Protein AF-A0A0B1T144-F1 (afdb_monomer_lite)

Foldseek 3Di:
DDDDDDDDDPPDDDDDDDDWDDWDKDKDKDWDWDQPPNDIDTDDIDIDIDTPDDDDDTDDDDDDQWDADPVRDIDGNVCVVCVVVQWDKAAPDLVQQKIKIFGNDAQDDDPRHDDDDDPVVVPVQFVDWAQPDPVSPDIDTDTPDDDDDDDDDDDDDPDPDDDDDDDDDFKDFDAKAWAKEFDLPQDPPVPVPPPDDPPPPPDPPSSRWIKIWMKTFQTAAKKKKFWAPAQDPPGDTPDIDIDHDHDPGRHIDIGIGTDDPSPDAAWTKMWMDTPPDDSVPTHIDTHHYYYDHHDDPPDDGDIDMDRDDDPPSPPPDVVVVVCLVDLVNLPPDDDDPVSVVVSVVSVVVVVVVVVVVVCCCVVPVVVVVVVVVVPPPPDDDDD

Organism: Oesophagostomum dentatum (NCBI:txid61180)

Radius of gyration: 41.47 Å; chains: 1; bounding box: 100×53×144 Å

Structure (mmCIF, N/CA/C/O backbone):
data_AF-A0A0B1T144-F1
#
_entry.id   AF-A0A0B1T144-F1
#
loop_
_atom_site.group_PDB
_atom_site.id
_atom_site.type_symbol
_atom_site.label_atom_id
_atom_site.label_alt_id
_atom_site.label_comp_id
_atom_site.label_asym_id
_atom_site.label_entity_id
_atom_site.label_seq_id
_atom_site.pdbx_PDB_ins_code
_atom_site.Cartn_x
_atom_site.Cartn_y
_atom_site.Cartn_z
_atom_site.occupancy
_atom_site.B_iso_or_equiv
_atom_site.auth_seq_id
_atom_site.auth_comp_id
_atom_site.auth_asym_id
_atom_site.auth_atom_id
_atom_site.pdbx_PDB_model_num
ATOM 1 N N . LEU A 1 1 ? 22.570 -7.545 -48.771 1.00 38.78 1 LEU A N 1
ATOM 2 C CA . LEU A 1 1 ? 21.418 -7.853 -47.894 1.00 38.78 1 LEU A CA 1
ATOM 3 C C . LEU A 1 1 ? 21.942 -8.598 -46.680 1.00 38.78 1 LEU A C 1
ATOM 5 O O . LEU A 1 1 ? 22.297 -9.764 -46.789 1.00 38.78 1 LEU A O 1
ATOM 9 N N . GLN A 1 2 ? 22.101 -7.892 -45.566 1.00 46.91 2 GLN A N 1
ATOM 10 C CA . GLN A 1 2 ? 22.544 -8.480 -44.306 1.00 46.91 2 GLN A CA 1
ATOM 11 C C . GLN A 1 2 ? 21.340 -9.163 -43.648 1.00 46.91 2 GLN A C 1
ATOM 13 O O . GLN A 1 2 ? 20.276 -8.557 -43.539 1.00 46.91 2 GLN A O 1
ATOM 18 N N . LYS A 1 3 ? 21.475 -10.440 -43.278 1.00 50.31 3 LYS A N 1
ATOM 19 C CA . LYS A 1 3 ? 20.382 -11.219 -42.688 1.00 50.31 3 LYS A CA 1
ATOM 20 C C . LYS A 1 3 ? 20.501 -11.175 -41.168 1.00 50.31 3 LYS A C 1
ATOM 22 O O . LYS A 1 3 ? 21.321 -11.885 -40.598 1.00 50.31 3 LYS A O 1
ATOM 27 N N . SER A 1 4 ? 19.683 -10.350 -40.525 1.00 51.38 4 SER A N 1
ATOM 28 C CA . SER A 1 4 ? 19.533 -10.365 -39.068 1.00 51.38 4 SER A CA 1
ATOM 29 C C . SER A 1 4 ? 18.570 -11.486 -38.680 1.00 51.38 4 SER A C 1
ATOM 31 O O . SER A 1 4 ? 17.420 -11.501 -39.116 1.00 51.38 4 SER A O 1
ATOM 33 N N . THR A 1 5 ? 19.046 -12.457 -37.901 1.00 58.09 5 THR A N 1
ATOM 34 C CA . THR A 1 5 ? 18.243 -13.580 -37.399 1.00 58.09 5 THR A CA 1
ATOM 35 C C . THR A 1 5 ? 17.921 -13.388 -35.926 1.00 58.09 5 THR A C 1
ATOM 37 O O . THR A 1 5 ? 18.828 -13.215 -35.116 1.00 58.09 5 THR A O 1
ATOM 40 N N . PHE A 1 6 ? 16.638 -13.470 -35.584 1.00 62.28 6 PHE A N 1
ATOM 41 C CA . PHE A 1 6 ? 16.147 -13.435 -34.209 1.00 62.28 6 PHE A CA 1
ATOM 42 C C . PHE A 1 6 ? 15.726 -14.846 -33.787 1.00 62.28 6 PHE A C 1
ATOM 44 O O . PHE A 1 6 ? 15.075 -15.555 -34.555 1.00 62.28 6 PHE A O 1
ATOM 51 N N . SER A 1 7 ? 16.091 -15.252 -32.573 1.00 62.84 7 SER A N 1
ATOM 52 C CA . SER A 1 7 ? 15.699 -16.530 -31.969 1.00 62.84 7 SER A CA 1
ATOM 53 C C . SER A 1 7 ? 15.129 -16.301 -30.573 1.00 62.84 7 SER A C 1
ATOM 55 O O . SER A 1 7 ? 15.503 -15.344 -29.895 1.00 62.84 7 SER A O 1
ATOM 57 N N . TYR A 1 8 ? 14.243 -17.189 -30.127 1.00 60.94 8 TYR A N 1
ATOM 58 C CA . TYR A 1 8 ? 13.689 -17.144 -28.777 1.00 60.94 8 TYR A CA 1
ATOM 59 C C . TYR A 1 8 ? 14.795 -17.322 -27.729 1.00 60.94 8 TYR A C 1
ATOM 61 O O . TYR A 1 8 ? 15.629 -18.225 -27.815 1.00 60.94 8 TYR A O 1
ATOM 69 N N . PHE A 1 9 ? 14.798 -16.463 -26.713 1.00 57.81 9 PHE A N 1
ATOM 70 C CA . PHE A 1 9 ? 15.701 -16.599 -25.578 1.00 57.81 9 PHE A CA 1
ATOM 71 C C . PHE A 1 9 ? 15.018 -17.442 -24.495 1.00 57.81 9 PHE A C 1
ATOM 73 O O . PHE A 1 9 ? 13.991 -17.050 -23.945 1.00 57.81 9 PHE A O 1
ATOM 80 N N . ARG A 1 10 ? 15.574 -18.625 -24.203 1.00 69.31 10 ARG A N 1
ATOM 81 C CA . ARG A 1 10 ? 15.132 -19.526 -23.114 1.00 69.31 10 ARG A CA 1
ATOM 82 C C . ARG A 1 10 ? 13.642 -19.929 -23.127 1.00 69.31 10 ARG A C 1
ATOM 84 O O . ARG A 1 10 ? 13.099 -20.217 -22.067 1.00 69.31 10 ARG A O 1
ATOM 91 N N . ASN A 1 11 ? 12.978 -19.959 -24.287 1.00 72.62 11 ASN A N 1
ATOM 92 C CA . ASN A 1 11 ? 11.536 -20.256 -24.410 1.00 72.62 11 ASN A CA 1
ATOM 93 C C . ASN A 1 11 ? 10.635 -19.386 -23.507 1.00 72.62 11 ASN A C 1
ATOM 95 O O . ASN A 1 11 ? 9.550 -19.814 -23.120 1.00 72.62 11 ASN A O 1
ATOM 99 N N . GLN A 1 12 ? 11.073 -18.179 -23.143 1.00 68.12 12 GLN A N 1
ATOM 100 C CA . GLN A 1 12 ? 10.261 -17.276 -22.332 1.00 68.12 12 GLN A CA 1
ATOM 101 C C . GLN A 1 12 ? 9.187 -16.622 -23.203 1.00 68.12 12 GLN A C 1
ATOM 103 O O . GLN A 1 12 ? 9.486 -16.052 -24.253 1.00 68.12 12 GLN A O 1
ATOM 108 N N . THR A 1 13 ? 7.937 -16.697 -22.755 1.00 70.00 13 THR A N 1
ATOM 109 C CA . THR A 1 13 ? 6.785 -16.077 -23.413 1.00 70.00 13 THR A CA 1
ATOM 110 C C . THR A 1 13 ? 6.156 -15.060 -22.478 1.00 70.00 13 THR A C 1
ATOM 112 O O . THR A 1 13 ? 5.880 -15.373 -21.320 1.00 70.00 13 THR A O 1
ATOM 115 N N . TYR A 1 14 ? 5.898 -13.862 -22.990 1.00 72.25 14 TYR A N 1
ATOM 116 C CA . TYR A 1 14 ? 5.250 -12.784 -22.252 1.00 72.25 14 TYR A CA 1
ATOM 117 C C . TYR A 1 14 ? 4.005 -12.336 -23.008 1.00 72.25 14 TYR A C 1
ATOM 119 O O . TYR A 1 14 ? 4.044 -12.175 -24.229 1.00 72.25 14 TYR A O 1
ATOM 127 N N . THR A 1 15 ? 2.914 -12.106 -22.283 1.00 67.88 15 THR A N 1
ATOM 128 C CA . THR A 1 15 ? 1.688 -11.534 -22.844 1.00 67.88 15 THR A CA 1
ATOM 129 C C . THR A 1 15 ? 1.703 -10.033 -22.608 1.00 67.88 15 THR A C 1
ATOM 131 O O . THR A 1 15 ? 1.697 -9.577 -21.466 1.00 67.88 15 THR A O 1
ATOM 134 N N . ALA A 1 16 ? 1.735 -9.258 -23.688 1.00 66.56 16 ALA A N 1
ATOM 135 C CA . ALA A 1 16 ? 1.588 -7.814 -23.607 1.00 66.56 16 ALA A CA 1
ATOM 136 C C . ALA A 1 16 ? 0.097 -7.461 -23.598 1.00 66.56 16 ALA A C 1
ATOM 138 O O . ALA A 1 16 ? -0.605 -7.721 -24.574 1.00 66.56 16 ALA A O 1
ATOM 139 N N . VAL A 1 17 ? -0.368 -6.854 -22.509 1.00 65.50 17 VAL A N 1
ATOM 140 C CA . VAL A 1 17 ? -1.725 -6.313 -22.389 1.00 65.50 17 VAL A CA 1
ATOM 141 C C . VAL A 1 17 ? -1.651 -4.792 -22.323 1.00 65.50 17 VAL A C 1
ATOM 143 O O . VAL A 1 17 ? -0.799 -4.238 -21.628 1.00 65.50 17 VAL A O 1
ATOM 146 N N . LYS A 1 18 ? -2.521 -4.108 -23.068 1.00 68.31 18 LYS A N 1
ATOM 147 C CA . LYS A 1 18 ? -2.717 -2.666 -22.915 1.00 68.31 18 LYS A CA 1
ATOM 148 C C . LYS A 1 18 ? -3.817 -2.463 -21.880 1.00 68.31 18 LYS A C 1
ATOM 150 O O . LYS A 1 18 ? -4.898 -3.015 -22.040 1.00 68.31 18 LYS A O 1
ATOM 155 N N . LEU A 1 19 ? -3.519 -1.713 -20.825 1.00 68.88 19 LEU A N 1
ATOM 156 C CA . LEU A 1 19 ? -4.499 -1.346 -19.807 1.00 68.88 19 LEU A CA 1
ATOM 157 C C . LEU A 1 19 ? -5.108 0.009 -20.176 1.00 68.88 19 LEU A C 1
ATOM 159 O O . LEU A 1 19 ? -4.373 0.958 -20.448 1.00 68.88 19 LEU A O 1
ATOM 163 N N . GLU A 1 20 ? -6.433 0.069 -20.224 1.00 72.50 20 GLU A N 1
ATOM 164 C CA . GLU A 1 20 ? -7.218 1.292 -20.432 1.00 72.50 20 GLU A CA 1
ATOM 165 C C . GLU A 1 20 ? -7.682 1.866 -19.085 1.00 72.50 20 GLU A C 1
ATOM 167 O O . GLU A 1 20 ? -7.239 1.409 -18.026 1.00 72.50 20 GLU A O 1
ATOM 172 N N . GLN A 1 21 ? -8.544 2.889 -19.107 1.00 66.94 21 GLN A N 1
ATOM 173 C CA . GLN A 1 21 ? -9.100 3.439 -17.875 1.00 66.94 21 GLN A CA 1
ATOM 174 C C . GLN A 1 21 ? -9.860 2.332 -17.114 1.00 66.94 21 GLN A C 1
ATOM 176 O O . GLN A 1 21 ? -10.717 1.663 -17.696 1.00 66.94 21 GLN A O 1
ATOM 181 N N . PRO A 1 22 ? -9.546 2.092 -15.828 1.00 72.06 22 PRO A N 1
ATOM 182 C CA . PRO A 1 22 ? -10.206 1.043 -15.070 1.00 72.06 22 PRO A CA 1
ATOM 183 C C . PRO A 1 22 ? -11.639 1.447 -14.718 1.00 72.06 22 PRO A C 1
ATOM 185 O O . PRO A 1 22 ? -11.940 2.622 -14.531 1.00 72.06 22 PRO A O 1
ATOM 188 N N . SER A 1 23 ? -12.509 0.449 -14.569 1.00 70.25 23 SER A N 1
ATOM 189 C CA . SER A 1 23 ? -13.764 0.597 -13.829 1.00 70.25 23 SER A CA 1
ATOM 190 C C . SER A 1 23 ? -13.563 0.107 -12.397 1.00 70.25 23 SER A C 1
ATOM 192 O O . SER A 1 23 ? -13.079 -1.006 -12.174 1.00 70.25 23 SER A O 1
ATOM 194 N N . THR A 1 24 ? -13.962 0.920 -11.432 1.00 72.25 24 THR A N 1
ATOM 195 C CA . THR A 1 24 ? -13.771 0.684 -10.004 1.00 72.25 24 THR A CA 1
ATOM 196 C C . THR A 1 24 ? -14.979 -0.035 -9.427 1.00 72.25 24 THR A C 1
ATOM 198 O O . THR A 1 24 ? -16.125 0.400 -9.573 1.00 72.25 24 THR A O 1
ATOM 201 N N . PHE A 1 25 ? -14.723 -1.143 -8.733 1.00 72.75 25 PHE A N 1
ATOM 202 C CA . PHE A 1 25 ? -15.748 -1.928 -8.055 1.00 72.75 25 PHE A CA 1
ATOM 203 C C . PHE A 1 25 ? -15.393 -2.103 -6.582 1.00 72.75 25 PHE A C 1
ATOM 205 O O . PHE A 1 25 ? -14.290 -2.532 -6.255 1.00 72.75 25 PHE A O 1
ATOM 212 N N . ALA A 1 26 ? -16.360 -1.855 -5.706 1.00 73.06 26 ALA A N 1
ATOM 213 C CA . ALA A 1 26 ? -16.312 -2.277 -4.316 1.00 73.06 26 ALA A CA 1
ATOM 214 C C . ALA A 1 26 ? -16.993 -3.639 -4.177 1.00 73.06 26 ALA A C 1
ATOM 216 O O . ALA A 1 26 ? -18.099 -3.846 -4.678 1.00 73.06 26 ALA A O 1
ATOM 217 N N . THR A 1 27 ? -16.340 -4.574 -3.493 1.00 79.12 27 THR A N 1
ATOM 218 C CA . THR A 1 27 ? -16.929 -5.874 -3.158 1.00 79.12 27 THR A CA 1
ATOM 219 C C . THR A 1 27 ? -17.092 -5.953 -1.649 1.00 79.12 27 THR A C 1
ATOM 221 O O . THR A 1 27 ? -16.107 -5.973 -0.919 1.00 79.12 27 THR A O 1
ATOM 224 N N . PHE A 1 28 ? -18.336 -5.986 -1.190 1.00 78.50 28 PHE A N 1
ATOM 225 C CA . PHE A 1 28 ? -18.700 -6.124 0.212 1.00 78.50 28 PHE A CA 1
ATOM 226 C C . PHE A 1 28 ? -19.067 -7.574 0.505 1.00 78.50 28 PHE A C 1
ATOM 228 O O . PHE A 1 28 ? -19.717 -8.234 -0.305 1.00 78.50 28 PHE A O 1
ATOM 235 N N . VAL A 1 29 ? -18.683 -8.063 1.679 1.00 85.69 29 VAL A N 1
ATOM 236 C CA . VAL A 1 29 ? -19.162 -9.342 2.204 1.00 85.69 29 VAL A CA 1
ATOM 237 C C . VAL A 1 29 ? -20.126 -9.024 3.335 1.00 85.69 29 VAL A C 1
ATOM 239 O O . VAL A 1 29 ? -19.730 -8.448 4.345 1.00 85.69 29 VAL A O 1
ATOM 242 N N . TYR A 1 30 ? -21.393 -9.361 3.137 1.00 83.94 30 TYR A N 1
ATOM 243 C CA . TYR A 1 30 ? -22.411 -9.306 4.173 1.00 83.94 30 TYR A CA 1
ATOM 244 C C . TYR A 1 30 ? -22.481 -10.667 4.854 1.00 83.94 30 TYR A C 1
ATOM 246 O O . TYR A 1 30 ? -22.618 -11.685 4.178 1.00 83.94 30 TYR A O 1
ATOM 254 N N . THR A 1 31 ? -22.412 -10.676 6.182 1.00 89.44 31 THR A N 1
ATOM 255 C CA . THR A 1 31 ? -22.590 -11.891 6.974 1.00 89.44 31 THR A CA 1
ATOM 256 C C . THR A 1 31 ? -23.497 -11.599 8.161 1.00 89.44 31 THR A C 1
ATOM 258 O O . THR A 1 31 ? -23.242 -10.667 8.925 1.00 89.44 31 THR A O 1
ATOM 261 N N . ALA A 1 32 ? -24.542 -12.406 8.327 1.00 90.12 32 ALA A N 1
ATOM 262 C CA . ALA A 1 32 ? -25.428 -12.369 9.479 1.00 90.12 32 ALA A CA 1
ATOM 263 C C . ALA A 1 32 ? -25.029 -13.459 10.476 1.00 90.12 32 ALA A C 1
ATOM 265 O O . ALA A 1 32 ? -24.870 -14.623 10.105 1.00 90.12 32 ALA A O 1
ATOM 266 N N . TYR A 1 33 ? -24.914 -13.091 11.749 1.00 93.31 33 TYR A N 1
ATOM 267 C CA . TYR A 1 33 ? -24.561 -14.009 12.827 1.00 93.31 33 TYR A CA 1
ATOM 268 C C . TYR A 1 33 ? -25.661 -14.073 13.882 1.00 93.31 33 TYR A C 1
ATOM 270 O O . TYR A 1 33 ? -26.322 -13.078 14.172 1.00 93.31 33 TYR A O 1
ATOM 278 N N . ASP A 1 34 ? -25.809 -15.247 14.484 1.00 95.25 34 ASP A N 1
ATOM 279 C CA . ASP A 1 34 ? -26.694 -15.508 15.615 1.00 95.25 34 ASP A CA 1
ATOM 280 C C . ASP A 1 34 ? -25.891 -16.149 16.749 1.00 95.25 34 ASP A C 1
ATOM 282 O O . ASP A 1 34 ? -25.053 -17.025 16.513 1.00 95.25 34 ASP A O 1
ATOM 286 N N . TYR A 1 35 ? -26.126 -15.712 17.983 1.00 93.12 35 TYR A N 1
ATOM 287 C CA . TYR A 1 35 ? -25.409 -16.213 19.149 1.00 93.12 35 TYR A CA 1
ATOM 288 C C . TYR A 1 35 ? -26.270 -17.237 19.888 1.00 93.12 35 TYR A C 1
ATOM 290 O O . TYR A 1 35 ? -27.163 -16.890 20.659 1.00 93.12 35 TYR A O 1
ATOM 298 N N . THR A 1 36 ? -25.993 -18.523 19.659 1.00 94.94 36 THR A N 1
ATOM 299 C CA . THR A 1 36 ? -26.752 -19.639 20.245 1.00 94.94 36 THR A CA 1
ATOM 300 C C . THR A 1 36 ? -25.812 -20.646 20.894 1.00 94.94 36 THR A C 1
ATOM 302 O O . THR A 1 36 ? -24.755 -20.969 20.355 1.00 94.94 36 THR A O 1
ATOM 305 N N . ASN A 1 37 ? -26.183 -21.158 22.071 1.00 92.94 37 ASN A N 1
ATOM 306 C CA . ASN A 1 37 ? -25.395 -22.145 22.826 1.00 92.94 37 ASN A CA 1
ATOM 307 C C . ASN A 1 37 ? -23.936 -21.714 23.088 1.00 92.94 37 ASN A C 1
ATOM 309 O O . ASN A 1 37 ? -23.016 -22.523 22.984 1.00 92.94 37 ASN A O 1
ATOM 313 N N . GLY A 1 38 ? -23.717 -20.431 23.394 1.00 93.00 38 GLY A N 1
ATOM 314 C CA . GLY A 1 38 ? -22.392 -19.902 23.732 1.00 93.00 38 GLY A CA 1
ATOM 315 C C . GLY A 1 38 ? -21.446 -19.702 22.541 1.00 93.00 38 GLY A C 1
ATOM 316 O O . GLY A 1 38 ? -20.270 -19.409 22.747 1.00 93.00 38 GLY A O 1
ATOM 317 N N . ARG A 1 39 ? -21.929 -19.848 21.300 1.00 93.88 39 ARG A N 1
ATOM 318 C CA . ARG A 1 39 ? -21.125 -19.684 20.082 1.00 93.88 39 ARG A CA 1
ATOM 319 C C . ARG A 1 39 ? -21.830 -18.822 19.040 1.00 93.88 39 ARG A C 1
ATOM 321 O O . ARG A 1 39 ? -23.054 -18.838 18.924 1.00 93.88 39 ARG A O 1
ATOM 328 N N . TRP A 1 40 ? -21.030 -18.119 18.246 1.00 92.44 40 TRP A N 1
ATOM 329 C CA . TRP A 1 40 ? -21.498 -17.439 17.043 1.00 92.44 40 TRP A CA 1
ATOM 330 C C . TRP A 1 40 ? -21.738 -18.459 15.932 1.00 92.44 40 TRP A C 1
ATOM 332 O O . TRP A 1 40 ? -20.876 -19.290 15.642 1.00 92.44 40 TRP A O 1
ATOM 342 N N . VAL A 1 41 ? -22.918 -18.404 15.324 1.00 93.88 41 VAL A N 1
ATOM 343 C CA . VAL A 1 41 ? -23.316 -19.235 14.189 1.00 93.88 41 VAL A CA 1
ATOM 344 C C . VAL A 1 41 ? -23.646 -18.311 13.025 1.00 93.88 41 VAL A C 1
ATOM 346 O O . VAL A 1 41 ? -24.518 -17.452 13.142 1.00 93.88 41 VAL A O 1
ATOM 349 N N . GLU A 1 42 ? -22.945 -18.484 11.907 1.00 93.25 42 GLU A N 1
ATOM 350 C CA . GLU A 1 42 ? -23.258 -17.807 10.646 1.00 93.25 42 GLU A CA 1
ATOM 351 C C . GLU A 1 42 ? -24.633 -18.275 10.144 1.00 93.25 42 GLU A C 1
ATOM 353 O O . GLU A 1 42 ? -24.882 -19.476 10.017 1.00 93.25 42 GLU A O 1
ATOM 358 N N . LYS A 1 43 ? -25.546 -17.329 9.914 1.00 92.62 43 LYS A N 1
ATOM 359 C CA . LYS A 1 43 ? -26.910 -17.578 9.423 1.00 92.62 43 LYS A CA 1
ATOM 360 C C . LYS A 1 43 ? -27.053 -17.302 7.942 1.00 92.62 43 LYS A C 1
ATOM 362 O O . LYS A 1 43 ? -27.775 -18.026 7.265 1.00 92.62 43 LYS A O 1
ATOM 367 N N . ASP A 1 44 ? -26.397 -16.251 7.475 1.00 82.25 44 ASP A N 1
ATOM 368 C CA . ASP A 1 44 ? -26.424 -15.844 6.080 1.00 82.25 44 ASP A CA 1
ATOM 369 C C . ASP A 1 44 ? -25.083 -15.227 5.698 1.00 82.25 44 ASP A C 1
ATOM 371 O O . ASP A 1 44 ? -24.429 -14.592 6.530 1.00 82.25 44 ASP A O 1
ATOM 375 N N . ARG A 1 45 ? -24.690 -15.410 4.440 1.00 88.38 45 ARG A N 1
ATOM 376 C CA . ARG A 1 45 ? -23.479 -14.832 3.872 1.00 88.38 45 ARG A CA 1
ATOM 377 C C . ARG A 1 45 ? -23.678 -14.560 2.393 1.00 88.38 45 ARG A C 1
ATOM 379 O O . ARG A 1 45 ? -23.932 -15.470 1.608 1.00 88.38 45 ARG A O 1
ATOM 386 N N . SER A 1 46 ? -23.483 -13.311 1.999 1.00 70.94 46 SER A N 1
ATOM 387 C CA . SER A 1 46 ? -23.593 -12.881 0.611 1.00 70.94 46 SER A CA 1
ATOM 388 C C . SER A 1 46 ? -22.475 -11.917 0.231 1.00 70.94 46 SER A C 1
ATOM 390 O O . SER A 1 46 ? -21.907 -11.209 1.063 1.00 70.94 46 SER A O 1
ATOM 392 N N . THR A 1 47 ? -22.133 -11.911 -1.054 1.00 73.06 47 THR A N 1
ATOM 393 C CA . THR A 1 47 ? -21.136 -11.001 -1.621 1.00 73.06 47 THR A CA 1
ATOM 394 C C . THR A 1 47 ? -21.854 -9.992 -2.504 1.00 73.06 47 THR A C 1
ATOM 396 O O . THR A 1 47 ? -22.504 -10.367 -3.478 1.00 73.06 47 THR A O 1
ATOM 399 N N . ILE A 1 48 ? -21.727 -8.710 -2.177 1.00 71.00 48 ILE A N 1
ATOM 400 C CA . ILE A 1 48 ? -22.365 -7.599 -2.880 1.00 71.00 48 ILE A CA 1
ATOM 401 C C . ILE A 1 48 ? -21.280 -6.851 -3.645 1.00 71.00 48 ILE A C 1
ATOM 403 O O . ILE A 1 48 ? -20.375 -6.274 -3.048 1.00 71.00 48 ILE A O 1
ATOM 407 N N . ARG A 1 49 ? -21.365 -6.840 -4.975 1.00 69.62 49 ARG A N 1
ATOM 408 C CA . ARG A 1 49 ? -20.465 -6.055 -5.823 1.00 69.62 49 ARG A CA 1
ATOM 409 C C . ARG A 1 49 ? -21.180 -4.789 -6.275 1.00 69.62 49 ARG A C 1
ATOM 411 O O . ARG A 1 49 ? -22.240 -4.872 -6.885 1.00 69.62 49 ARG A O 1
ATOM 418 N N . SER A 1 50 ? -20.582 -3.638 -5.998 1.00 66.06 50 SER A N 1
ATOM 419 C CA . SER A 1 50 ? -21.072 -2.329 -6.423 1.00 66.06 50 SER A CA 1
ATOM 420 C C . SER A 1 50 ? -20.033 -1.646 -7.302 1.00 66.06 50 SER A C 1
ATOM 422 O O . SER A 1 50 ? -18.841 -1.682 -6.998 1.00 66.06 50 SER A O 1
ATOM 424 N N . GLN A 1 51 ? -20.468 -1.043 -8.402 1.00 62.41 51 GLN A N 1
ATOM 425 C CA . GLN A 1 51 ? -19.611 -0.205 -9.234 1.00 62.41 51 GLN A CA 1
ATOM 426 C C . GLN A 1 51 ? -19.592 1.211 -8.654 1.00 62.41 51 GLN A C 1
ATOM 428 O O . GLN A 1 51 ? -20.647 1.768 -8.363 1.00 62.41 51 GLN A O 1
ATOM 433 N N . LEU A 1 52 ? -18.398 1.770 -8.468 1.00 61.06 52 LEU A N 1
ATOM 434 C CA . LEU A 1 52 ? -18.213 3.104 -7.888 1.00 61.06 52 LEU A CA 1
ATOM 435 C C . LEU A 1 52 ? -18.119 4.203 -8.952 1.00 61.06 52 LEU A C 1
ATOM 437 O O . LEU A 1 52 ? -18.414 5.360 -8.661 1.00 61.06 52 LEU A O 1
ATOM 441 N N . ASP A 1 53 ? -17.764 3.840 -10.184 1.00 58.00 53 ASP A N 1
ATOM 442 C CA . ASP A 1 53 ? -17.555 4.807 -11.257 1.00 58.00 53 ASP A CA 1
ATOM 443 C C . ASP A 1 53 ? -18.836 5.034 -12.062 1.00 58.00 53 ASP A C 1
ATOM 445 O O . ASP A 1 53 ? -19.337 4.134 -12.744 1.00 58.00 53 ASP A O 1
ATOM 449 N N . GLY A 1 54 ? -19.337 6.269 -12.022 1.00 41.47 54 GLY A N 1
ATOM 450 C CA . GLY A 1 54 ? -20.265 6.792 -13.015 1.00 41.47 54 GLY A CA 1
ATOM 451 C C . GLY A 1 54 ? -19.503 7.306 -14.240 1.00 41.47 54 GLY A C 1
ATOM 452 O O . GLY A 1 54 ? -18.896 8.364 -14.168 1.00 41.47 54 GLY A O 1
ATOM 453 N N . GLY A 1 55 ? -19.579 6.577 -15.358 1.00 31.98 55 GLY A N 1
ATOM 454 C CA . GLY A 1 55 ? -19.363 7.086 -16.725 1.00 31.98 55 GLY A CA 1
ATOM 455 C C . GLY A 1 55 ? -17.938 7.483 -17.164 1.00 31.98 55 GLY A C 1
ATOM 456 O O . GLY A 1 55 ? -17.509 8.603 -16.937 1.00 31.98 55 GLY A O 1
ATOM 457 N N . THR A 1 56 ? -17.304 6.579 -17.926 1.00 31.06 56 THR A N 1
ATOM 458 C CA . THR A 1 56 ? -16.421 6.770 -19.112 1.00 31.06 56 THR A CA 1
ATOM 459 C C . THR A 1 56 ? -15.454 7.960 -19.211 1.00 31.06 56 THR A C 1
ATOM 461 O O . THR A 1 56 ? -15.895 9.101 -19.338 1.00 31.06 56 THR A O 1
ATOM 464 N N . GLN A 1 57 ? -14.172 7.662 -19.472 1.00 26.66 57 GLN A N 1
ATOM 465 C CA . GLN A 1 57 ? -13.346 8.341 -20.484 1.00 26.66 57 GLN A CA 1
ATOM 466 C C . GLN A 1 57 ? -12.112 7.510 -20.916 1.00 26.66 57 GLN A C 1
ATOM 468 O O . GLN A 1 57 ? -11.072 7.485 -20.258 1.00 26.66 57 GLN A O 1
ATOM 473 N N . ASP A 1 58 ? -12.208 6.892 -22.097 1.00 28.81 58 ASP A N 1
ATOM 474 C CA . ASP A 1 58 ? -11.103 6.190 -22.755 1.00 28.81 58 ASP A CA 1
ATOM 475 C C . ASP A 1 58 ? -10.093 7.163 -23.381 1.00 28.81 58 ASP A C 1
ATOM 477 O O . ASP A 1 58 ? -10.439 8.054 -24.159 1.00 28.81 58 ASP A O 1
ATOM 481 N N . SER A 1 59 ? -8.811 6.944 -23.089 1.00 30.84 59 SER A N 1
ATOM 482 C CA . SER A 1 59 ? -7.677 7.594 -23.749 1.00 30.84 59 SER A CA 1
ATOM 483 C C . SER A 1 59 ? -6.606 6.552 -24.065 1.00 30.84 59 SER A C 1
ATOM 485 O O . SER A 1 59 ? -6.123 5.835 -23.188 1.00 30.84 59 SER A O 1
ATOM 487 N N . PHE A 1 60 ? -6.233 6.457 -25.343 1.00 28.09 60 PHE A N 1
ATOM 488 C CA . PHE A 1 60 ? -5.362 5.421 -25.888 1.00 28.09 60 PHE A CA 1
ATOM 489 C C . PHE A 1 60 ? -4.006 5.980 -26.322 1.00 28.09 60 PHE A C 1
ATOM 491 O O . PHE A 1 60 ? -3.781 6.175 -27.511 1.00 28.09 60 PHE A O 1
ATOM 498 N N . ASP A 1 61 ? -3.035 6.059 -25.412 1.00 28.61 61 ASP A N 1
ATOM 499 C CA . ASP A 1 61 ? -1.644 6.323 -25.798 1.00 28.61 61 ASP A CA 1
ATOM 500 C C . ASP A 1 61 ? -0.666 5.234 -25.315 1.00 28.61 61 ASP A C 1
ATOM 502 O O . ASP A 1 61 ? -0.151 5.252 -24.204 1.00 28.61 61 ASP A O 1
ATOM 506 N N . ARG A 1 62 ? -0.343 4.353 -26.282 1.00 39.09 62 ARG A N 1
ATOM 507 C CA . ARG A 1 62 ? 0.942 3.634 -26.486 1.00 39.09 62 ARG A CA 1
ATOM 508 C C . ARG A 1 62 ? 1.206 2.234 -25.880 1.00 39.09 62 ARG A C 1
ATOM 510 O O . ARG A 1 62 ? 0.564 1.773 -24.950 1.00 39.09 62 ARG A O 1
ATOM 517 N N . LEU A 1 63 ? 2.229 1.631 -26.521 1.00 34.22 63 LEU A N 1
ATOM 518 C CA . LEU A 1 63 ? 2.922 0.324 -26.435 1.00 34.22 63 LEU A CA 1
ATOM 519 C C . LEU A 1 63 ? 2.242 -0.906 -27.093 1.00 34.22 63 LEU A C 1
ATOM 521 O O . LEU A 1 63 ? 1.041 -1.110 -26.974 1.00 34.22 63 LEU A O 1
ATOM 525 N N . GLY A 1 64 ? 3.036 -1.694 -27.853 1.00 43.22 64 GLY A N 1
ATOM 526 C CA . GLY A 1 64 ? 2.594 -2.901 -28.591 1.00 43.22 64 GLY A CA 1
ATOM 527 C C . GLY A 1 64 ? 3.242 -3.174 -29.971 1.00 43.22 64 GLY A C 1
ATOM 528 O O . GLY A 1 64 ? 2.535 -3.592 -30.891 1.00 43.22 64 GLY A O 1
ATOM 529 N N . TRP A 1 65 ? 4.547 -2.914 -30.159 1.00 41.81 65 TRP A N 1
ATOM 530 C CA . TRP A 1 65 ? 5.224 -2.979 -31.475 1.00 41.81 65 TRP A CA 1
ATOM 531 C C . TRP A 1 65 ? 5.806 -4.355 -31.874 1.00 41.81 65 TRP A C 1
ATOM 533 O O . TRP A 1 65 ? 6.156 -4.533 -33.040 1.00 41.81 65 TRP A O 1
ATOM 543 N N . TYR A 1 66 ? 5.862 -5.336 -30.965 1.00 43.00 66 TYR A N 1
ATOM 544 C CA . TYR A 1 66 ? 6.282 -6.721 -31.241 1.00 43.00 66 TYR A CA 1
ATOM 545 C C . TYR A 1 66 ? 5.165 -7.681 -30.811 1.00 43.00 66 TYR A C 1
ATOM 547 O O . TYR A 1 66 ? 4.806 -7.697 -29.634 1.00 43.00 66 TYR A O 1
ATOM 555 N N . ARG A 1 67 ? 4.551 -8.404 -31.759 1.00 51.84 67 ARG A N 1
ATOM 556 C CA . ARG A 1 67 ? 3.319 -9.191 -31.540 1.00 51.84 67 ARG A CA 1
ATOM 557 C C . ARG A 1 67 ? 3.484 -10.634 -32.007 1.00 51.84 67 ARG A C 1
ATOM 559 O O . ARG A 1 67 ? 4.189 -10.883 -32.980 1.00 51.84 67 ARG A O 1
ATOM 566 N N . MET A 1 68 ? 2.824 -11.562 -31.322 1.00 50.97 68 MET A N 1
ATOM 567 C CA . MET A 1 68 ? 2.665 -12.955 -31.751 1.00 50.97 68 MET A CA 1
ATOM 568 C C . MET A 1 68 ? 1.454 -13.041 -32.681 1.00 50.97 68 MET A C 1
ATOM 570 O O . MET A 1 68 ? 0.425 -12.437 -32.387 1.00 50.97 68 MET A O 1
ATOM 574 N N . ASP A 1 69 ? 1.590 -13.733 -33.807 1.00 53.94 69 ASP A N 1
ATOM 575 C CA . ASP A 1 69 ? 0.456 -14.084 -34.662 1.00 53.94 69 ASP A CA 1
ATOM 576 C C . ASP A 1 69 ? -0.267 -15.346 -34.153 1.00 53.94 69 ASP A C 1
ATOM 578 O O . ASP A 1 69 ? 0.243 -16.071 -33.295 1.00 53.94 69 ASP A O 1
ATOM 582 N N . ASP A 1 70 ? -1.445 -15.635 -34.711 1.00 52.97 70 ASP A N 1
ATOM 583 C CA . ASP A 1 70 ? -2.263 -16.808 -34.358 1.00 52.97 70 ASP A CA 1
ATOM 584 C C . ASP A 1 70 ? -1.561 -18.153 -34.655 1.00 52.97 70 ASP A C 1
ATOM 586 O O . ASP A 1 70 ? -2.001 -19.209 -34.204 1.00 52.97 70 ASP A O 1
ATOM 590 N N . SER A 1 71 ? -0.447 -18.129 -35.400 1.00 59.62 71 SER A N 1
ATOM 591 C CA . SER A 1 71 ? 0.400 -19.291 -35.708 1.00 59.62 71 SER A CA 1
ATOM 592 C C . SER A 1 71 ? 1.568 -19.471 -34.728 1.00 59.62 71 SER A C 1
ATOM 594 O O . SER A 1 71 ? 2.365 -20.403 -34.860 1.00 59.62 71 SER A O 1
ATOM 596 N N . GLY A 1 72 ? 1.674 -18.581 -33.740 1.00 49.88 72 GLY A N 1
ATOM 597 C CA . GLY A 1 72 ? 2.692 -18.592 -32.703 1.00 49.88 72 GLY A CA 1
ATOM 598 C C . GLY A 1 72 ? 4.049 -18.017 -33.114 1.00 49.88 72 GLY A C 1
ATOM 599 O O . GLY A 1 72 ? 5.052 -18.260 -32.439 1.00 49.88 72 GLY A O 1
ATOM 600 N N . ARG A 1 73 ? 4.113 -17.248 -34.206 1.00 49.66 73 ARG A N 1
ATOM 601 C CA . ARG A 1 73 ? 5.329 -16.566 -34.663 1.00 49.66 73 ARG A CA 1
ATOM 602 C C . ARG A 1 73 ? 5.286 -15.096 -34.266 1.00 49.66 73 ARG A C 1
ATOM 604 O O . ARG A 1 73 ? 4.307 -14.389 -34.492 1.00 49.66 73 ARG A O 1
ATOM 611 N N . PHE A 1 74 ? 6.375 -14.621 -33.673 1.00 51.44 74 PHE A N 1
ATOM 612 C CA . PHE A 1 74 ? 6.512 -13.221 -33.291 1.00 51.44 74 PHE A CA 1
ATOM 613 C C . PHE A 1 74 ? 7.028 -12.389 -34.470 1.00 51.44 74 PHE A C 1
ATOM 615 O O . PHE A 1 74 ? 7.996 -12.772 -35.127 1.00 51.44 74 PHE A O 1
ATOM 622 N N . HIS A 1 75 ? 6.401 -11.244 -34.729 1.00 55.97 75 HIS A N 1
ATOM 623 C CA . HIS A 1 75 ? 6.795 -10.307 -35.777 1.00 55.97 75 HIS A CA 1
ATOM 624 C C . HIS A 1 75 ? 6.863 -8.868 -35.244 1.00 55.97 75 HIS A C 1
ATOM 626 O O . HIS A 1 75 ? 6.132 -8.469 -34.334 1.00 55.97 75 HIS A O 1
ATOM 632 N N . VAL A 1 76 ? 7.759 -8.066 -35.827 1.00 46.06 76 VAL A N 1
ATOM 633 C CA . VAL A 1 76 ? 7.846 -6.619 -35.580 1.00 46.06 76 VAL A CA 1
ATOM 634 C C . VAL A 1 76 ? 6.824 -5.921 -36.473 1.00 46.06 76 VAL A C 1
ATOM 636 O O . VAL A 1 76 ? 6.897 -6.025 -37.699 1.00 46.06 76 VAL A O 1
ATOM 639 N N . ASN A 1 77 ? 5.877 -5.198 -35.877 1.00 43.84 77 ASN A N 1
ATOM 640 C CA . ASN A 1 77 ? 4.870 -4.455 -36.629 1.00 43.84 77 ASN A CA 1
ATOM 641 C C . ASN A 1 77 ? 5.558 -3.341 -37.448 1.00 43.84 77 ASN A C 1
ATOM 643 O O . ASN A 1 77 ? 6.277 -2.514 -36.884 1.00 43.84 77 ASN A O 1
ATOM 647 N N . ASN A 1 78 ? 5.378 -3.335 -38.774 1.00 43.12 78 ASN A N 1
ATOM 648 C CA . ASN A 1 78 ? 6.127 -2.495 -39.729 1.00 43.12 78 ASN A CA 1
ATOM 649 C C . ASN A 1 78 ? 7.662 -2.710 -39.759 1.00 43.12 78 ASN A C 1
ATOM 651 O O . ASN A 1 78 ? 8.419 -1.791 -40.080 1.00 43.12 78 ASN A O 1
ATOM 655 N N . GLY A 1 79 ? 8.145 -3.927 -39.480 1.00 37.84 79 GLY A N 1
ATOM 656 C CA . GLY A 1 79 ? 9.581 -4.240 -39.413 1.00 37.84 79 GLY A CA 1
ATOM 657 C C . GLY A 1 79 ? 10.406 -3.869 -40.655 1.00 37.84 79 GLY A C 1
ATOM 658 O O . GLY A 1 79 ? 11.550 -3.463 -40.504 1.00 37.84 79 GLY A O 1
ATOM 659 N N . ILE A 1 80 ? 9.836 -3.922 -41.865 1.00 48.75 80 ILE A N 1
ATOM 660 C CA . ILE A 1 80 ? 10.555 -3.584 -43.112 1.00 48.75 80 ILE A CA 1
ATOM 661 C C . ILE A 1 80 ? 10.891 -2.083 -43.194 1.00 48.75 80 ILE A C 1
ATOM 663 O O . ILE A 1 80 ? 11.944 -1.732 -43.710 1.00 48.75 80 ILE A O 1
ATOM 667 N N . VAL A 1 81 ? 10.042 -1.207 -42.645 1.00 46.66 81 VAL A N 1
ATOM 668 C CA . VAL A 1 81 ? 10.225 0.259 -42.699 1.00 46.66 81 VAL A CA 1
ATOM 669 C C . VAL A 1 81 ? 11.088 0.765 -41.538 1.00 46.66 81 VAL A C 1
ATOM 671 O O . VAL A 1 81 ? 11.789 1.756 -41.677 1.00 46.66 81 VAL A O 1
ATOM 674 N N . LYS A 1 82 ? 11.074 0.072 -40.392 1.00 44.28 82 LYS A N 1
ATOM 675 C CA . LYS A 1 82 ? 11.789 0.508 -39.180 1.00 44.28 82 LYS A CA 1
ATOM 676 C C . LYS A 1 82 ? 13.167 -0.119 -38.990 1.00 44.28 82 LYS A C 1
ATOM 678 O O . LYS A 1 82 ? 13.928 0.383 -38.170 1.00 44.28 82 LYS A O 1
ATOM 683 N N . MET A 1 83 ? 13.509 -1.186 -39.723 1.00 50.97 83 MET A N 1
ATOM 684 C CA . MET A 1 83 ? 14.806 -1.864 -39.574 1.00 50.97 83 MET A CA 1
ATOM 685 C C . MET A 1 83 ? 15.992 -0.950 -39.919 1.00 50.97 83 MET A C 1
ATOM 687 O O . MET A 1 83 ? 17.019 -1.031 -39.252 1.00 50.97 83 MET A O 1
ATOM 691 N N . GLU A 1 84 ? 15.839 -0.051 -40.898 1.00 53.12 84 GLU A N 1
ATOM 692 C CA . GLU A 1 84 ? 16.868 0.936 -41.271 1.00 53.12 84 GLU A CA 1
ATOM 693 C C . GLU A 1 84 ? 17.101 2.004 -40.183 1.00 53.12 84 GLU A C 1
ATOM 695 O O . GLU A 1 84 ? 18.198 2.547 -40.083 1.00 53.12 84 GLU A O 1
ATOM 700 N N . GLU A 1 85 ? 16.107 2.270 -39.325 1.00 52.41 85 GLU A N 1
ATOM 701 C CA . GLU A 1 85 ? 16.214 3.233 -38.217 1.00 52.41 85 GLU A CA 1
ATOM 702 C C . GLU A 1 85 ? 16.856 2.613 -36.962 1.00 52.41 85 GLU A C 1
ATOM 704 O O . GLU A 1 85 ? 17.616 3.283 -36.256 1.00 52.41 85 GLU A O 1
ATOM 709 N N . ILE A 1 86 ? 16.576 1.329 -36.690 1.00 52.28 86 ILE A N 1
ATOM 710 C CA . ILE A 1 86 ? 17.038 0.622 -35.480 1.00 52.28 86 ILE A CA 1
ATOM 711 C C . ILE A 1 86 ? 18.361 -0.127 -35.674 1.00 52.28 86 ILE A C 1
ATOM 713 O O . ILE A 1 86 ? 19.092 -0.320 -34.707 1.00 52.28 86 ILE A O 1
ATOM 717 N N . HIS A 1 87 ? 18.704 -0.574 -36.885 1.00 55.25 87 HIS A N 1
ATOM 718 C CA . HIS A 1 87 ? 19.944 -1.312 -37.143 1.00 55.25 87 HIS A CA 1
ATOM 719 C C . HIS A 1 87 ? 20.971 -0.395 -37.801 1.00 55.25 87 HIS A C 1
ATOM 721 O O . HIS A 1 87 ? 20.930 -0.140 -39.001 1.00 55.25 87 HIS A O 1
ATOM 727 N N . LYS A 1 88 ? 21.924 0.098 -37.007 1.00 68.06 88 LYS A N 1
ATOM 728 C CA . LYS A 1 88 ? 23.010 0.945 -37.509 1.00 68.06 88 LYS A 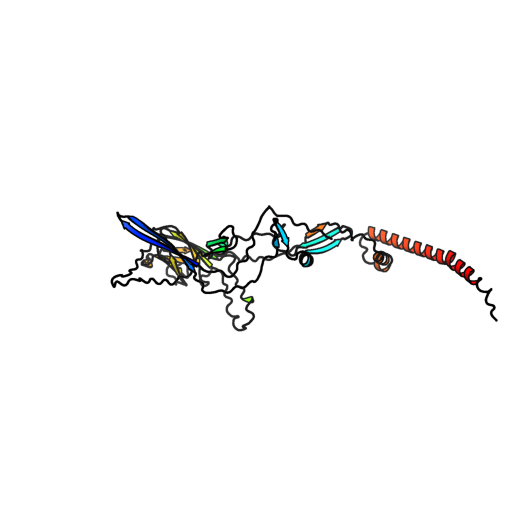CA 1
ATOM 729 C C . LYS A 1 88 ? 24.250 0.079 -37.707 1.00 68.06 88 LYS A C 1
ATOM 731 O O . LYS A 1 88 ? 24.787 -0.487 -36.753 1.00 68.06 88 LYS A O 1
ATOM 736 N N . ALA A 1 89 ? 24.724 -0.008 -38.947 1.00 67.25 89 ALA A N 1
ATOM 737 C CA . ALA A 1 89 ? 25.951 -0.715 -39.298 1.00 67.25 89 ALA A CA 1
ATOM 738 C C . ALA A 1 89 ? 26.958 0.243 -39.948 1.00 67.25 89 ALA A C 1
ATOM 740 O O . ALA A 1 89 ? 26.615 1.018 -40.838 1.00 67.25 89 ALA A O 1
ATOM 741 N N . LYS A 1 90 ? 28.219 0.186 -39.513 1.00 69.50 90 LYS A N 1
ATOM 742 C CA . LYS A 1 90 ? 29.331 0.951 -40.085 1.00 69.50 90 LYS A CA 1
ATOM 743 C C . LYS A 1 90 ? 30.451 -0.001 -40.476 1.00 69.50 90 LYS A C 1
ATOM 745 O O . LYS A 1 90 ? 30.988 -0.711 -39.631 1.00 69.50 90 LYS A O 1
ATOM 750 N N . VAL A 1 91 ? 30.817 -0.008 -41.754 1.00 66.69 91 VAL A N 1
ATOM 751 C CA . VAL A 1 91 ? 31.931 -0.823 -42.257 1.00 66.69 91 VAL A CA 1
ATOM 752 C C . VAL A 1 91 ? 33.239 -0.323 -41.637 1.00 66.69 91 VAL A C 1
ATOM 754 O O . VAL A 1 91 ? 33.494 0.881 -41.626 1.00 66.69 91 VAL A O 1
ATOM 757 N N . LYS A 1 92 ? 34.044 -1.242 -41.093 1.00 67.25 92 LYS A N 1
ATOM 758 C CA . LYS A 1 92 ? 35.375 -0.957 -40.539 1.00 67.25 92 LYS A CA 1
ATOM 759 C C . LYS A 1 92 ? 36.441 -1.223 -41.600 1.00 67.25 92 LYS A C 1
ATOM 761 O O . LYS A 1 92 ? 37.204 -0.320 -41.918 1.00 67.25 92 LYS A O 1
ATOM 766 N N . ASN A 1 93 ? 36.430 -2.413 -42.201 1.00 65.50 93 ASN A N 1
ATOM 767 C CA . ASN A 1 93 ? 37.302 -2.774 -43.317 1.00 65.50 93 ASN A CA 1
ATOM 768 C C . ASN A 1 93 ? 36.547 -3.681 -44.309 1.00 65.50 93 ASN A C 1
ATOM 770 O O . ASN A 1 93 ? 36.099 -4.766 -43.945 1.00 65.50 93 ASN A O 1
ATOM 774 N N . CYS A 1 94 ? 36.392 -3.239 -45.563 1.00 63.38 94 CYS A N 1
ATOM 775 C CA . CYS A 1 94 ? 35.697 -4.012 -46.606 1.00 63.38 94 CYS A CA 1
ATOM 776 C C . CYS A 1 94 ? 36.542 -5.193 -47.113 1.00 63.38 94 CYS A C 1
ATOM 778 O O . CYS A 1 94 ? 35.972 -6.233 -47.433 1.00 63.38 94 CYS A O 1
ATOM 780 N N . HIS A 1 95 ? 37.877 -5.092 -47.119 1.00 61.38 95 HIS A N 1
ATOM 781 C CA . HIS A 1 95 ? 38.747 -6.198 -47.538 1.00 61.38 95 HIS A CA 1
ATOM 782 C C . HIS A 1 95 ? 38.679 -7.364 -46.539 1.00 61.38 95 HIS A C 1
ATOM 784 O O . HIS A 1 95 ? 38.530 -8.519 -46.922 1.00 61.38 95 HIS A O 1
ATOM 790 N N . GLU A 1 96 ? 38.701 -7.049 -45.244 1.00 67.25 96 GLU A N 1
ATOM 791 C CA . GLU A 1 96 ? 38.605 -8.031 -44.152 1.00 67.25 96 GLU A CA 1
ATOM 792 C C . GLU A 1 96 ? 37.155 -8.382 -43.775 1.00 67.25 96 GLU A C 1
ATOM 794 O O . GLU A 1 96 ? 36.928 -9.174 -42.864 1.00 67.25 96 GLU A O 1
ATOM 799 N N . GLN A 1 97 ? 36.167 -7.780 -44.447 1.00 65.31 97 GLN A N 1
ATOM 800 C CA . GLN A 1 97 ? 34.736 -7.951 -44.169 1.00 65.31 97 GLN A CA 1
ATOM 801 C C . GLN A 1 97 ? 34.339 -7.684 -42.699 1.00 65.31 97 GLN A C 1
ATOM 803 O O . GLN A 1 97 ? 33.415 -8.304 -42.158 1.00 65.31 97 GLN A O 1
ATOM 808 N N . THR A 1 98 ? 35.011 -6.735 -42.044 1.00 68.12 98 THR A N 1
ATOM 809 C CA . THR A 1 98 ? 34.714 -6.339 -40.662 1.00 68.12 98 THR A CA 1
ATOM 810 C C . THR A 1 98 ? 33.788 -5.125 -40.628 1.00 68.12 98 THR A C 1
ATOM 812 O O . THR A 1 98 ? 33.992 -4.122 -41.322 1.00 68.12 98 THR A O 1
ATOM 815 N N . TYR A 1 99 ? 32.755 -5.187 -39.790 1.00 69.81 99 TYR A N 1
ATOM 816 C CA . TYR A 1 99 ? 31.817 -4.086 -39.580 1.00 69.81 99 TYR A CA 1
ATOM 817 C C . TYR A 1 99 ? 31.456 -3.941 -38.101 1.00 69.81 99 TYR A C 1
ATOM 819 O O . TYR A 1 99 ? 31.509 -4.882 -37.312 1.00 69.81 99 TYR A O 1
ATOM 827 N N . ARG A 1 100 ? 31.089 -2.721 -37.719 1.00 68.50 100 ARG A N 1
ATOM 828 C CA . ARG A 1 100 ? 30.481 -2.404 -36.430 1.00 68.50 100 ARG A CA 1
ATOM 829 C C . ARG A 1 100 ? 28.978 -2.396 -36.598 1.00 68.50 100 ARG A C 1
ATOM 831 O O . ARG A 1 100 ? 28.480 -1.780 -37.535 1.00 68.50 100 ARG A O 1
ATOM 838 N N . SER A 1 101 ? 28.268 -3.065 -35.706 1.00 64.44 101 SER A N 1
ATOM 839 C CA . SER A 1 101 ? 26.812 -3.139 -35.730 1.00 64.44 101 SER A CA 1
ATOM 840 C C . SER A 1 101 ? 26.256 -2.860 -34.350 1.00 64.44 101 SER A C 1
ATOM 842 O O . SER A 1 101 ? 26.756 -3.381 -33.353 1.00 64.44 101 SER A O 1
ATOM 844 N N . ILE A 1 102 ? 25.207 -2.050 -34.311 1.00 66.94 102 ILE A N 1
ATOM 845 C CA . ILE A 1 102 ? 24.427 -1.774 -33.115 1.00 66.94 102 ILE A CA 1
ATOM 846 C C . ILE A 1 102 ? 22.945 -1.893 -33.458 1.00 66.94 102 ILE A C 1
ATOM 848 O O . ILE A 1 102 ? 22.509 -1.510 -34.548 1.00 66.94 102 ILE A O 1
ATOM 852 N N . ILE A 1 103 ? 22.188 -2.469 -32.534 1.00 60.25 103 ILE A N 1
ATOM 853 C CA . ILE A 1 103 ? 20.733 -2.489 -32.591 1.00 60.25 103 ILE A CA 1
ATOM 854 C C . ILE A 1 103 ? 20.271 -1.476 -31.550 1.00 60.25 103 ILE A C 1
ATOM 856 O O . ILE A 1 103 ? 20.431 -1.684 -30.354 1.00 60.25 103 ILE A O 1
ATOM 860 N N . ASP A 1 104 ? 19.729 -0.362 -32.019 1.00 56.97 104 ASP A N 1
ATOM 861 C CA . ASP A 1 104 ? 19.145 0.707 -31.214 1.00 56.97 104 ASP A CA 1
ATOM 862 C C . ASP A 1 104 ? 17.728 0.297 -30.771 1.00 56.97 104 ASP A C 1
ATOM 864 O O . ASP A 1 104 ? 16.720 0.900 -31.138 1.00 56.97 104 ASP A O 1
ATOM 868 N N . ALA A 1 105 ? 17.645 -0.827 -30.054 1.00 57.09 105 ALA A N 1
ATOM 869 C CA . ALA A 1 105 ? 16.414 -1.380 -29.497 1.00 57.09 105 ALA A CA 1
ATOM 870 C C . ALA A 1 105 ? 16.615 -1.741 -28.020 1.00 57.09 105 ALA A C 1
ATOM 872 O O . ALA A 1 105 ? 17.727 -1.980 -27.565 1.00 57.09 105 ALA A O 1
ATOM 873 N N . LYS A 1 106 ? 15.529 -1.796 -27.252 1.00 59.50 106 LYS A N 1
ATOM 874 C CA . LYS A 1 106 ? 15.557 -2.213 -25.840 1.00 59.50 106 LYS A CA 1
ATOM 875 C C . LYS A 1 106 ? 15.139 -3.679 -25.716 1.00 59.50 106 LYS A C 1
ATOM 877 O O . LYS A 1 106 ? 14.465 -4.193 -26.609 1.00 59.50 106 LYS A O 1
ATOM 882 N N . ASN A 1 107 ? 15.472 -4.323 -24.597 1.00 63.06 107 ASN A N 1
ATOM 883 C CA . ASN A 1 107 ? 14.988 -5.661 -24.230 1.00 63.06 107 ASN A CA 1
ATOM 884 C C . ASN A 1 107 ? 15.418 -6.784 -25.194 1.00 63.06 107 ASN A C 1
ATOM 886 O O . ASN A 1 107 ? 14.614 -7.650 -25.536 1.00 63.06 107 ASN A O 1
ATOM 890 N N . TYR A 1 108 ? 16.687 -6.787 -25.620 1.00 62.91 108 TYR A N 1
ATOM 891 C CA . TYR A 1 108 ? 17.267 -7.851 -26.446 1.00 62.91 108 TYR A CA 1
ATOM 892 C C . TYR A 1 108 ? 18.527 -8.447 -25.801 1.00 62.91 108 TYR A C 1
ATOM 894 O O . TYR A 1 108 ? 19.259 -7.782 -25.071 1.00 62.91 108 TYR A O 1
ATOM 902 N N . MET A 1 109 ? 18.784 -9.727 -26.067 1.00 57.06 109 MET A N 1
ATOM 903 C CA . MET A 1 109 ? 19.977 -10.435 -25.590 1.00 57.06 109 MET A CA 1
ATOM 904 C C . MET A 1 109 ? 21.010 -10.604 -26.717 1.00 57.06 109 MET A C 1
ATOM 906 O O . MET A 1 109 ? 20.598 -10.776 -27.868 1.00 57.06 109 MET A O 1
ATOM 910 N N . PRO A 1 110 ? 22.328 -10.624 -26.409 1.00 54.75 110 PRO A N 1
ATOM 911 C CA . PRO A 1 110 ? 22.936 -10.541 -25.071 1.00 54.75 110 PRO A CA 1
ATOM 912 C C . PRO A 1 110 ? 23.103 -9.099 -24.544 1.00 54.75 110 PRO A C 1
ATOM 914 O O . PRO A 1 110 ? 23.452 -8.200 -25.299 1.00 54.75 110 PRO A O 1
ATOM 917 N N . GLY A 1 111 ? 22.908 -8.902 -23.232 1.00 57.53 111 GLY A N 1
ATOM 918 C CA . GLY A 1 111 ? 23.316 -7.694 -22.489 1.00 57.53 111 GLY A CA 1
ATOM 919 C C . GLY A 1 111 ? 22.215 -6.674 -22.172 1.00 57.53 111 GLY A C 1
ATOM 920 O O . GLY A 1 111 ? 22.262 -6.070 -21.108 1.00 57.53 111 GLY A O 1
ATOM 921 N N . ASN A 1 112 ? 21.188 -6.543 -23.016 1.00 61.00 112 ASN A N 1
ATOM 922 C CA . ASN A 1 112 ? 20.163 -5.495 -22.904 1.00 61.00 112 ASN A CA 1
ATOM 923 C C . ASN A 1 112 ? 18.771 -6.046 -22.543 1.00 61.00 112 ASN A C 1
ATOM 925 O O . ASN A 1 112 ? 17.765 -5.585 -23.079 1.00 61.00 112 ASN A O 1
ATOM 929 N N . PHE A 1 113 ? 18.686 -7.037 -21.649 1.00 62.69 113 PHE A N 1
ATOM 930 C CA . PHE A 1 113 ? 17.408 -7.543 -21.130 1.00 62.69 113 PHE A CA 1
ATOM 931 C C . PHE A 1 113 ? 17.482 -7.756 -19.616 1.00 62.69 113 PHE A C 1
ATOM 933 O O . PHE A 1 113 ? 18.082 -8.722 -19.145 1.00 62.69 113 PHE A O 1
ATOM 940 N N . ASN A 1 114 ? 16.848 -6.856 -18.865 1.00 65.25 114 ASN A N 1
ATOM 941 C CA . ASN A 1 114 ? 16.598 -7.019 -17.439 1.00 65.25 114 ASN A CA 1
ATOM 942 C C . ASN A 1 114 ? 15.085 -6.977 -17.210 1.00 65.25 114 ASN A C 1
ATOM 944 O O . ASN A 1 114 ? 14.432 -5.986 -17.539 1.00 65.25 114 ASN A O 1
ATOM 948 N N . LEU A 1 115 ? 14.518 -8.067 -16.695 1.00 67.62 115 LEU A N 1
ATOM 949 C CA . LEU A 1 115 ? 13.093 -8.118 -16.402 1.00 67.62 115 LEU A CA 1
ATOM 950 C C . LEU A 1 115 ? 12.843 -7.391 -15.080 1.00 67.62 115 LEU A C 1
ATOM 952 O O . LEU A 1 115 ? 13.381 -7.777 -14.042 1.00 67.62 115 LEU A O 1
ATOM 956 N N . SER A 1 116 ? 12.016 -6.350 -15.119 1.00 68.31 116 SER A N 1
ATOM 957 C CA . SER A 1 116 ? 11.579 -5.658 -13.909 1.00 68.31 116 SER A CA 1
ATOM 958 C C . SER A 1 116 ? 10.824 -6.605 -12.971 1.00 68.31 116 SER A C 1
ATOM 960 O O . SER A 1 116 ? 10.208 -7.583 -13.402 1.00 68.31 116 SER A O 1
ATOM 962 N N . ARG A 1 117 ? 10.868 -6.305 -11.669 1.00 74.31 117 ARG A N 1
ATOM 963 C CA . ARG A 1 117 ? 10.109 -7.051 -10.657 1.00 74.31 117 ARG A CA 1
ATOM 964 C C . ARG A 1 117 ? 8.593 -6.874 -10.882 1.00 74.31 117 ARG A C 1
ATOM 966 O O . ARG A 1 117 ? 8.193 -5.872 -11.480 1.00 74.31 117 ARG A O 1
ATOM 973 N N . PRO A 1 118 ? 7.753 -7.817 -10.414 1.00 76.75 118 PRO A N 1
ATOM 974 C CA . PRO A 1 118 ? 6.296 -7.696 -10.481 1.00 76.75 118 PRO A CA 1
ATOM 975 C C . PRO A 1 118 ? 5.781 -6.413 -9.822 1.00 76.75 118 PRO A C 1
ATOM 977 O O . PRO A 1 118 ? 6.389 -5.915 -8.874 1.00 76.75 118 PRO A O 1
ATOM 980 N N . LEU A 1 119 ? 4.639 -5.910 -10.294 1.00 78.25 119 LEU A N 1
ATOM 981 C CA . LEU A 1 119 ? 4.059 -4.649 -9.820 1.00 78.25 119 LEU A CA 1
ATOM 982 C C . LEU A 1 119 ? 3.753 -4.675 -8.318 1.00 78.25 119 LEU A C 1
ATOM 984 O O . LEU A 1 119 ? 3.964 -3.666 -7.654 1.00 78.25 119 LEU A O 1
ATOM 988 N N . GLU A 1 120 ? 3.347 -5.825 -7.776 1.00 78.56 120 GLU A N 1
ATOM 989 C CA . GLU A 1 120 ? 3.070 -6.014 -6.344 1.00 78.56 120 GLU A CA 1
ATOM 990 C C . GLU A 1 120 ? 4.309 -5.815 -5.460 1.00 78.56 120 GLU A C 1
ATOM 992 O O . GLU A 1 120 ? 4.196 -5.493 -4.284 1.00 78.56 120 GLU A O 1
ATOM 997 N N . MET A 1 121 ? 5.507 -6.032 -6.012 1.00 70.94 121 MET A N 1
ATOM 998 C CA . MET A 1 121 ? 6.765 -5.829 -5.287 1.00 70.94 121 MET A CA 1
ATOM 999 C C . MET A 1 121 ? 7.29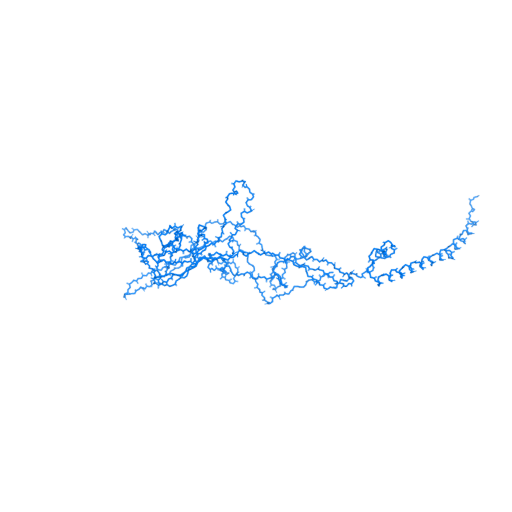9 -4.405 -5.424 1.00 70.94 121 MET A C 1
ATOM 1001 O O . MET A 1 121 ? 8.184 -4.020 -4.668 1.00 70.94 121 MET A O 1
ATOM 1005 N N . VAL A 1 122 ? 6.821 -3.664 -6.424 1.00 72.56 122 VAL A N 1
ATOM 1006 C CA . VAL A 1 122 ? 7.314 -2.324 -6.762 1.00 72.56 122 VAL A CA 1
ATOM 1007 C C . VAL A 1 122 ? 6.403 -1.243 -6.186 1.00 72.56 122 VAL A C 1
ATOM 1009 O O . VAL A 1 122 ? 6.884 -0.205 -5.753 1.00 72.56 122 VAL A O 1
ATOM 1012 N N . TYR A 1 123 ? 5.090 -1.468 -6.168 1.00 76.00 123 TYR A N 1
ATOM 1013 C CA . TYR A 1 123 ? 4.112 -0.473 -5.746 1.00 76.00 123 TYR A CA 1
ATOM 1014 C C . TYR A 1 123 ? 3.341 -0.958 -4.510 1.00 76.00 123 TYR A C 1
ATOM 1016 O O . TYR A 1 123 ? 2.481 -1.826 -4.650 1.00 76.00 123 TYR A O 1
ATOM 1024 N N . PRO A 1 124 ? 3.570 -0.367 -3.318 1.00 72.00 124 PRO A N 1
ATOM 1025 C CA . PRO A 1 124 ? 2.934 -0.807 -2.069 1.00 72.00 124 PRO A CA 1
ATOM 1026 C C . PRO A 1 124 ? 1.402 -0.774 -2.076 1.00 72.00 124 PRO A C 1
ATOM 1028 O O . PRO A 1 124 ? 0.759 -1.583 -1.417 1.00 72.00 124 PRO A O 1
ATOM 1031 N N . TRP A 1 125 ? 0.805 0.145 -2.840 1.00 77.94 125 TRP A N 1
ATOM 1032 C CA . TRP A 1 125 ? -0.650 0.268 -2.949 1.00 77.94 125 TRP A CA 1
ATOM 1033 C C . TRP A 1 125 ? -1.293 -0.874 -3.756 1.00 77.94 125 TRP A C 1
ATOM 1035 O O . TRP A 1 125 ? -2.513 -1.035 -3.717 1.00 77.94 125 TRP A O 1
ATOM 1045 N N . ILE A 1 126 ? -0.500 -1.674 -4.481 1.00 81.88 126 ILE A N 1
ATOM 1046 C CA . ILE A 1 126 ? -0.969 -2.808 -5.281 1.00 81.88 126 ILE A CA 1
ATOM 1047 C C . ILE A 1 126 ? -0.816 -4.090 -4.463 1.00 81.88 126 ILE A C 1
ATOM 1049 O O . ILE A 1 126 ? 0.287 -4.594 -4.274 1.00 81.88 126 ILE A O 1
ATOM 1053 N N . GLN A 1 127 ? -1.935 -4.677 -4.045 1.00 83.44 127 GLN A N 1
ATOM 1054 C CA . GLN A 1 127 ? -1.937 -5.997 -3.415 1.00 83.44 127 GLN A CA 1
ATOM 1055 C C . GLN A 1 127 ? -1.769 -7.113 -4.451 1.00 83.44 127 GLN A C 1
ATOM 1057 O O . GLN A 1 127 ? -1.073 -8.099 -4.212 1.00 83.44 127 GLN A O 1
ATOM 1062 N N . SER A 1 128 ? -2.450 -6.992 -5.594 1.00 86.69 128 SER A N 1
ATOM 1063 C CA . SER A 1 128 ? -2.319 -7.940 -6.701 1.00 86.69 128 SER A CA 1
ATOM 1064 C C . SER A 1 128 ? -2.654 -7.286 -8.035 1.00 86.69 128 SER A C 1
ATOM 1066 O O . SER A 1 128 ? -3.563 -6.461 -8.095 1.00 86.69 128 SER A O 1
ATOM 1068 N N . ALA A 1 129 ? -1.941 -7.646 -9.102 1.00 85.38 129 ALA A N 1
ATOM 1069 C CA . ALA A 1 129 ? -2.238 -7.197 -10.460 1.00 85.38 129 ALA A CA 1
ATOM 1070 C C . ALA A 1 129 ? -2.197 -8.396 -11.411 1.00 85.38 129 ALA A C 1
ATOM 1072 O O . ALA A 1 129 ? -1.137 -8.808 -11.883 1.00 85.38 129 ALA A O 1
ATOM 1073 N N . ARG A 1 130 ? -3.362 -9.003 -11.668 1.00 85.31 130 ARG A N 1
ATOM 1074 C CA . ARG A 1 130 ? -3.448 -10.275 -12.402 1.00 85.31 130 ARG A CA 1
ATOM 1075 C C . ARG A 1 130 ? -4.522 -10.246 -13.478 1.00 85.31 130 ARG A C 1
ATOM 1077 O O . ARG A 1 130 ? -5.576 -9.635 -13.317 1.00 85.31 130 ARG A O 1
ATOM 1084 N N . ILE A 1 131 ? -4.258 -10.951 -14.574 1.00 83.62 131 ILE A N 1
ATOM 1085 C CA . ILE A 1 131 ? -5.270 -11.242 -15.594 1.00 83.62 131 ILE A CA 1
ATOM 1086 C C . ILE A 1 131 ? -6.317 -12.159 -14.946 1.00 83.62 131 ILE A C 1
ATOM 1088 O O . ILE A 1 131 ? -5.949 -13.168 -14.346 1.00 83.62 131 ILE A O 1
ATOM 1092 N N . TYR A 1 132 ? -7.597 -11.781 -15.019 1.00 76.50 132 TYR A N 1
ATOM 1093 C CA . TYR A 1 132 ? -8.672 -12.447 -14.271 1.00 76.50 132 TYR A CA 1
ATOM 1094 C C . TYR A 1 132 ? -8.882 -13.905 -14.694 1.00 76.50 132 TYR A C 1
ATOM 1096 O O . TYR A 1 132 ? -9.101 -14.770 -13.848 1.00 76.50 132 TYR A O 1
ATOM 1104 N N . ASP A 1 133 ? -8.809 -14.182 -15.997 1.00 77.81 133 ASP A N 1
ATOM 1105 C CA . ASP A 1 133 ? -9.115 -15.490 -16.566 1.00 77.81 133 ASP A CA 1
ATOM 1106 C C . ASP A 1 133 ? -8.363 -15.770 -17.885 1.00 77.81 133 ASP A C 1
ATOM 1108 O O . ASP A 1 133 ? -7.611 -14.945 -18.413 1.00 77.81 133 ASP A O 1
ATOM 1112 N N . GLY A 1 134 ? -8.599 -16.959 -18.450 1.00 67.06 134 GLY A N 1
ATOM 1113 C CA . GLY A 1 134 ? -8.054 -17.366 -19.748 1.00 67.06 134 GLY A CA 1
ATOM 1114 C C . GLY A 1 134 ? -8.605 -16.587 -20.949 1.00 67.06 134 GLY A C 1
ATOM 1115 O O . GLY A 1 134 ? -8.101 -16.770 -22.053 1.00 67.06 134 GLY A O 1
ATOM 1116 N N . SER A 1 135 ? -9.608 -15.718 -20.762 1.00 72.25 135 SER A N 1
ATOM 1117 C CA . SER A 1 135 ? -10.133 -14.867 -21.835 1.00 72.25 135 SER A CA 1
ATOM 1118 C C . SER A 1 135 ? -9.208 -13.689 -22.148 1.00 72.25 135 SER A C 1
ATOM 1120 O O . SER A 1 135 ? -9.331 -13.098 -23.219 1.00 72.25 135 SER A O 1
ATOM 1122 N N . GLN A 1 136 ? -8.290 -13.349 -21.229 1.00 72.44 136 GLN A N 1
ATOM 1123 C CA . GLN A 1 136 ? -7.334 -12.238 -21.344 1.00 72.44 136 GLN A CA 1
ATOM 1124 C C . GLN A 1 136 ? -7.987 -10.864 -21.590 1.00 72.44 136 GLN A C 1
ATOM 1126 O O . GLN A 1 136 ? -7.318 -9.926 -22.017 1.00 72.44 136 GLN A O 1
ATOM 1131 N N . ARG A 1 137 ? -9.291 -10.719 -21.309 1.00 74.31 137 ARG A N 1
ATOM 1132 C CA . ARG A 1 137 ? -10.046 -9.479 -21.564 1.00 74.31 137 ARG A CA 1
ATOM 1133 C C . ARG A 1 137 ? -9.957 -8.462 -20.439 1.00 74.31 137 ARG A C 1
ATOM 1135 O O . ARG A 1 137 ? -10.194 -7.283 -20.673 1.00 74.31 137 ARG A O 1
ATOM 1142 N N . GLN A 1 138 ? -9.692 -8.916 -19.218 1.00 77.38 138 GLN A N 1
ATOM 1143 C CA . GLN A 1 138 ? -9.733 -8.075 -18.029 1.00 77.38 138 GLN A CA 1
ATOM 1144 C C . GLN A 1 138 ? -8.535 -8.363 -17.132 1.00 77.38 138 GLN A C 1
ATOM 1146 O O . GLN A 1 138 ? -8.175 -9.517 -16.883 1.00 77.38 138 GLN A O 1
ATOM 1151 N N . VAL A 1 139 ? -7.944 -7.289 -16.623 1.00 81.50 139 VAL A N 1
ATOM 1152 C CA . VAL A 1 139 ? -6.926 -7.328 -15.576 1.00 81.50 139 VAL A CA 1
ATOM 1153 C C . VAL A 1 139 ? -7.549 -6.745 -14.324 1.00 81.50 139 VAL A C 1
ATOM 1155 O O . VAL A 1 139 ? -8.112 -5.654 -14.363 1.00 81.50 139 VAL A O 1
ATOM 1158 N N . ILE A 1 140 ? -7.468 -7.485 -13.224 1.00 84.06 140 ILE A N 1
ATOM 1159 C CA . ILE A 1 140 ? -7.933 -7.019 -11.925 1.00 84.06 140 ILE A CA 1
ATOM 1160 C C . ILE A 1 140 ? -6.721 -6.554 -11.138 1.00 84.06 140 ILE A C 1
ATOM 1162 O O . ILE A 1 140 ? -5.779 -7.315 -10.904 1.00 84.06 140 ILE A O 1
ATOM 1166 N N . VAL A 1 141 ? -6.781 -5.290 -10.729 1.00 86.00 141 VAL A N 1
ATOM 1167 C CA . VAL A 1 141 ? -5.857 -4.703 -9.768 1.00 86.00 141 VAL A CA 1
ATOM 1168 C C . VAL A 1 141 ? -6.575 -4.639 -8.429 1.00 86.00 141 VAL A C 1
ATOM 1170 O O . VAL A 1 141 ? -7.588 -3.958 -8.284 1.00 86.00 141 VAL A O 1
ATOM 1173 N N . THR A 1 142 ? -6.078 -5.389 -7.454 1.00 85.06 142 THR A N 1
ATOM 1174 C CA . THR A 1 142 ? -6.553 -5.325 -6.073 1.00 85.06 142 THR A CA 1
ATOM 1175 C C . THR A 1 142 ? -5.712 -4.311 -5.324 1.00 85.06 142 THR A C 1
ATOM 1177 O O . THR A 1 142 ? -4.490 -4.444 -5.248 1.00 85.06 142 THR A O 1
ATOM 1180 N N . HIS A 1 143 ? -6.373 -3.300 -4.776 1.00 78.38 143 HIS A N 1
ATOM 1181 C CA . HIS A 1 143 ? -5.733 -2.272 -3.974 1.00 78.38 143 HIS A CA 1
ATOM 1182 C C . HIS A 1 143 ? -5.442 -2.814 -2.570 1.00 78.38 143 HIS A C 1
ATOM 1184 O O . HIS A 1 143 ? -6.317 -3.422 -1.957 1.00 78.38 143 HIS A O 1
ATOM 1190 N N . ALA A 1 144 ? -4.225 -2.594 -2.070 1.00 79.69 144 ALA A N 1
ATOM 1191 C CA . ALA A 1 144 ? -3.857 -2.899 -0.686 1.00 79.69 144 ALA A CA 1
ATOM 1192 C C . ALA A 1 144 ? -4.459 -1.881 0.294 1.00 79.69 144 ALA A C 1
ATOM 1194 O O . ALA A 1 144 ? -4.835 -2.237 1.407 1.00 79.69 144 ALA A O 1
ATOM 1195 N N . GLU A 1 145 ? -4.585 -0.629 -0.152 1.00 75.00 145 GLU A N 1
ATOM 1196 C CA . GLU A 1 145 ? -5.141 0.490 0.605 1.00 75.00 145 GLU A CA 1
ATOM 1197 C C . GLU A 1 145 ? -6.142 1.263 -0.261 1.00 75.00 145 GLU A C 1
ATOM 1199 O O . GLU A 1 145 ? -5.965 1.405 -1.475 1.00 75.00 145 GLU A O 1
ATOM 1204 N N . GLY A 1 146 ? -7.200 1.778 0.364 1.00 70.50 146 GLY A N 1
ATOM 1205 C CA . GLY A 1 146 ? -8.257 2.528 -0.304 1.00 70.50 146 GLY A CA 1
ATOM 1206 C C . GLY A 1 146 ? -8.910 3.536 0.631 1.00 70.50 146 GLY A C 1
ATOM 1207 O O . GLY A 1 146 ? -8.790 3.447 1.852 1.00 70.50 146 GLY A O 1
ATOM 1208 N N . THR A 1 147 ? -9.593 4.519 0.053 1.00 74.88 147 THR A N 1
ATOM 1209 C CA . THR A 1 147 ? -10.360 5.502 0.819 1.00 74.88 147 THR A CA 1
ATOM 1210 C C . THR A 1 147 ? -11.676 4.907 1.318 1.00 74.88 147 THR A C 1
ATOM 1212 O O . THR A 1 147 ? -12.230 3.975 0.731 1.00 74.88 147 THR A O 1
ATOM 1215 N N . ASN A 1 148 ? -12.196 5.464 2.413 1.00 76.62 148 ASN A N 1
ATOM 1216 C CA . ASN A 1 148 ? -13.479 5.040 2.965 1.00 76.62 148 ASN A CA 1
ATOM 1217 C C . ASN A 1 148 ? -14.622 5.333 1.985 1.00 76.62 148 ASN A C 1
ATOM 1219 O O . ASN A 1 148 ? -14.660 6.384 1.344 1.00 76.62 148 ASN A O 1
ATOM 1223 N N . LEU A 1 149 ? -15.591 4.420 1.933 1.00 72.94 149 LEU A N 1
ATOM 1224 C CA . LEU A 1 149 ? -16.822 4.588 1.168 1.00 72.94 149 LEU A CA 1
ATOM 1225 C C . LEU A 1 149 ? -17.941 5.083 2.078 1.00 72.94 149 LEU A C 1
ATOM 1227 O O . LEU A 1 149 ? -18.076 4.640 3.219 1.00 72.94 149 LEU A O 1
ATOM 1231 N N . HIS A 1 150 ? -18.768 5.985 1.558 1.00 75.88 150 HIS A N 1
ATOM 1232 C CA . HIS A 1 150 ? -19.969 6.419 2.255 1.00 75.88 150 HIS A CA 1
ATOM 1233 C C . HIS A 1 150 ? -21.063 5.353 2.114 1.00 75.88 150 HIS A C 1
ATOM 1235 O O . HIS A 1 150 ? -21.491 5.042 1.002 1.00 75.88 150 HIS A O 1
ATOM 1241 N N . ILE A 1 151 ? -21.518 4.800 3.239 1.00 79.44 151 ILE A N 1
ATOM 1242 C CA . ILE A 1 151 ? -22.545 3.755 3.283 1.00 79.44 151 ILE A CA 1
ATOM 1243 C C . ILE A 1 151 ? -23.798 4.325 3.943 1.00 79.44 151 ILE A C 1
ATOM 1245 O O . ILE A 1 151 ? -23.736 4.913 5.020 1.00 79.44 151 ILE A O 1
ATOM 1249 N N . THR A 1 152 ? -24.954 4.129 3.312 1.00 78.19 152 THR A N 1
ATOM 1250 C CA . THR A 1 152 ? -26.258 4.503 3.868 1.00 78.19 152 THR A CA 1
ATOM 1251 C C . THR A 1 152 ? -27.130 3.261 3.964 1.00 78.19 152 THR A C 1
ATOM 1253 O O . THR A 1 152 ? -27.364 2.589 2.964 1.00 78.19 152 THR A O 1
ATOM 1256 N N . LEU A 1 153 ? -27.607 2.956 5.172 1.00 80.94 153 LEU A N 1
ATOM 1257 C CA . LEU A 1 153 ? -28.523 1.847 5.429 1.00 80.94 153 LEU A CA 1
ATOM 1258 C C . LEU A 1 153 ? -29.929 2.406 5.638 1.00 80.94 153 LEU A C 1
ATOM 1260 O O . LEU A 1 153 ? -30.148 3.214 6.539 1.00 80.94 153 LEU A O 1
ATOM 1264 N N . GLN A 1 154 ? -30.872 1.976 4.804 1.00 78.69 154 GLN A N 1
ATOM 1265 C CA . GLN A 1 154 ? -32.284 2.341 4.906 1.00 78.69 154 GLN A CA 1
ATOM 1266 C C . GLN A 1 154 ? -33.104 1.078 5.163 1.00 78.69 154 GLN A C 1
ATOM 1268 O O . GLN A 1 154 ? -32.944 0.076 4.467 1.00 78.69 154 GLN A O 1
ATOM 1273 N N . VAL A 1 155 ? -33.962 1.120 6.182 1.00 78.56 155 VAL A N 1
ATOM 1274 C CA . VAL A 1 155 ? -34.901 0.035 6.484 1.00 78.56 155 VAL A CA 1
ATOM 1275 C C . VAL A 1 155 ? -36.215 0.361 5.790 1.00 78.56 155 VAL A C 1
ATOM 1277 O O . VAL A 1 155 ? -36.906 1.292 6.192 1.00 78.56 155 VAL A O 1
ATOM 1280 N N . ASN A 1 156 ? -36.559 -0.402 4.755 1.00 63.44 156 ASN A N 1
ATOM 1281 C CA . ASN A 1 156 ? -37.856 -0.285 4.095 1.00 63.44 156 ASN A CA 1
ATOM 1282 C C . ASN A 1 156 ? -38.848 -1.237 4.770 1.00 63.44 156 ASN A C 1
ATOM 1284 O O . ASN A 1 156 ? -38.778 -2.449 4.572 1.00 63.44 156 ASN A O 1
ATOM 1288 N N . GLY A 1 157 ? -39.761 -0.691 5.570 1.00 58.28 157 GLY A N 1
ATOM 1289 C CA . GLY A 1 157 ? -40.876 -1.434 6.151 1.00 58.28 157 GLY A CA 1
ATOM 1290 C C . GLY A 1 157 ? -41.924 -0.493 6.739 1.00 58.28 157 GLY A C 1
ATOM 1291 O O . GLY A 1 157 ? -41.583 0.375 7.535 1.00 58.28 157 GLY A O 1
ATOM 1292 N N . ASP A 1 158 ? -43.190 -0.702 6.375 1.00 57.59 158 ASP A N 1
ATOM 1293 C CA . ASP A 1 158 ? -44.361 0.100 6.783 1.00 57.59 158 ASP A CA 1
ATOM 1294 C C . ASP A 1 158 ? -44.709 0.011 8.288 1.00 57.59 158 ASP A C 1
ATOM 1296 O O . ASP A 1 158 ? -45.711 0.565 8.733 1.00 57.59 158 ASP A O 1
ATOM 1300 N N . ASN A 1 159 ? -43.896 -0.680 9.095 1.00 57.75 159 ASN A N 1
ATOM 1301 C CA . ASN A 1 159 ? -44.140 -0.892 10.520 1.00 57.75 159 ASN A CA 1
ATOM 1302 C C . ASN A 1 159 ? -43.175 -0.047 11.368 1.00 57.75 159 ASN A C 1
ATOM 1304 O O . ASN A 1 159 ? -41.966 -0.283 11.383 1.00 57.75 159 ASN A O 1
ATOM 1308 N N . GLU A 1 160 ? -43.733 0.907 12.118 1.00 59.88 160 GLU A N 1
ATOM 1309 C CA . GLU A 1 160 ? -43.080 1.958 12.924 1.00 59.88 160 GLU A CA 1
ATOM 1310 C C . GLU A 1 160 ? -42.260 1.468 14.151 1.00 59.88 160 GLU A C 1
ATOM 1312 O O . GLU A 1 160 ? -42.259 2.101 15.204 1.00 59.88 160 GLU A O 1
ATOM 1317 N N . GLY A 1 161 ? -41.551 0.337 14.067 1.00 63.06 161 GLY A N 1
ATOM 1318 C CA . GLY A 1 161 ? -40.882 -0.282 15.226 1.00 63.06 161 GLY A CA 1
ATOM 1319 C C . GLY A 1 161 ? -39.417 -0.685 15.051 1.00 63.06 161 GLY A C 1
ATOM 1320 O O . GLY A 1 161 ? -38.791 -1.125 16.016 1.00 63.06 161 GLY A O 1
ATOM 1321 N N . HIS A 1 162 ? -38.840 -0.575 13.854 1.00 71.81 162 HIS A N 1
ATOM 1322 C CA . HIS A 1 162 ? -37.488 -1.079 13.600 1.00 71.81 162 HIS A CA 1
ATOM 1323 C C . HIS A 1 162 ? -36.421 -0.009 13.865 1.00 71.81 162 HIS A C 1
ATOM 1325 O O . HIS A 1 162 ? -36.344 1.000 13.170 1.00 71.81 162 HIS A O 1
ATOM 1331 N N . ARG A 1 163 ? -35.562 -0.246 14.867 1.00 81.00 163 ARG A N 1
ATOM 1332 C CA . ARG A 1 163 ? -34.418 0.615 15.204 1.00 81.00 163 ARG A CA 1
ATOM 1333 C C . ARG A 1 163 ? -33.107 -0.063 14.822 1.00 81.00 163 ARG A C 1
ATOM 1335 O O . ARG A 1 163 ? -32.823 -1.159 15.299 1.00 81.00 163 ARG A O 1
ATOM 1342 N N . LEU A 1 164 ? -32.283 0.623 14.034 1.00 85.81 164 LEU A N 1
ATOM 1343 C CA . LEU A 1 164 ? -30.898 0.225 13.786 1.00 85.81 164 LEU A CA 1
ATOM 1344 C C . LEU A 1 164 ? -30.003 0.706 14.932 1.00 85.81 164 LEU A C 1
ATOM 1346 O O . LEU A 1 164 ? -30.075 1.865 15.341 1.00 85.81 164 LEU A O 1
ATOM 1350 N N . VAL A 1 165 ? -29.161 -0.188 15.445 1.00 90.44 165 VAL A N 1
ATOM 1351 C CA . VAL A 1 165 ? -28.151 0.114 16.465 1.00 90.44 165 VAL A CA 1
ATOM 1352 C C . VAL A 1 165 ? -26.822 -0.449 15.984 1.00 90.44 165 VAL A C 1
ATOM 1354 O O . VAL A 1 165 ? -26.755 -1.606 15.573 1.00 90.44 165 VAL A O 1
ATOM 1357 N N . PHE A 1 166 ? -25.780 0.376 16.022 1.00 91.81 166 PHE A N 1
ATOM 1358 C CA . PHE A 1 166 ? -24.433 -0.008 15.618 1.00 91.81 166 PHE A CA 1
ATOM 1359 C C . PHE A 1 166 ? -23.615 -0.396 16.845 1.00 91.81 166 PHE A C 1
ATOM 1361 O O . PHE A 1 166 ? -23.643 0.296 17.861 1.00 91.81 166 PHE A O 1
ATOM 1368 N N . PHE A 1 167 ? -22.884 -1.498 16.725 1.00 91.88 167 PHE A N 1
ATOM 1369 C CA . PHE A 1 167 ? -21.969 -1.997 17.743 1.00 91.88 167 PHE A CA 1
ATOM 1370 C C . PHE A 1 167 ? -20.553 -2.007 17.173 1.00 91.88 167 PHE A C 1
ATOM 1372 O O . PHE A 1 167 ? -20.366 -2.226 15.976 1.00 91.88 167 PHE A O 1
ATOM 1379 N N . HIS A 1 168 ? -19.566 -1.786 18.033 1.00 91.38 168 HIS A N 1
ATOM 1380 C CA . HIS A 1 168 ? -18.154 -1.938 17.705 1.00 91.38 168 HIS A CA 1
ATOM 1381 C C . HIS A 1 168 ? -17.471 -2.787 18.775 1.00 91.38 168 HIS A C 1
ATOM 1383 O O . HIS A 1 168 ? -17.932 -2.876 19.914 1.00 91.38 168 HIS A O 1
ATOM 1389 N N . ASN A 1 169 ? -16.367 -3.417 18.395 1.00 91.19 169 ASN A N 1
ATOM 1390 C CA . ASN A 1 169 ? -15.527 -4.167 19.315 1.00 91.19 169 ASN A CA 1
ATOM 1391 C C . ASN A 1 169 ? -14.505 -3.234 19.973 1.00 91.19 169 ASN A C 1
ATOM 1393 O O . ASN A 1 169 ? -14.171 -2.180 19.426 1.00 91.19 169 ASN A O 1
ATOM 1397 N N . SER A 1 170 ? -14.000 -3.636 21.140 1.00 92.12 170 SER A N 1
ATOM 1398 C CA . SER A 1 170 ? -12.842 -2.985 21.745 1.00 92.12 170 SER A CA 1
ATOM 1399 C C . SER A 1 170 ? -11.579 -3.290 20.942 1.00 92.12 170 SER A C 1
ATOM 1401 O O . SER A 1 170 ? -11.465 -4.331 20.286 1.00 92.12 170 SER A O 1
ATOM 1403 N N . SER A 1 171 ? -10.627 -2.364 20.997 1.00 94.44 171 SER A N 1
ATOM 1404 C CA . SER A 1 171 ? -9.345 -2.501 20.312 1.00 94.44 171 SER A CA 1
ATOM 1405 C C . SER A 1 171 ? -8.254 -2.910 21.299 1.00 94.44 171 SER A C 1
ATOM 1407 O O . SER A 1 171 ? -8.322 -2.591 22.486 1.00 94.44 171 SER A O 1
ATOM 1409 N N . SER A 1 172 ? -7.237 -3.623 20.824 1.00 93.44 172 SER A N 1
ATOM 1410 C CA . SER A 1 172 ? -6.089 -4.016 21.642 1.00 93.44 172 SER A CA 1
ATOM 1411 C C . SER A 1 172 ? -4.815 -4.102 20.809 1.00 93.44 172 SER A C 1
ATOM 1413 O O . SER A 1 172 ? -4.857 -4.326 19.600 1.00 93.44 172 SER A O 1
ATOM 1415 N N . ILE A 1 173 ? -3.671 -3.905 21.464 1.00 94.69 173 ILE A N 1
ATOM 1416 C CA . ILE A 1 173 ? -2.333 -4.090 20.897 1.00 94.69 173 ILE A CA 1
ATOM 1417 C C . ILE A 1 173 ? -1.391 -4.557 22.009 1.00 94.69 173 ILE A C 1
ATOM 1419 O O . ILE A 1 173 ? -1.410 -3.996 23.104 1.00 94.69 173 ILE A O 1
ATOM 1423 N N . ALA A 1 174 ? -0.587 -5.591 21.747 1.00 94.69 174 ALA A N 1
ATOM 1424 C CA . ALA A 1 174 ? 0.399 -6.076 22.711 1.00 94.69 174 ALA A CA 1
ATOM 1425 C C . ALA A 1 174 ? 1.775 -5.432 22.489 1.00 94.69 174 ALA A C 1
ATOM 1427 O O . ALA A 1 174 ? 2.382 -4.929 23.430 1.00 94.69 174 ALA A O 1
ATOM 1428 N N . ASP A 1 175 ? 2.265 -5.441 21.247 1.00 95.94 175 ASP A N 1
ATOM 1429 C CA . ASP A 1 175 ? 3.540 -4.827 20.862 1.00 95.94 175 ASP A CA 1
ATOM 1430 C C . ASP A 1 175 ? 3.566 -4.555 19.349 1.00 95.94 175 ASP A C 1
ATOM 1432 O O . ASP A 1 175 ? 2.691 -5.015 18.611 1.00 95.94 175 ASP A O 1
ATOM 1436 N N . PHE A 1 176 ? 4.585 -3.851 18.862 1.00 96.69 176 PHE A N 1
ATOM 1437 C CA . PHE A 1 176 ? 4.843 -3.715 17.430 1.00 96.69 176 PHE A CA 1
ATOM 1438 C C . PHE A 1 176 ? 6.340 -3.634 17.122 1.00 96.69 176 PHE A C 1
ATOM 1440 O O . PHE A 1 176 ? 7.163 -3.234 17.944 1.00 96.69 176 PHE A O 1
ATOM 1447 N N . THR A 1 177 ? 6.689 -3.982 15.889 1.00 96.62 177 THR A N 1
ATOM 1448 C CA . THR A 1 177 ? 8.030 -3.805 15.317 1.00 96.62 177 THR A CA 1
ATOM 1449 C C . THR A 1 177 ? 7.901 -3.250 13.914 1.00 96.62 177 THR A C 1
ATOM 1451 O O . THR A 1 177 ? 6.972 -3.620 13.203 1.00 96.62 177 THR A O 1
ATOM 1454 N N . GLY A 1 178 ? 8.839 -2.425 13.470 1.00 94.00 178 GLY A N 1
ATOM 1455 C CA . GLY A 1 178 ? 8.827 -1.953 12.093 1.00 94.00 178 GLY A CA 1
ATOM 1456 C C . GLY A 1 178 ? 10.054 -1.137 11.740 1.00 94.00 178 GLY A C 1
ATOM 1457 O O . GLY A 1 178 ? 10.909 -0.900 12.591 1.00 94.00 178 GLY A O 1
ATOM 1458 N N . THR A 1 179 ? 10.115 -0.710 10.485 1.00 93.31 179 THR A N 1
ATOM 1459 C CA . THR A 1 179 ? 11.173 0.147 9.940 1.00 93.31 179 THR A CA 1
ATOM 1460 C C . THR A 1 179 ? 10.579 1.185 8.997 1.00 93.31 179 THR A C 1
ATOM 1462 O O . THR A 1 179 ? 9.606 0.920 8.287 1.00 93.31 179 THR A O 1
ATOM 1465 N N . ILE A 1 180 ? 11.148 2.391 8.998 1.00 91.62 180 ILE A N 1
ATOM 1466 C CA . ILE A 1 180 ? 10.808 3.425 8.018 1.00 91.62 180 ILE A CA 1
ATOM 1467 C C . ILE A 1 180 ? 11.672 3.183 6.788 1.00 91.62 180 ILE A C 1
ATOM 1469 O O . ILE A 1 180 ? 12.897 3.125 6.894 1.00 91.62 180 ILE A O 1
ATOM 1473 N N . ILE A 1 181 ? 11.038 3.034 5.630 1.00 87.75 181 ILE A N 1
ATOM 1474 C CA . ILE A 1 181 ? 11.714 2.719 4.376 1.00 87.75 181 ILE A CA 1
ATOM 1475 C C . ILE A 1 181 ? 11.398 3.798 3.345 1.00 87.75 181 ILE A C 1
ATOM 1477 O O . ILE A 1 181 ? 10.250 4.223 3.193 1.00 87.75 181 ILE A O 1
ATOM 1481 N N . VAL A 1 182 ? 12.435 4.218 2.622 1.00 84.12 182 VAL A N 1
ATOM 1482 C CA . VAL A 1 182 ? 12.312 5.036 1.413 1.00 84.12 182 VAL A CA 1
ATOM 1483 C C . VAL A 1 182 ? 12.774 4.211 0.228 1.00 84.12 182 VAL A C 1
ATOM 1485 O O . VAL A 1 182 ? 13.946 3.832 0.151 1.00 84.12 182 VAL A O 1
ATOM 1488 N N . ASP A 1 183 ? 11.837 3.913 -0.670 1.00 71.25 183 ASP A N 1
ATOM 1489 C CA . ASP A 1 183 ? 12.089 3.049 -1.821 1.00 71.25 183 ASP A CA 1
ATOM 1490 C C . ASP A 1 183 ? 12.817 3.790 -2.957 1.00 71.25 183 ASP A C 1
ATOM 1492 O O . ASP A 1 183 ? 12.612 4.989 -3.196 1.00 71.25 183 ASP A O 1
ATOM 1496 N N . SER A 1 184 ? 13.644 3.040 -3.688 1.00 66.81 184 SER A N 1
ATOM 1497 C CA . SER A 1 184 ? 14.527 3.494 -4.769 1.00 66.81 184 SER A CA 1
ATOM 1498 C C . SER A 1 184 ? 13.770 3.978 -6.006 1.00 66.81 184 SER A C 1
ATOM 1500 O O . SER A 1 184 ? 14.351 4.614 -6.889 1.00 66.81 184 SER A O 1
ATOM 1502 N N . ARG A 1 185 ? 12.467 3.684 -6.080 1.00 61.94 185 ARG A N 1
ATOM 1503 C CA . ARG A 1 185 ? 11.559 4.069 -7.167 1.00 61.94 185 ARG A CA 1
ATOM 1504 C C . ARG A 1 185 ? 10.622 5.210 -6.802 1.00 61.94 185 ARG A C 1
ATOM 1506 O O . ARG A 1 185 ? 9.719 5.494 -7.586 1.00 61.94 185 ARG A O 1
ATOM 1513 N N . SER A 1 186 ? 10.854 5.866 -5.659 1.00 56.56 186 SER A N 1
ATOM 1514 C CA . SER A 1 186 ? 10.216 7.120 -5.254 1.00 56.56 186 SER A CA 1
ATOM 1515 C C . SER A 1 186 ? 9.831 7.954 -6.472 1.00 56.56 186 SER A C 1
ATOM 1517 O O . SER A 1 186 ? 10.716 8.441 -7.180 1.00 56.56 186 SER A O 1
ATOM 1519 N N . ASN A 1 187 ? 8.525 8.021 -6.774 1.00 44.44 187 ASN A N 1
ATOM 1520 C CA . ASN A 1 187 ? 8.061 8.594 -8.028 1.00 44.44 187 ASN A CA 1
ATOM 1521 C C . ASN A 1 187 ? 8.526 10.048 -8.087 1.00 44.44 187 ASN A C 1
ATOM 1523 O O . ASN A 1 187 ? 7.892 10.953 -7.541 1.00 44.44 187 ASN A O 1
ATOM 1527 N N . ARG A 1 188 ? 9.598 10.294 -8.841 1.00 38.53 188 ARG A N 1
ATOM 1528 C CA . ARG A 1 188 ? 9.798 11.579 -9.483 1.00 38.53 188 ARG A CA 1
ATOM 1529 C C . ARG A 1 188 ? 8.654 11.683 -10.478 1.00 38.53 188 ARG A C 1
ATOM 1531 O O . ARG A 1 188 ? 8.786 11.293 -11.636 1.00 38.53 188 ARG A O 1
ATOM 1538 N N . HIS A 1 189 ? 7.499 12.154 -10.012 1.00 38.50 189 HIS A N 1
ATOM 1539 C CA . HIS A 1 189 ? 6.549 12.773 -10.909 1.00 38.50 189 HIS A CA 1
ATOM 1540 C C . HIS A 1 189 ? 7.306 13.948 -11.502 1.00 38.50 189 HIS A C 1
ATOM 1542 O O . HIS A 1 189 ? 7.499 14.986 -10.872 1.00 38.50 189 HIS A O 1
ATOM 1548 N N . ASP A 1 190 ? 7.857 13.707 -12.683 1.00 35.50 190 ASP A N 1
ATOM 1549 C CA . ASP A 1 190 ? 8.528 14.707 -13.468 1.00 35.50 190 ASP A CA 1
ATOM 1550 C C . ASP A 1 190 ? 7.457 15.712 -13.900 1.00 35.50 190 ASP A C 1
ATOM 1552 O O . ASP A 1 190 ? 6.835 15.603 -14.956 1.00 35.50 190 ASP A O 1
ATOM 1556 N N . PHE A 1 191 ? 7.208 16.696 -13.035 1.00 37.66 191 PHE A N 1
ATOM 1557 C CA . PHE A 1 191 ? 6.409 17.881 -13.333 1.00 37.66 191 PHE A CA 1
ATOM 1558 C C . PHE A 1 191 ? 7.028 18.713 -14.474 1.00 37.66 191 PHE A C 1
ATOM 1560 O O . PHE A 1 191 ? 6.460 19.728 -14.866 1.00 37.66 191 PHE A O 1
ATOM 1567 N N . SER A 1 192 ? 8.135 18.264 -15.084 1.00 34.62 192 SER A N 1
ATOM 1568 C CA . SER A 1 192 ? 8.714 18.860 -16.288 1.00 34.62 192 SER A CA 1
ATOM 1569 C C . SER A 1 192 ? 7.788 18.832 -17.510 1.00 34.62 192 SER A C 1
ATOM 1571 O O . SER A 1 192 ? 8.124 19.462 -18.506 1.00 34.62 192 SER A O 1
ATOM 1573 N N . LYS A 1 193 ? 6.635 18.145 -17.500 1.00 35.03 193 LYS A N 1
ATOM 1574 C CA . LYS A 1 193 ? 5.679 18.214 -18.627 1.00 35.03 193 LYS A CA 1
ATOM 1575 C C . LYS A 1 193 ? 4.609 19.304 -18.512 1.00 35.03 193 LYS A C 1
ATOM 1577 O O . LYS A 1 193 ? 3.894 19.521 -19.486 1.00 35.03 193 LYS A O 1
ATOM 1582 N N . PHE A 1 194 ? 4.529 20.044 -17.403 1.00 39.31 194 PHE A N 1
ATOM 1583 C CA . PHE A 1 194 ? 3.640 21.210 -17.279 1.00 39.31 194 PHE A CA 1
ATOM 1584 C C . PHE A 1 194 ? 4.315 22.489 -17.811 1.00 39.31 194 PHE A C 1
ATOM 1586 O O . PHE A 1 194 ? 4.467 23.493 -17.119 1.00 39.31 194 PHE A O 1
ATOM 1593 N N . TYR A 1 195 ? 4.721 22.472 -19.082 1.00 41.06 195 TYR A N 1
ATOM 1594 C CA . TYR A 1 195 ? 5.080 23.692 -19.806 1.00 41.06 195 TYR A CA 1
ATOM 1595 C C . TYR A 1 195 ? 3.804 24.472 -20.132 1.00 41.06 195 TYR A C 1
ATOM 1597 O O . TYR A 1 195 ? 3.329 24.365 -21.255 1.00 41.06 195 TYR A O 1
ATOM 1605 N N . LEU A 1 196 ? 3.214 25.209 -19.182 1.00 41.88 196 LEU A N 1
ATOM 1606 C CA . LEU A 1 196 ? 2.273 26.293 -19.531 1.00 41.88 196 LEU A CA 1
ATOM 1607 C C . LEU A 1 196 ? 1.923 27.303 -18.424 1.00 41.88 196 LEU A C 1
ATOM 1609 O O . LEU A 1 196 ? 1.078 28.157 -18.669 1.00 41.88 196 LEU A O 1
ATOM 1613 N N . LEU A 1 197 ? 2.558 27.296 -17.244 1.00 39.34 197 LEU A N 1
ATOM 1614 C CA . LEU A 1 197 ? 2.311 28.344 -16.237 1.00 39.34 197 LEU A CA 1
ATOM 1615 C C . LEU A 1 197 ? 3.620 28.823 -15.578 1.00 39.34 197 LEU A C 1
ATOM 1617 O O . LEU A 1 197 ? 4.193 28.097 -14.768 1.00 39.34 197 LEU A O 1
ATOM 1621 N N . PRO A 1 198 ? 4.102 30.047 -15.870 1.00 42.66 198 PRO A N 1
ATOM 1622 C CA . PRO A 1 198 ? 5.401 30.543 -15.400 1.00 42.66 198 PRO A CA 1
ATOM 1623 C C . PRO A 1 198 ? 5.437 30.982 -13.918 1.00 42.66 198 PRO A C 1
ATOM 1625 O O . PRO A 1 198 ? 6.326 31.736 -13.537 1.00 42.66 198 PRO A O 1
ATOM 1628 N N . ILE A 1 199 ? 4.508 30.532 -13.061 1.00 42.97 199 ILE A N 1
ATOM 1629 C CA . ILE A 1 199 ? 4.359 31.048 -11.679 1.00 42.97 199 ILE A CA 1
ATOM 1630 C C . ILE A 1 199 ? 4.553 29.964 -10.591 1.00 42.97 199 ILE A C 1
ATOM 1632 O O . ILE A 1 199 ? 4.515 30.265 -9.406 1.00 42.97 199 ILE A O 1
ATOM 1636 N N . LEU A 1 200 ? 4.844 28.703 -10.938 1.00 40.50 200 LEU A N 1
ATOM 1637 C CA . LEU A 1 200 ? 4.953 27.603 -9.953 1.00 40.50 200 LEU A CA 1
ATOM 1638 C C . LEU A 1 200 ? 6.361 26.995 -9.794 1.00 40.50 200 LEU A C 1
ATOM 1640 O O . LEU A 1 200 ? 6.501 25.869 -9.334 1.00 40.50 200 LEU A O 1
ATOM 1644 N N . ASN A 1 201 ? 7.428 27.743 -10.090 1.00 34.97 201 ASN A N 1
ATOM 1645 C CA . ASN A 1 201 ? 8.816 27.274 -9.905 1.00 34.97 201 ASN A CA 1
ATOM 1646 C C . ASN A 1 201 ? 9.313 27.253 -8.439 1.00 34.97 201 ASN A C 1
ATOM 1648 O O . ASN A 1 201 ? 10.511 27.102 -8.213 1.00 34.97 201 ASN A O 1
ATOM 1652 N N . LEU A 1 202 ? 8.438 27.397 -7.434 1.00 41.62 202 LEU A N 1
ATOM 1653 C CA . LEU A 1 202 ? 8.855 27.451 -6.022 1.00 41.62 202 LEU A CA 1
ATOM 1654 C C . LEU A 1 202 ? 8.631 26.165 -5.210 1.00 41.62 202 LEU A C 1
ATOM 1656 O O . LEU A 1 202 ? 9.073 26.105 -4.069 1.00 41.62 202 LEU A O 1
ATOM 1660 N N . PHE A 1 203 ? 7.994 25.131 -5.764 1.00 37.19 203 PHE A N 1
ATOM 1661 C CA . PHE A 1 203 ? 7.739 23.883 -5.035 1.00 37.19 203 PHE A CA 1
ATOM 1662 C C . PHE A 1 203 ? 8.215 22.665 -5.833 1.00 37.19 203 PHE A C 1
ATOM 1664 O O . PHE A 1 203 ? 7.433 21.931 -6.431 1.00 37.19 203 PHE A O 1
ATOM 1671 N N . HIS A 1 204 ? 9.526 22.414 -5.800 1.00 38.53 204 HIS A N 1
ATOM 1672 C CA . HIS A 1 204 ? 10.056 21.072 -6.041 1.00 38.53 204 HIS A CA 1
ATOM 1673 C C . HIS A 1 204 ? 9.662 20.180 -4.853 1.00 38.53 204 HIS A C 1
ATOM 1675 O O . HIS A 1 204 ? 10.430 19.992 -3.912 1.00 38.53 204 HIS A O 1
ATOM 1681 N N . ILE A 1 205 ? 8.440 19.647 -4.867 1.00 41.00 205 ILE A N 1
ATOM 1682 C CA . ILE A 1 205 ? 8.045 18.603 -3.922 1.00 41.00 205 ILE A CA 1
ATOM 1683 C C . ILE A 1 205 ? 8.775 17.331 -4.364 1.00 41.00 205 ILE A C 1
ATOM 1685 O O . ILE A 1 205 ? 8.356 16.650 -5.300 1.00 41.00 205 ILE A O 1
ATOM 1689 N N . ASN A 1 206 ? 9.901 17.025 -3.717 1.00 41.84 206 ASN A N 1
ATOM 1690 C CA . ASN A 1 206 ? 10.509 15.699 -3.780 1.00 41.84 206 ASN A CA 1
ATOM 1691 C C . ASN A 1 206 ? 9.524 14.704 -3.147 1.00 41.84 206 ASN A C 1
ATOM 1693 O O . ASN A 1 206 ? 9.537 14.487 -1.935 1.00 41.84 206 ASN A O 1
ATOM 1697 N N . LEU A 1 207 ? 8.643 14.128 -3.968 1.00 49.50 207 LEU A N 1
ATOM 1698 C CA . LEU A 1 207 ? 7.745 13.029 -3.608 1.00 49.50 207 LEU A CA 1
ATOM 1699 C C . LEU A 1 207 ? 8.554 11.729 -3.496 1.00 49.50 207 LEU A C 1
ATOM 1701 O O . LEU A 1 207 ? 8.386 10.783 -4.262 1.00 49.50 207 LEU A O 1
ATOM 1705 N N . LEU A 1 208 ? 9.478 11.704 -2.533 1.00 55.41 208 LEU A N 1
ATOM 1706 C CA . LEU A 1 208 ? 10.029 10.454 -2.035 1.00 55.41 208 LEU A CA 1
ATOM 1707 C C . LEU A 1 208 ? 8.893 9.713 -1.331 1.00 55.41 208 LEU A C 1
ATOM 1709 O O . LEU A 1 208 ? 8.324 10.236 -0.370 1.00 55.41 208 LEU A O 1
ATOM 1713 N N . PHE A 1 209 ? 8.536 8.533 -1.838 1.00 65.00 209 PHE A N 1
ATOM 1714 C CA . PHE A 1 209 ? 7.525 7.690 -1.209 1.00 65.00 209 PHE A CA 1
ATOM 1715 C C . PHE A 1 209 ? 8.181 7.017 -0.009 1.00 65.00 209 PHE A C 1
ATOM 1717 O O . PHE A 1 209 ? 9.013 6.123 -0.156 1.00 65.00 209 PHE A O 1
ATOM 1724 N N . ARG A 1 210 ? 7.827 7.501 1.180 1.00 79.69 210 ARG A N 1
ATOM 1725 C CA . ARG A 1 210 ? 8.279 6.960 2.461 1.00 79.69 210 ARG A CA 1
ATOM 1726 C C . ARG A 1 210 ? 7.120 6.210 3.070 1.00 79.69 210 ARG A C 1
ATOM 1728 O O . ARG A 1 210 ? 5.986 6.690 3.050 1.00 79.69 210 ARG A O 1
ATOM 1735 N N . TYR A 1 211 ? 7.404 5.052 3.624 1.00 87.31 211 TYR A N 1
ATOM 1736 C CA . TYR A 1 211 ? 6.396 4.275 4.312 1.00 87.31 211 TYR A CA 1
ATOM 1737 C C . TYR A 1 211 ? 6.993 3.602 5.535 1.00 87.31 211 TYR A C 1
ATOM 1739 O O . TYR A 1 211 ? 8.177 3.273 5.592 1.00 87.31 211 TYR A O 1
ATOM 1747 N N . PHE A 1 212 ? 6.153 3.414 6.537 1.00 91.31 212 PHE A N 1
ATOM 1748 C CA . PHE A 1 212 ? 6.461 2.640 7.717 1.00 91.31 212 PHE A CA 1
ATOM 1749 C C . PHE A 1 212 ? 5.988 1.209 7.481 1.00 91.31 212 PHE A C 1
ATOM 1751 O O . PHE A 1 212 ? 4.791 0.951 7.368 1.00 91.31 212 PHE A O 1
ATOM 1758 N N . ASN A 1 213 ? 6.936 0.284 7.359 1.00 91.44 213 ASN A N 1
ATOM 1759 C CA . ASN A 1 213 ? 6.645 -1.139 7.297 1.00 91.44 213 ASN A CA 1
ATOM 1760 C C . ASN A 1 213 ? 6.532 -1.662 8.728 1.00 91.44 213 ASN A C 1
ATOM 1762 O O . ASN A 1 213 ? 7.548 -1.802 9.414 1.00 91.44 213 ASN A O 1
ATOM 1766 N N . VAL A 1 214 ? 5.307 -1.912 9.186 1.00 94.31 214 VAL A N 1
ATOM 1767 C CA . VAL A 1 214 ? 5.024 -2.289 10.571 1.00 94.31 214 VAL A CA 1
ATOM 1768 C C . VAL A 1 214 ? 4.424 -3.679 10.654 1.00 94.31 214 VAL A C 1
ATOM 1770 O O . VAL A 1 214 ? 3.615 -4.094 9.832 1.00 94.31 214 VAL A O 1
ATOM 1773 N N . THR A 1 215 ? 4.808 -4.402 11.694 1.00 95.06 215 THR A N 1
ATOM 1774 C CA . THR A 1 215 ? 4.181 -5.642 12.132 1.00 95.06 215 THR A CA 1
ATOM 1775 C C . THR A 1 215 ? 3.690 -5.452 13.556 1.00 95.06 215 THR A C 1
ATOM 1777 O O . THR A 1 215 ? 4.485 -5.194 14.461 1.00 95.06 215 THR A O 1
ATOM 1780 N N . VAL A 1 216 ? 2.377 -5.548 13.737 1.00 95.50 216 VAL A N 1
ATOM 1781 C CA . VAL A 1 216 ? 1.715 -5.477 15.042 1.00 95.50 216 VAL A CA 1
ATOM 1782 C C . VAL A 1 216 ? 1.530 -6.884 15.600 1.00 95.50 216 VAL A C 1
ATOM 1784 O O . VAL A 1 216 ? 1.263 -7.824 14.845 1.00 95.50 216 VAL A O 1
ATOM 1787 N N . TYR A 1 217 ? 1.668 -7.027 16.916 1.00 96.00 217 TYR A N 1
ATOM 1788 C CA . TYR A 1 217 ? 1.536 -8.293 17.632 1.00 96.00 217 TYR A CA 1
ATOM 1789 C C . TYR A 1 217 ? 0.360 -8.255 18.595 1.00 96.00 217 TYR A C 1
ATOM 1791 O O . TYR A 1 217 ? 0.177 -7.280 19.330 1.00 96.00 217 TYR A O 1
ATOM 1799 N N . GLY A 1 218 ? -0.413 -9.343 18.612 1.00 94.56 218 GLY A N 1
ATOM 1800 C CA . GLY A 1 218 ? -1.575 -9.484 19.488 1.00 94.56 218 GLY A CA 1
ATOM 1801 C C . GLY A 1 218 ? -2.562 -8.326 19.345 1.00 94.56 218 GLY A C 1
ATOM 1802 O O . GLY A 1 218 ? -3.080 -7.843 20.349 1.00 94.56 218 GLY A O 1
ATOM 1803 N N . ALA A 1 219 ? -2.768 -7.852 18.116 1.00 94.44 219 ALA A N 1
ATOM 1804 C CA . ALA A 1 219 ? -3.528 -6.648 17.843 1.00 94.44 219 ALA A CA 1
ATOM 1805 C C . ALA A 1 219 ? -4.907 -6.958 17.245 1.00 94.44 219 ALA A C 1
ATOM 1807 O O . ALA A 1 219 ? -5.077 -7.965 16.554 1.00 94.44 219 ALA A O 1
ATOM 1808 N N . SER A 1 220 ? -5.889 -6.104 17.534 1.00 95.12 220 SER A N 1
ATOM 1809 C CA . SER A 1 220 ? -7.275 -6.216 17.064 1.00 95.12 220 SER A CA 1
ATOM 1810 C C . SER A 1 220 ? -7.941 -4.841 17.055 1.00 95.12 220 SER A C 1
ATOM 1812 O O . SER A 1 220 ? -7.732 -4.044 17.971 1.00 95.12 220 SER A O 1
ATOM 1814 N N . GLY A 1 221 ? -8.779 -4.570 16.053 1.00 93.94 221 GLY A N 1
ATOM 1815 C CA . GLY A 1 221 ? -9.570 -3.343 15.979 1.00 93.94 221 GLY A CA 1
ATOM 1816 C C . GLY A 1 221 ? -8.789 -2.128 15.474 1.00 93.94 221 GLY A C 1
ATOM 1817 O O . GLY A 1 221 ? -7.937 -2.232 14.592 1.00 93.94 221 GLY A O 1
ATOM 1818 N N . LYS A 1 222 ? -9.130 -0.949 15.995 1.00 94.94 222 LYS A N 1
ATOM 1819 C CA . LYS A 1 222 ? -8.572 0.347 15.602 1.00 94.94 222 LYS A CA 1
ATOM 1820 C C . LYS A 1 222 ? -7.346 0.682 16.450 1.00 94.94 222 LYS A C 1
ATOM 1822 O O . LYS A 1 222 ? -7.399 0.685 17.679 1.00 94.94 222 LYS A O 1
ATOM 1827 N N . ILE A 1 223 ? -6.247 1.006 15.779 1.00 94.94 223 ILE A N 1
ATOM 1828 C CA . ILE A 1 223 ? -4.964 1.319 16.405 1.00 94.94 223 ILE A CA 1
ATOM 1829 C C . ILE A 1 223 ? -4.517 2.686 15.912 1.00 94.94 223 ILE A C 1
ATOM 1831 O O . ILE A 1 223 ? -4.406 2.922 14.709 1.00 94.94 223 ILE A O 1
ATOM 1835 N N . ASN A 1 224 ? -4.248 3.584 16.848 1.00 95.00 224 ASN A N 1
ATOM 1836 C CA . ASN A 1 224 ? -3.733 4.910 16.559 1.00 95.00 224 ASN A CA 1
ATOM 1837 C C . ASN A 1 224 ? -2.215 4.911 16.748 1.00 95.00 224 ASN A C 1
ATOM 1839 O O . ASN A 1 224 ? -1.674 4.205 17.603 1.00 95.00 224 ASN A O 1
ATOM 1843 N N . GLY A 1 225 ? -1.526 5.690 15.928 1.00 94.19 225 GLY A N 1
ATOM 1844 C CA . GLY A 1 225 ? -0.084 5.832 15.951 1.00 94.19 225 GLY A CA 1
ATOM 1845 C C . GLY A 1 225 ? 0.329 7.292 15.861 1.00 94.19 225 GLY A C 1
ATOM 1846 O O . GLY A 1 225 ? -0.255 8.066 15.108 1.00 94.19 225 GLY A O 1
ATOM 1847 N N . ALA A 1 226 ? 1.356 7.643 16.623 1.00 94.19 226 ALA A N 1
ATOM 1848 C CA . ALA A 1 226 ? 1.962 8.963 16.669 1.00 94.19 226 ALA A CA 1
ATOM 1849 C C . ALA A 1 226 ? 3.453 8.843 16.344 1.00 94.19 226 ALA A C 1
ATOM 1851 O O . ALA A 1 226 ? 4.194 8.113 17.011 1.00 94.19 226 ALA A O 1
ATOM 1852 N N . VAL A 1 227 ? 3.899 9.567 15.322 1.00 95.00 227 VAL A N 1
ATOM 1853 C CA . VAL A 1 227 ? 5.307 9.690 14.943 1.00 95.00 227 VAL A CA 1
ATOM 1854 C C . VAL A 1 227 ? 5.869 10.936 15.612 1.00 95.00 227 VAL A C 1
ATOM 1856 O O . VAL A 1 227 ? 5.359 12.042 15.424 1.00 95.00 227 VAL A O 1
ATOM 1859 N N . LYS A 1 228 ? 6.930 10.759 16.397 1.00 94.88 228 LYS A N 1
ATOM 1860 C CA . LYS A 1 228 ? 7.573 11.838 17.146 1.00 94.88 228 LYS A CA 1
ATOM 1861 C C . LYS A 1 228 ? 8.717 12.489 16.363 1.00 94.88 228 LYS A C 1
ATOM 1863 O O . LYS A 1 228 ? 9.295 11.901 15.443 1.00 94.88 228 LYS A O 1
ATOM 1868 N N . TYR A 1 229 ? 9.059 13.719 16.740 1.00 92.12 229 TYR A N 1
ATOM 1869 C CA . TYR A 1 229 ? 10.129 14.489 16.111 1.00 92.12 229 TYR A CA 1
ATOM 1870 C C . TYR A 1 229 ? 11.518 13.898 16.387 1.00 92.12 229 TYR A C 1
ATOM 1872 O O . TYR A 1 229 ? 12.382 13.948 15.514 1.00 92.12 229 TYR A O 1
ATOM 1880 N N . SER A 1 230 ? 11.750 13.319 17.569 1.00 92.81 230 SER A N 1
ATOM 1881 C CA . SER A 1 230 ? 13.046 12.733 17.935 1.00 92.81 230 SER A CA 1
ATOM 1882 C C . SER A 1 230 ? 12.916 11.295 18.453 1.00 92.81 230 SER A C 1
ATOM 1884 O O . SER A 1 230 ? 11.852 10.678 18.401 1.00 92.81 230 SER A O 1
ATOM 1886 N N . THR A 1 231 ? 14.020 10.730 18.946 1.00 93.62 231 THR A N 1
ATOM 1887 C CA . THR A 1 231 ? 14.042 9.435 19.643 1.00 93.62 231 THR A CA 1
ATOM 1888 C C . THR A 1 231 ? 13.558 9.528 21.093 1.00 93.62 231 THR A C 1
ATOM 1890 O O . THR A 1 231 ? 13.573 8.523 21.799 1.00 93.62 231 THR A O 1
ATOM 1893 N N . GLN A 1 232 ? 13.165 10.713 21.570 1.00 92.19 232 GLN A N 1
ATOM 1894 C CA . GLN A 1 232 ? 12.618 10.911 22.912 1.00 92.19 232 GLN A CA 1
ATOM 1895 C C . GLN A 1 232 ? 11.089 10.811 22.898 1.00 92.19 232 GLN A C 1
ATOM 1897 O O . GLN A 1 232 ? 10.435 11.324 21.987 1.00 92.19 232 GLN A O 1
ATOM 1902 N N . ARG A 1 233 ? 10.523 10.195 23.944 1.00 87.94 233 ARG A N 1
ATOM 1903 C CA . ARG A 1 233 ? 9.072 9.978 24.088 1.00 87.94 233 ARG A CA 1
ATOM 1904 C C . ARG A 1 233 ? 8.281 11.277 24.180 1.00 87.94 233 ARG A C 1
ATOM 1906 O O . ARG A 1 233 ? 7.238 11.385 23.544 1.00 87.94 233 ARG A O 1
ATOM 1913 N N . ASP A 1 234 ? 8.822 12.251 24.899 1.00 88.62 234 ASP A N 1
ATOM 1914 C CA . ASP A 1 234 ? 8.151 13.524 25.183 1.00 88.62 234 ASP A CA 1
ATOM 1915 C C . ASP A 1 234 ? 8.371 14.574 24.085 1.00 88.62 234 ASP A C 1
ATOM 1917 O O . ASP A 1 234 ? 8.043 15.742 24.264 1.00 88.62 234 ASP A O 1
ATOM 1921 N N . SER A 1 235 ? 8.968 14.183 22.953 1.00 92.19 235 SER A N 1
ATOM 1922 C CA . SER A 1 235 ? 9.146 15.100 21.830 1.00 92.19 235 SER A CA 1
ATOM 1923 C C . SER A 1 235 ? 7.839 15.352 21.079 1.00 92.19 235 SER A C 1
ATOM 1925 O O . SER A 1 235 ? 6.895 14.559 21.150 1.00 92.19 235 SER A O 1
ATOM 1927 N N . ASP A 1 236 ? 7.801 16.465 20.347 1.00 91.81 236 ASP A N 1
ATOM 1928 C CA . ASP A 1 236 ? 6.622 16.885 19.596 1.00 91.81 236 ASP A CA 1
ATOM 1929 C C . ASP A 1 236 ? 6.192 15.835 18.566 1.00 91.81 236 ASP A C 1
ATOM 1931 O O . ASP A 1 236 ? 7.004 15.115 17.978 1.00 91.81 236 ASP A O 1
ATOM 1935 N N . GLU A 1 237 ? 4.887 15.753 18.337 1.00 92.62 237 GLU A N 1
ATOM 1936 C CA . GLU A 1 237 ? 4.302 14.871 17.337 1.00 92.62 237 GLU A CA 1
ATOM 1937 C C . GLU A 1 237 ? 4.289 15.543 15.965 1.00 92.62 237 GLU A C 1
ATOM 1939 O O . GLU A 1 237 ? 3.735 16.627 15.795 1.00 92.62 237 GLU A O 1
ATOM 1944 N N . ILE A 1 238 ? 4.904 14.890 14.977 1.00 92.94 238 ILE A N 1
ATOM 1945 C CA . ILE A 1 238 ? 5.001 15.413 13.605 1.00 92.94 238 ILE A CA 1
ATOM 1946 C C . ILE A 1 238 ? 3.917 14.863 12.686 1.00 92.94 238 ILE A C 1
ATOM 1948 O O . ILE A 1 238 ? 3.583 15.485 11.678 1.00 92.94 238 ILE A O 1
ATOM 1952 N N . PHE A 1 239 ? 3.408 13.671 12.991 1.00 92.50 239 PHE A N 1
ATOM 1953 C CA . PHE A 1 239 ? 2.419 12.993 12.172 1.00 92.50 239 PHE A CA 1
ATOM 1954 C C . PHE A 1 239 ? 1.666 11.955 12.997 1.00 92.50 239 PHE A C 1
ATOM 1956 O O . PHE A 1 239 ? 2.283 11.199 13.747 1.00 92.50 239 PHE A O 1
ATOM 1963 N N . SER A 1 240 ? 0.355 11.884 12.792 1.00 93.31 240 SER A N 1
ATOM 1964 C CA . SER A 1 240 ? -0.521 10.883 13.384 1.00 93.31 240 SER A CA 1
ATOM 1965 C C . SER A 1 240 ? -1.170 10.040 12.293 1.00 93.31 240 SER A C 1
ATOM 1967 O O . SER A 1 240 ? -1.471 10.525 11.200 1.00 93.31 240 SER A O 1
ATOM 1969 N N . PHE A 1 241 ? -1.381 8.761 12.578 1.00 92.25 241 PHE A N 1
ATOM 1970 C CA . PHE A 1 241 ? -2.072 7.845 11.683 1.00 92.25 241 PHE A CA 1
ATOM 1971 C C . PHE A 1 241 ? -3.004 6.924 12.465 1.00 92.25 241 PHE A C 1
ATOM 1973 O O . PHE A 1 241 ? -2.810 6.660 13.650 1.00 92.25 241 PHE A O 1
ATOM 1980 N N . THR A 1 242 ? -3.999 6.382 11.772 1.00 93.12 242 THR A N 1
ATOM 1981 C CA . THR A 1 242 ? -4.875 5.339 12.301 1.00 93.12 242 THR A CA 1
ATOM 1982 C C . THR A 1 242 ? -4.856 4.166 11.341 1.00 93.12 242 THR A C 1
ATOM 1984 O O . THR A 1 242 ? -4.997 4.345 10.133 1.00 93.12 242 THR A O 1
ATOM 1987 N N . THR A 1 243 ? -4.700 2.967 11.886 1.00 91.75 243 THR A N 1
ATOM 1988 C CA . THR A 1 243 ? -4.756 1.715 11.140 1.00 91.75 243 THR A CA 1
ATOM 1989 C C . THR A 1 243 ? -5.772 0.756 11.754 1.00 91.75 243 THR A C 1
ATOM 1991 O O . THR A 1 243 ? -6.153 0.892 12.919 1.00 91.75 243 THR A O 1
ATOM 1994 N N . TYR A 1 244 ? -6.228 -0.211 10.961 1.00 92.31 244 TYR A N 1
ATOM 1995 C CA . TYR A 1 244 ? -7.281 -1.150 11.331 1.00 92.31 244 TYR A CA 1
ATOM 1996 C C . TYR A 1 244 ? -6.799 -2.589 11.158 1.00 92.31 244 TYR A C 1
ATOM 1998 O O . TYR A 1 244 ? -6.374 -2.997 10.078 1.00 92.31 244 TYR A O 1
ATOM 2006 N N . VAL A 1 245 ? -6.907 -3.378 12.224 1.00 93.12 245 VAL A N 1
ATOM 2007 C CA . VAL A 1 245 ? -6.735 -4.831 12.194 1.00 93.12 245 VAL A CA 1
ATOM 2008 C C . VAL A 1 245 ? -8.118 -5.464 12.177 1.00 93.12 245 VAL A C 1
ATOM 2010 O O . VAL A 1 245 ? -8.873 -5.367 13.142 1.00 93.12 245 VAL A O 1
ATOM 2013 N N . HIS A 1 246 ? -8.457 -6.099 11.056 1.00 89.56 246 HIS A N 1
ATOM 2014 C CA . HIS A 1 246 ? -9.799 -6.634 10.808 1.00 89.56 246 HIS A CA 1
ATOM 2015 C C . HIS A 1 246 ? -10.092 -7.970 11.507 1.00 89.56 246 HIS A C 1
ATOM 2017 O O . HIS A 1 246 ? -11.234 -8.427 11.489 1.00 89.56 246 HIS A O 1
ATOM 2023 N N . ASP A 1 247 ? -9.085 -8.620 12.094 1.00 89.06 247 ASP A N 1
ATOM 2024 C CA . ASP A 1 247 ? -9.282 -9.880 12.806 1.00 89.06 247 ASP A CA 1
ATOM 2025 C C . ASP A 1 247 ? -10.000 -9.643 14.141 1.00 89.06 247 ASP A C 1
ATOM 2027 O O . ASP A 1 247 ? -9.626 -8.763 14.908 1.00 89.06 247 ASP A O 1
ATOM 2031 N N . LEU A 1 248 ? -11.017 -10.464 14.428 1.00 88.06 248 LEU A N 1
ATOM 2032 C CA . LEU A 1 248 ? -11.797 -10.386 15.672 1.00 88.06 248 LEU A CA 1
ATOM 2033 C C . LEU A 1 248 ? -10.963 -10.739 16.913 1.00 88.06 248 LEU A C 1
ATOM 2035 O O . LEU A 1 248 ? -11.199 -10.223 18.003 1.00 88.06 248 LEU A O 1
ATOM 2039 N N . ASN A 1 249 ? -10.022 -11.666 16.742 1.00 91.38 249 ASN A N 1
ATOM 2040 C CA . ASN A 1 249 ? -9.120 -12.105 17.793 1.00 91.38 249 ASN A CA 1
ATOM 2041 C C . ASN A 1 249 ? -7.764 -11.427 17.613 1.00 91.38 249 ASN A C 1
ATOM 2043 O O . ASN A 1 249 ? -7.302 -11.248 16.485 1.00 91.38 249 ASN A O 1
ATOM 2047 N N . ALA A 1 250 ? -7.102 -11.146 18.737 1.00 92.50 250 ALA A N 1
ATOM 2048 C CA . ALA A 1 250 ? -5.744 -10.624 18.768 1.00 92.50 250 ALA A CA 1
ATOM 2049 C C . ALA A 1 250 ? -4.814 -11.477 17.890 1.00 92.50 250 ALA A C 1
ATOM 2051 O O . ALA A 1 250 ? -4.606 -12.665 18.151 1.00 92.50 250 ALA A O 1
ATOM 2052 N N . SER A 1 251 ? -4.274 -10.864 16.840 1.00 93.31 251 SER A N 1
ATOM 2053 C CA . SER A 1 251 ? -3.476 -11.547 15.826 1.00 93.31 251 SER A CA 1
ATOM 2054 C C . SER A 1 251 ? -2.243 -10.733 15.440 1.00 93.31 251 SER A C 1
ATOM 2056 O O . SER A 1 251 ? -2.097 -9.567 15.813 1.00 93.31 251 SER A O 1
ATOM 2058 N N . ASN A 1 252 ? -1.327 -11.377 14.717 1.00 94.75 252 ASN A N 1
ATOM 2059 C CA . ASN A 1 252 ? -0.118 -10.735 14.223 1.00 94.75 252 ASN A CA 1
ATOM 2060 C C . ASN A 1 252 ? -0.319 -10.374 12.754 1.00 94.75 252 ASN A C 1
ATOM 2062 O O . ASN A 1 252 ? -0.585 -11.256 11.932 1.00 94.75 252 ASN A O 1
ATOM 2066 N N . ARG A 1 253 ? -0.178 -9.091 12.419 1.00 92.38 253 ARG A N 1
ATOM 2067 C CA . ARG A 1 253 ? -0.372 -8.588 11.056 1.00 92.38 253 ARG A CA 1
ATOM 2068 C C . ARG A 1 253 ? 0.717 -7.608 10.675 1.00 92.38 253 ARG A C 1
ATOM 2070 O O . ARG A 1 253 ? 1.082 -6.739 11.462 1.00 92.38 253 ARG A O 1
ATOM 2077 N N . SER A 1 254 ? 1.194 -7.742 9.446 1.00 91.12 254 SER A N 1
ATOM 2078 C CA . SER A 1 254 ? 2.089 -6.777 8.818 1.00 91.12 254 SER A CA 1
ATOM 2079 C C . SER A 1 254 ? 1.292 -5.887 7.877 1.00 91.12 254 SER A C 1
ATOM 2081 O O . SER A 1 254 ? 0.400 -6.363 7.175 1.00 91.12 254 SER A O 1
ATOM 2083 N N . MET A 1 255 ? 1.608 -4.602 7.879 1.00 88.94 255 MET A N 1
ATOM 2084 C CA . MET A 1 255 ? 0.954 -3.582 7.072 1.00 88.94 255 MET A CA 1
ATOM 2085 C C . MET A 1 255 ? 1.947 -2.471 6.747 1.00 88.94 255 MET A C 1
ATOM 2087 O O . MET A 1 255 ? 2.980 -2.310 7.402 1.00 88.94 255 MET A O 1
ATOM 2091 N N . ILE A 1 256 ? 1.615 -1.704 5.723 1.00 87.19 256 ILE A N 1
ATOM 2092 C CA . ILE A 1 256 ? 2.388 -0.552 5.291 1.00 87.19 256 ILE A CA 1
ATOM 2093 C C . ILE A 1 256 ? 1.587 0.686 5.684 1.00 87.19 256 ILE A C 1
ATOM 2095 O O . ILE A 1 256 ? 0.364 0.676 5.624 1.00 87.19 256 ILE A O 1
ATOM 2099 N N . ILE A 1 257 ? 2.268 1.718 6.175 1.00 89.50 257 ILE A N 1
ATOM 2100 C CA . ILE A 1 257 ? 1.642 2.998 6.508 1.00 89.50 257 ILE A CA 1
ATOM 2101 C C . ILE A 1 257 ? 2.375 4.090 5.733 1.00 89.50 257 ILE A C 1
ATOM 2103 O O . ILE A 1 257 ? 3.579 4.271 5.945 1.00 89.50 257 ILE A O 1
ATOM 2107 N N . PRO A 1 258 ? 1.703 4.830 4.840 1.00 85.81 258 PRO A N 1
ATOM 2108 C CA . PRO A 1 258 ? 2.336 5.917 4.109 1.00 85.81 258 PRO A CA 1
ATOM 2109 C C . PRO A 1 258 ? 2.725 7.052 5.064 1.00 85.81 258 PRO A C 1
ATOM 2111 O O . PRO A 1 258 ? 1.947 7.446 5.933 1.00 85.81 258 PRO A O 1
ATOM 2114 N N . LEU A 1 259 ? 3.934 7.593 4.894 1.00 87.00 259 LEU A N 1
ATOM 2115 C CA . LEU A 1 259 ? 4.452 8.688 5.712 1.00 87.00 259 LEU A CA 1
ATOM 2116 C C . LEU A 1 259 ? 4.623 9.971 4.888 1.00 87.00 259 LEU A C 1
ATOM 2118 O O . LEU A 1 259 ? 5.064 9.914 3.736 1.00 87.00 259 LEU A O 1
ATOM 2122 N N . PRO A 1 260 ? 4.336 11.149 5.472 1.00 85.75 260 PRO A N 1
ATOM 2123 C CA . PRO A 1 260 ? 4.543 12.421 4.796 1.00 85.75 260 PRO A CA 1
ATOM 2124 C C . PRO A 1 260 ? 6.032 12.776 4.694 1.00 85.75 260 PRO A C 1
ATOM 2126 O O . PRO A 1 260 ? 6.873 12.311 5.465 1.00 85.75 260 PRO A O 1
ATOM 2129 N N . ALA A 1 261 ? 6.352 13.705 3.790 1.00 78.88 261 ALA A N 1
ATOM 2130 C CA . ALA A 1 261 ? 7.718 14.189 3.578 1.00 78.88 261 ALA A CA 1
ATOM 2131 C C . ALA A 1 261 ? 8.341 14.903 4.798 1.00 78.88 261 ALA A C 1
ATOM 2133 O O . ALA A 1 261 ? 9.560 15.058 4.839 1.00 78.88 261 ALA A O 1
ATOM 2134 N N . VAL A 1 262 ? 7.517 15.302 5.777 1.00 84.56 262 VAL A N 1
ATOM 2135 C CA . VAL A 1 262 ? 7.937 15.895 7.062 1.00 84.56 262 VAL A CA 1
ATOM 2136 C C . VAL A 1 262 ? 8.746 14.902 7.906 1.00 84.56 262 VAL A C 1
ATOM 2138 O O . VAL A 1 262 ? 9.559 15.307 8.733 1.00 84.56 262 VAL A O 1
ATOM 2141 N N . VAL A 1 263 ? 8.571 13.594 7.688 1.00 86.12 263 VAL A N 1
ATOM 2142 C CA . VAL A 1 263 ? 9.383 12.566 8.346 1.00 86.12 263 VAL A CA 1
ATOM 2143 C C . VAL A 1 263 ? 10.752 12.496 7.664 1.00 86.12 263 VAL A C 1
ATOM 2145 O O . VAL A 1 263 ? 10.948 11.771 6.685 1.00 86.12 263 VAL A O 1
ATOM 2148 N N . GLU A 1 264 ? 11.700 13.293 8.156 1.00 83.31 264 GLU A N 1
ATOM 2149 C CA . GLU A 1 264 ? 13.075 13.332 7.640 1.00 83.31 264 GLU A CA 1
ATOM 2150 C C . GLU A 1 264 ? 13.890 12.094 8.038 1.00 83.31 264 GLU A C 1
ATOM 2152 O O . GLU A 1 264 ? 13.489 11.324 8.917 1.00 83.31 264 GLU A O 1
ATOM 2157 N N . SER A 1 265 ? 15.065 11.959 7.421 1.00 84.38 265 SER A N 1
ATOM 2158 C CA . SER A 1 265 ? 16.023 10.881 7.662 1.00 84.38 265 SER A CA 1
ATOM 2159 C C . SER A 1 265 ? 16.470 10.782 9.120 1.00 84.38 265 SER A C 1
ATOM 2161 O O . SER A 1 265 ? 16.743 11.796 9.761 1.00 84.38 265 SER A O 1
ATOM 2163 N N . GLY A 1 266 ? 16.633 9.549 9.599 1.00 89.50 266 GLY A N 1
ATOM 2164 C CA . GLY A 1 266 ? 17.151 9.233 10.931 1.00 89.50 266 GLY A CA 1
ATOM 2165 C C . GLY A 1 266 ? 16.165 8.434 11.789 1.00 89.50 266 GLY A C 1
ATOM 2166 O O . GLY A 1 266 ? 14.979 8.365 11.463 1.00 89.50 266 GLY A O 1
ATOM 2167 N N . PRO A 1 267 ? 16.645 7.801 12.875 1.00 93.25 267 PRO A N 1
ATOM 2168 C CA . PRO A 1 267 ? 15.793 7.024 13.763 1.00 93.25 267 PRO A CA 1
ATOM 2169 C C . PRO A 1 267 ? 14.819 7.936 14.514 1.00 93.25 267 PRO A C 1
ATOM 2171 O O . PRO A 1 267 ? 15.187 9.020 14.974 1.00 93.25 267 PRO A O 1
ATOM 2174 N N . ARG A 1 268 ? 13.572 7.488 14.663 1.00 93.81 268 ARG A N 1
ATOM 2175 C CA . ARG A 1 268 ? 12.499 8.260 15.311 1.00 93.81 268 ARG A CA 1
ATOM 2176 C C . ARG A 1 268 ? 11.703 7.391 16.265 1.00 93.81 268 ARG A C 1
ATOM 2178 O O . ARG A 1 268 ? 11.613 6.179 16.082 1.00 93.81 268 ARG A O 1
ATOM 2185 N N . MET A 1 269 ? 11.119 8.006 17.289 1.00 95.06 269 MET A N 1
ATOM 2186 C CA . MET A 1 269 ? 10.182 7.302 18.154 1.00 95.06 269 MET A CA 1
ATOM 2187 C C . MET A 1 269 ? 8.797 7.263 17.510 1.00 95.06 269 MET A C 1
ATOM 2189 O O . MET A 1 269 ? 8.266 8.288 17.084 1.00 95.06 269 MET A O 1
ATOM 2193 N N . ILE A 1 270 ? 8.208 6.073 17.465 1.00 96.00 270 ILE A N 1
ATOM 2194 C CA . ILE A 1 270 ? 6.807 5.871 17.100 1.00 96.00 270 ILE A CA 1
ATOM 2195 C C . ILE A 1 270 ? 6.107 5.274 18.314 1.00 96.00 270 ILE A C 1
ATOM 2197 O O . ILE A 1 270 ? 6.637 4.362 18.949 1.00 96.00 270 ILE A O 1
ATOM 2201 N N . CYS A 1 271 ? 4.935 5.802 18.646 1.00 95.25 271 CYS A N 1
ATOM 2202 C CA . CYS A 1 271 ? 4.083 5.289 19.709 1.00 95.25 271 CYS A CA 1
ATOM 2203 C C . CYS A 1 271 ? 2.761 4.812 19.114 1.00 95.25 271 CYS A C 1
ATOM 2205 O O . CYS A 1 271 ? 2.141 5.547 18.353 1.00 95.25 271 CYS A O 1
ATOM 2207 N N . MET A 1 272 ? 2.333 3.600 19.456 1.00 95.25 272 MET A N 1
ATOM 2208 C CA . MET A 1 272 ? 1.071 3.009 19.017 1.00 95.25 272 MET A CA 1
ATOM 2209 C C . MET A 1 272 ? 0.220 2.633 20.226 1.00 95.25 272 MET A C 1
ATOM 2211 O O . MET A 1 272 ? 0.729 2.117 21.223 1.00 95.25 272 MET A O 1
ATOM 2215 N N . TYR A 1 273 ? -1.079 2.89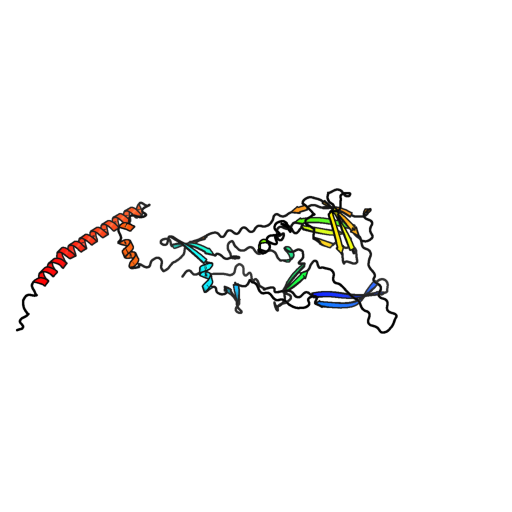0 20.134 1.00 94.56 273 TYR A N 1
ATOM 2216 C CA . TYR A 1 273 ? -2.047 2.607 21.188 1.00 94.56 273 TYR A CA 1
ATOM 2217 C C . TYR A 1 273 ? -3.387 2.192 20.586 1.00 94.56 273 TYR A C 1
ATOM 2219 O O . TYR A 1 273 ? 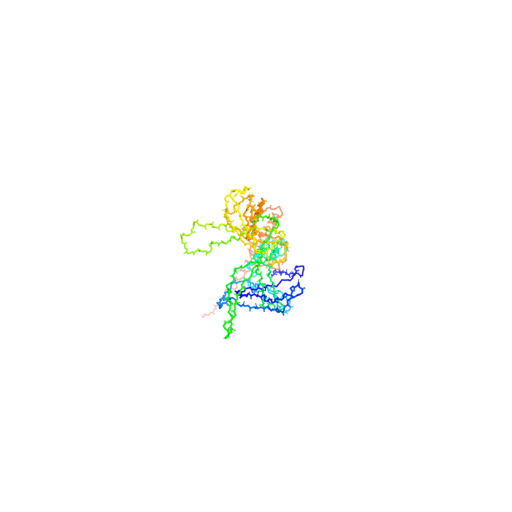-3.756 2.611 19.486 1.00 94.56 273 T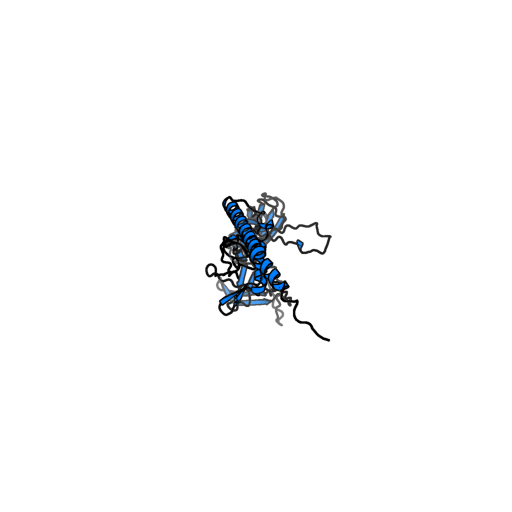YR A O 1
ATOM 2227 N N . ALA A 1 274 ? -4.108 1.328 21.294 1.00 94.88 274 ALA A N 1
ATOM 2228 C CA . ALA A 1 274 ? -5.446 0.929 20.887 1.00 94.88 274 ALA A CA 1
ATOM 2229 C C . ALA A 1 274 ? -6.448 2.075 21.091 1.00 94.88 274 ALA A C 1
ATOM 2231 O O . ALA A 1 274 ? -6.251 2.952 21.933 1.00 94.88 274 ALA A O 1
ATOM 2232 N N . ASP A 1 275 ? -7.541 2.063 20.330 1.00 90.56 275 ASP A N 1
ATOM 2233 C CA . ASP A 1 275 ? -8.653 2.984 20.567 1.00 90.56 275 ASP A CA 1
ATOM 2234 C C . ASP A 1 275 ? -9.179 2.840 22.006 1.00 90.56 275 ASP A C 1
ATOM 2236 O O . ASP A 1 275 ? -9.231 1.730 22.533 1.00 90.56 275 ASP A O 1
ATOM 2240 N N . GLU A 1 276 ? -9.536 3.961 22.643 1.00 85.25 276 GLU A N 1
ATOM 2241 C CA . GLU A 1 276 ? -9.950 4.063 24.062 1.00 85.25 276 GLU A CA 1
ATOM 2242 C C . GLU A 1 276 ? -8.838 3.840 25.107 1.00 85.25 276 GLU A C 1
ATOM 2244 O O . GLU A 1 276 ? -9.056 4.034 26.307 1.00 85.25 276 GLU A O 1
ATOM 2249 N N . GLN A 1 277 ? -7.623 3.495 24.677 1.00 87.06 277 GLN A N 1
ATOM 2250 C CA . GLN A 1 277 ? -6.469 3.386 25.559 1.00 87.06 277 GLN A CA 1
ATOM 2251 C C . GLN A 1 277 ? -5.872 4.770 25.863 1.00 87.06 277 GLN A C 1
ATOM 2253 O O . GLN A 1 277 ? -5.824 5.649 25.002 1.00 87.06 277 GLN A O 1
ATOM 2258 N N . ARG A 1 278 ? -5.389 4.981 27.095 1.00 83.00 278 ARG A N 1
ATOM 2259 C CA . ARG A 1 278 ? -4.668 6.217 27.452 1.00 83.00 278 ARG A CA 1
ATOM 2260 C C . ARG A 1 278 ? -3.288 6.233 26.799 1.00 83.00 278 ARG A C 1
ATOM 2262 O O . ARG A 1 278 ? -2.620 5.201 26.768 1.00 83.00 278 ARG A O 1
ATOM 2269 N N . GLU A 1 279 ? -2.819 7.414 26.401 1.00 77.31 279 GLU A N 1
ATOM 2270 C CA . GLU A 1 279 ? -1.490 7.609 25.796 1.00 77.31 279 GLU A CA 1
ATOM 2271 C C . GLU A 1 279 ? -0.338 7.095 26.677 1.00 77.31 279 GLU A C 1
ATOM 2273 O O . GLU A 1 279 ? 0.670 6.612 26.169 1.00 77.31 279 GLU A O 1
ATOM 2278 N N . GLU A 1 280 ? -0.495 7.112 28.003 1.00 81.88 280 GLU A N 1
ATOM 2279 C CA . GLU A 1 280 ? 0.493 6.567 28.949 1.00 81.88 280 GLU A CA 1
ATOM 2280 C C . GLU A 1 280 ? 0.760 5.069 28.743 1.00 81.88 280 GLU A C 1
ATOM 2282 O O . GLU A 1 280 ? 1.860 4.582 29.006 1.00 81.88 280 GLU A O 1
ATOM 2287 N N . GLN A 1 281 ? -0.243 4.336 28.261 1.00 86.81 281 GLN A N 1
ATOM 2288 C CA . GLN A 1 281 ? -0.147 2.908 27.980 1.00 86.81 281 GLN A CA 1
ATOM 2289 C C . GLN A 1 281 ? 0.258 2.629 26.525 1.00 86.81 281 GLN A C 1
ATOM 2291 O O . GLN A 1 281 ? 0.257 1.471 26.104 1.00 86.81 281 GLN A O 1
ATOM 2296 N N . ALA A 1 282 ? 0.604 3.667 25.756 1.00 91.44 282 ALA A N 1
ATOM 2297 C CA . ALA A 1 282 ? 1.100 3.496 24.404 1.00 91.44 282 ALA A CA 1
ATOM 2298 C C . ALA A 1 282 ? 2.406 2.697 24.408 1.00 91.44 282 ALA A C 1
ATOM 2300 O O . ALA A 1 282 ? 3.348 2.953 25.174 1.00 91.44 282 ALA A O 1
ATOM 2301 N N . VAL A 1 283 ? 2.473 1.740 23.492 1.00 94.75 283 VAL A N 1
ATOM 2302 C CA . VAL A 1 283 ? 3.705 1.032 23.181 1.00 94.75 283 VAL A CA 1
ATOM 2303 C C . VAL A 1 283 ? 4.543 1.989 22.348 1.00 94.75 283 VAL A C 1
ATOM 2305 O O . VAL A 1 283 ? 4.084 2.444 21.309 1.00 94.75 283 VAL A O 1
ATOM 2308 N N . CYS A 1 284 ? 5.756 2.318 22.787 1.00 95.19 284 CYS A N 1
ATOM 2309 C CA . CYS A 1 284 ? 6.657 3.192 22.036 1.00 95.19 284 CYS A CA 1
ATOM 2310 C C . CYS A 1 284 ? 7.948 2.456 21.702 1.00 95.19 284 CYS A C 1
ATOM 2312 O O . CYS A 1 284 ? 8.568 1.848 22.579 1.00 95.19 284 CYS A O 1
ATOM 2314 N N . ARG A 1 285 ? 8.379 2.549 20.444 1.00 95.69 285 ARG A N 1
ATOM 2315 C CA . ARG A 1 285 ? 9.619 1.951 19.944 1.00 95.69 285 ARG A CA 1
ATOM 2316 C C . ARG A 1 285 ? 10.417 2.991 19.169 1.00 95.69 285 ARG A C 1
ATOM 2318 O O . ARG A 1 285 ? 9.847 3.850 18.499 1.00 95.69 285 ARG A O 1
ATOM 2325 N N . ILE A 1 286 ? 11.740 2.905 19.274 1.00 95.88 286 ILE A N 1
ATOM 2326 C CA . ILE A 1 286 ? 12.636 3.623 18.367 1.00 95.88 286 ILE A CA 1
ATOM 2327 C C . ILE A 1 286 ? 12.692 2.802 17.084 1.00 95.88 286 ILE A C 1
ATOM 2329 O O . ILE A 1 286 ? 12.963 1.603 17.130 1.00 95.88 286 ILE A O 1
ATOM 2333 N N . VAL A 1 287 ? 12.375 3.445 15.970 1.00 95.44 287 VAL A N 1
ATOM 2334 C CA . VAL A 1 287 ? 12.259 2.824 14.657 1.00 95.44 287 VAL A CA 1
ATOM 2335 C C . VAL A 1 287 ? 13.397 3.320 13.779 1.00 95.44 287 VAL A C 1
ATOM 2337 O O . VAL A 1 287 ? 13.605 4.530 13.648 1.00 95.44 287 VAL A O 1
ATOM 2340 N N . ASP A 1 288 ? 14.118 2.377 13.178 1.00 93.75 288 ASP A N 1
ATOM 2341 C CA . ASP A 1 288 ? 15.224 2.670 12.273 1.00 93.75 288 ASP A CA 1
ATOM 2342 C C . ASP A 1 288 ? 14.723 3.178 10.917 1.00 93.75 288 ASP A C 1
ATOM 2344 O O . ASP A 1 288 ? 13.653 2.792 10.430 1.00 93.75 288 ASP A O 1
ATOM 2348 N N . TYR A 1 289 ? 15.534 4.036 10.299 1.00 91.69 289 TYR A N 1
ATOM 2349 C CA . TYR A 1 289 ? 15.276 4.629 8.992 1.00 91.69 289 TYR A CA 1
ATOM 2350 C C . TYR A 1 289 ? 16.251 4.063 7.961 1.00 91.69 289 TYR A C 1
ATOM 2352 O O . TYR A 1 289 ? 17.467 4.181 8.119 1.00 91.69 289 TYR A O 1
ATOM 2360 N N . HIS A 1 290 ? 15.713 3.463 6.901 1.00 90.06 290 HIS A N 1
ATOM 2361 C CA . HIS A 1 290 ? 16.480 2.865 5.818 1.00 90.06 290 HIS A CA 1
ATOM 2362 C C . HIS A 1 290 ? 16.110 3.503 4.478 1.00 90.06 290 HIS A C 1
ATOM 2364 O O . HI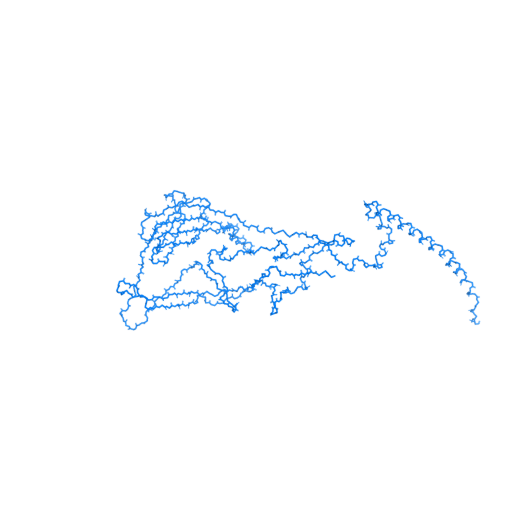S A 1 290 ? 14.984 3.382 3.995 1.00 90.06 290 HIS A O 1
ATOM 2370 N N . GLU A 1 291 ? 17.084 4.139 3.839 1.00 83.56 291 GLU A N 1
ATOM 2371 C CA . GLU A 1 291 ? 16.910 4.790 2.545 1.00 83.56 291 GLU A CA 1
ATOM 2372 C C . GLU A 1 291 ? 17.714 4.059 1.479 1.00 83.56 291 GLU A C 1
ATOM 2374 O O . GLU A 1 291 ? 18.935 3.924 1.575 1.00 83.56 291 GLU A O 1
ATOM 2379 N N . THR A 1 292 ? 17.015 3.562 0.460 1.00 78.88 292 THR A N 1
ATOM 2380 C CA . THR A 1 292 ? 17.670 3.019 -0.729 1.00 78.88 292 THR A CA 1
ATOM 2381 C C . THR A 1 292 ? 17.898 4.136 -1.744 1.00 78.88 292 THR A C 1
ATOM 2383 O O . THR A 1 292 ? 16.947 4.855 -2.061 1.00 78.88 292 THR A O 1
ATOM 2386 N N . PRO A 1 293 ? 19.125 4.298 -2.274 1.00 72.00 293 PRO A N 1
ATOM 2387 C CA . PRO A 1 293 ? 19.397 5.319 -3.274 1.00 72.00 293 PRO A CA 1
ATOM 2388 C C . PRO A 1 293 ? 18.557 5.072 -4.530 1.00 72.00 293 PRO A C 1
ATOM 2390 O O . PRO A 1 293 ? 18.278 3.927 -4.890 1.00 72.00 293 PRO A O 1
ATOM 2393 N N . LEU A 1 294 ? 18.174 6.159 -5.201 1.00 67.31 294 LEU A N 1
ATOM 2394 C CA . LEU A 1 294 ? 17.384 6.105 -6.428 1.00 67.31 294 LEU A CA 1
ATOM 2395 C C . LEU A 1 294 ? 18.094 5.264 -7.498 1.00 67.31 294 LEU A C 1
ATOM 2397 O O . LEU A 1 294 ? 19.255 5.515 -7.832 1.00 67.31 294 LEU A O 1
ATOM 2401 N N . GLU A 1 295 ? 17.379 4.300 -8.076 1.00 61.56 295 GLU A N 1
ATOM 2402 C CA . GLU A 1 295 ? 17.872 3.552 -9.233 1.00 61.56 295 GLU A CA 1
ATOM 2403 C C . GLU A 1 295 ? 17.773 4.440 -10.482 1.00 61.56 295 GLU A C 1
ATOM 2405 O O . GLU A 1 295 ? 16.703 4.596 -11.074 1.00 61.56 295 GLU A O 1
ATOM 2410 N N . ILE A 1 296 ? 18.896 5.042 -10.881 1.00 55.78 296 ILE A N 1
ATOM 2411 C CA . ILE A 1 296 ? 19.012 5.773 -12.147 1.00 55.78 296 ILE A CA 1
ATOM 2412 C C . ILE A 1 296 ? 19.489 4.786 -13.211 1.00 55.78 296 ILE A C 1
ATOM 2414 O O . ILE A 1 296 ? 20.652 4.385 -13.223 1.00 55.78 296 ILE A O 1
ATOM 2418 N N . ASP A 1 297 ? 18.592 4.402 -14.114 1.00 50.25 297 ASP A N 1
ATOM 2419 C CA . ASP A 1 297 ? 18.932 3.542 -15.247 1.00 50.25 297 ASP A CA 1
ATOM 2420 C C . ASP A 1 297 ? 19.626 4.391 -16.333 1.00 50.25 297 ASP A C 1
ATOM 2422 O O . ASP A 1 297 ? 18.980 4.984 -17.200 1.00 50.25 297 ASP A O 1
ATOM 2426 N N . ILE A 1 298 ? 20.950 4.566 -16.222 1.00 49.78 298 ILE A N 1
ATOM 2427 C CA . ILE A 1 298 ? 21.754 5.294 -17.217 1.00 49.78 298 ILE A CA 1
ATOM 2428 C C . ILE A 1 298 ? 22.125 4.323 -18.347 1.00 49.78 298 ILE A C 1
ATOM 2430 O O . ILE A 1 298 ? 23.089 3.559 -18.257 1.00 49.78 298 ILE A O 1
ATOM 2434 N N . GLU A 1 299 ? 21.343 4.365 -19.424 1.00 49.00 299 GLU A N 1
ATOM 2435 C CA . GLU A 1 299 ? 21.478 3.489 -20.593 1.00 49.00 299 GLU A CA 1
ATOM 2436 C C . GLU A 1 299 ? 22.776 3.757 -21.381 1.00 49.00 299 GLU A C 1
ATOM 2438 O O . GLU A 1 299 ? 23.045 4.880 -21.809 1.00 49.00 299 GLU A O 1
ATOM 2443 N N . HIS A 1 300 ? 23.563 2.705 -21.633 1.00 44.47 300 HIS A N 1
ATOM 2444 C CA . HIS A 1 300 ? 24.750 2.745 -22.493 1.00 44.47 300 HIS A CA 1
ATOM 2445 C C . HIS A 1 300 ? 24.611 1.717 -23.626 1.00 44.47 300 HIS A C 1
ATOM 2447 O O . HIS A 1 300 ? 24.936 0.542 -23.460 1.00 44.47 300 HIS A O 1
ATOM 2453 N N . ASN A 1 301 ? 24.158 2.147 -24.806 1.00 47.97 301 ASN A N 1
ATOM 2454 C CA . ASN A 1 301 ? 24.205 1.306 -26.006 1.00 47.97 301 ASN A CA 1
ATOM 2455 C C . ASN A 1 301 ? 25.667 1.204 -26.489 1.00 47.97 301 ASN A C 1
ATOM 2457 O O . ASN A 1 301 ? 26.296 2.222 -26.785 1.00 47.97 301 ASN A O 1
ATOM 2461 N N . THR A 1 302 ? 26.228 -0.009 -26.568 1.00 50.62 302 THR A N 1
ATOM 2462 C CA . THR A 1 302 ? 27.628 -0.238 -26.982 1.00 50.62 302 THR A CA 1
ATOM 2463 C C . THR A 1 302 ? 27.719 -0.838 -28.389 1.00 50.62 302 THR A C 1
ATOM 2465 O O . THR A 1 302 ? 26.864 -1.607 -28.823 1.00 50.62 302 THR A O 1
ATOM 2468 N N . TRP A 1 303 ? 28.749 -0.449 -29.145 1.00 49.97 303 TRP A N 1
ATOM 2469 C CA . TRP A 1 303 ? 29.001 -0.978 -30.489 1.00 49.97 303 TRP A CA 1
ATOM 2470 C C . TRP A 1 303 ? 29.647 -2.362 -30.415 1.00 49.97 303 TRP A C 1
ATOM 2472 O O . TRP A 1 303 ? 30.663 -2.526 -29.741 1.00 49.97 303 TRP A O 1
ATOM 2482 N N . HIS A 1 304 ? 29.134 -3.322 -31.187 1.00 55.25 304 HIS A N 1
ATOM 2483 C CA . HIS A 1 304 ? 29.745 -4.645 -31.319 1.00 55.25 304 HIS A CA 1
ATOM 2484 C C . HIS A 1 304 ? 30.497 -4.775 -32.649 1.00 55.25 304 HIS A C 1
ATOM 2486 O O . HIS A 1 304 ? 29.995 -4.370 -33.702 1.00 55.25 304 HIS A O 1
ATOM 2492 N N . GLU A 1 305 ? 31.706 -5.343 -32.609 1.00 52.78 305 GLU A N 1
ATOM 2493 C CA . GLU A 1 305 ? 32.466 -5.702 -33.812 1.00 52.78 305 GLU A CA 1
ATOM 2494 C C . GLU A 1 305 ? 32.047 -7.097 -34.287 1.00 52.78 305 GLU A C 1
ATOM 2496 O O . GLU A 1 305 ? 32.000 -8.044 -33.504 1.00 52.78 305 GLU A O 1
ATOM 2501 N N . MET A 1 306 ? 31.708 -7.213 -35.570 1.00 56.53 306 MET A N 1
ATOM 2502 C CA . MET A 1 306 ? 31.249 -8.452 -36.193 1.00 56.53 306 MET A CA 1
ATOM 2503 C C . MET A 1 306 ? 31.955 -8.665 -37.540 1.00 56.53 306 MET A C 1
ATOM 2505 O O . MET A 1 306 ? 32.359 -7.711 -38.212 1.00 56.53 306 MET A O 1
ATOM 2509 N N . VAL A 1 307 ? 32.088 -9.930 -37.940 1.00 58.41 307 VAL A N 1
ATOM 2510 C CA . VAL A 1 307 ? 32.602 -10.351 -39.253 1.00 58.41 307 VAL A CA 1
ATOM 2511 C C . VAL A 1 307 ? 31.418 -10.824 -40.093 1.00 58.41 307 VAL A C 1
ATOM 2513 O O . VAL A 1 307 ? 30.589 -11.592 -39.604 1.00 58.41 307 VAL A O 1
ATOM 2516 N N . GLY A 1 308 ? 31.298 -10.348 -41.334 1.00 56.84 308 GLY A N 1
ATOM 2517 C CA . GLY A 1 308 ? 30.158 -10.659 -42.208 1.00 56.84 308 GLY A CA 1
ATOM 2518 C C . GLY A 1 308 ? 30.563 -11.061 -43.610 1.00 56.84 308 GLY A C 1
ATOM 2519 O O . GLY A 1 308 ? 31.737 -11.161 -43.929 1.00 56.84 308 GLY A O 1
ATOM 2520 N N . SER A 1 309 ? 29.565 -11.286 -44.460 1.00 48.38 309 SER A N 1
ATOM 2521 C CA . SER A 1 309 ? 29.766 -11.543 -45.884 1.00 48.38 309 SER A CA 1
ATOM 2522 C C . SER A 1 309 ? 28.894 -10.587 -46.689 1.00 48.38 309 SER A C 1
ATOM 2524 O O . SER A 1 309 ? 27.663 -10.645 -46.628 1.00 48.38 309 SER A O 1
ATOM 2526 N N . CYS A 1 310 ? 29.529 -9.661 -47.406 1.00 53.44 310 CYS A N 1
ATOM 2527 C CA . CYS A 1 310 ? 28.863 -8.723 -48.297 1.00 53.44 310 CYS A CA 1
ATOM 2528 C C . CYS A 1 310 ? 29.122 -9.125 -49.762 1.00 53.44 310 CYS A C 1
ATOM 2530 O O . CYS A 1 310 ? 30.228 -8.909 -50.263 1.00 53.44 310 CYS A O 1
ATOM 2532 N N . PRO A 1 311 ? 28.121 -9.664 -50.489 1.00 52.62 311 PRO A N 1
ATOM 2533 C CA . PRO A 1 311 ? 28.298 -10.134 -51.869 1.00 52.62 311 PRO A CA 1
ATOM 2534 C C . PRO A 1 311 ? 28.591 -9.011 -52.882 1.00 52.62 311 PRO A C 1
ATOM 2536 O O . PRO A 1 311 ? 28.988 -9.286 -54.010 1.00 52.62 311 PRO A O 1
ATOM 2539 N N . SER A 1 312 ? 28.420 -7.746 -52.489 1.00 53.41 312 SER A N 1
ATOM 2540 C CA . SER A 1 312 ? 28.689 -6.564 -53.314 1.00 53.41 312 SER A CA 1
ATOM 2541 C C . SER A 1 312 ? 30.020 -5.859 -53.001 1.00 53.41 312 SER A C 1
ATOM 2543 O O . SER A 1 312 ? 30.376 -4.940 -53.730 1.00 53.41 312 SER A O 1
ATOM 2545 N N . CYS A 1 313 ? 30.790 -6.281 -51.984 1.00 51.59 313 CYS A N 1
ATOM 2546 C CA . CYS A 1 313 ? 32.064 -5.618 -51.618 1.00 51.59 313 CYS A CA 1
ATOM 2547 C C . CYS A 1 313 ? 33.208 -5.879 -52.622 1.00 51.59 313 CYS A C 1
ATOM 2549 O O . CYS A 1 313 ? 34.212 -5.184 -52.562 1.00 51.59 313 CYS A O 1
ATOM 2551 N N . ASN A 1 314 ? 33.048 -6.825 -53.559 1.00 52.94 314 ASN A N 1
ATOM 2552 C CA . ASN A 1 314 ? 34.075 -7.208 -54.544 1.00 52.94 314 ASN A CA 1
ATOM 2553 C C . ASN A 1 314 ? 33.588 -7.143 -56.005 1.00 52.94 314 ASN A C 1
ATOM 2555 O O . ASN A 1 314 ? 34.164 -7.781 -56.885 1.00 52.94 314 ASN A O 1
ATOM 2559 N N . GLN A 1 315 ? 32.517 -6.400 -56.296 1.00 52.03 315 GLN A N 1
ATOM 2560 C CA . GLN A 1 315 ? 32.113 -6.193 -57.688 1.00 52.03 315 GLN A CA 1
ATOM 2561 C C . GLN A 1 315 ? 33.043 -5.162 -58.337 1.00 52.03 315 GLN A C 1
ATOM 2563 O O . GLN A 1 315 ? 33.048 -3.990 -57.957 1.00 52.03 315 GLN A O 1
ATOM 2568 N N . ILE A 1 316 ? 33.840 -5.604 -59.313 1.00 52.28 316 ILE A N 1
ATOM 2569 C CA . ILE A 1 316 ? 34.688 -4.732 -60.133 1.00 52.28 316 ILE A CA 1
ATOM 2570 C C . ILE A 1 316 ? 33.759 -3.836 -60.960 1.00 52.28 316 ILE A C 1
ATOM 2572 O O . ILE A 1 316 ? 33.241 -4.239 -61.998 1.00 52.28 316 ILE A O 1
ATOM 2576 N N . ASN A 1 317 ? 33.501 -2.626 -60.470 1.00 50.78 317 ASN A N 1
ATOM 2577 C CA . ASN A 1 317 ? 32.732 -1.622 -61.193 1.00 50.78 317 ASN A CA 1
ATOM 2578 C C . ASN A 1 317 ? 33.675 -0.835 -62.119 1.00 50.78 317 ASN A C 1
ATOM 2580 O O . ASN A 1 317 ? 34.790 -0.492 -61.722 1.00 50.78 317 ASN A O 1
ATOM 2584 N N . LEU A 1 318 ? 33.242 -0.509 -63.341 1.00 54.22 318 LEU A N 1
ATOM 2585 C CA . LEU A 1 318 ? 34.044 0.261 -64.309 1.00 54.22 318 LEU A CA 1
ATOM 2586 C C . LEU A 1 318 ? 34.394 1.671 -63.790 1.00 54.22 318 LEU A C 1
ATOM 2588 O O . LEU A 1 318 ? 35.433 2.225 -64.138 1.00 54.22 318 LEU A O 1
ATOM 2592 N N . THR A 1 319 ? 33.584 2.209 -62.875 1.00 53.62 319 THR A N 1
ATOM 2593 C CA . THR A 1 319 ? 33.866 3.444 -62.119 1.00 53.62 319 THR A CA 1
ATOM 2594 C C . THR A 1 319 ? 34.955 3.275 -61.050 1.00 53.62 319 THR A C 1
ATOM 2596 O O . THR A 1 319 ? 35.576 4.250 -60.629 1.00 53.62 319 THR A O 1
ATOM 2599 N N . GLY A 1 320 ? 35.227 2.041 -60.615 1.00 51.78 320 GLY A N 1
ATOM 2600 C CA . GLY A 1 320 ? 36.367 1.694 -59.765 1.00 51.78 320 GLY A CA 1
ATOM 2601 C C . GLY A 1 320 ? 37.676 1.680 -60.553 1.00 51.78 320 GLY A C 1
ATOM 2602 O O . GLY A 1 320 ? 38.677 2.208 -60.080 1.00 51.78 320 GLY A O 1
ATOM 2603 N N . LEU A 1 321 ? 37.652 1.187 -61.795 1.00 53.66 321 LEU A N 1
ATOM 2604 C CA . LEU A 1 321 ? 38.808 1.183 -62.702 1.00 53.66 321 LEU A CA 1
ATOM 2605 C C . LEU A 1 321 ? 39.333 2.601 -62.988 1.00 53.66 321 LEU A C 1
ATOM 2607 O O . LEU A 1 321 ? 40.540 2.823 -62.949 1.00 53.66 321 LEU A O 1
ATOM 2611 N N . SER A 1 322 ? 38.452 3.593 -63.166 1.00 56.94 322 SER A N 1
ATOM 2612 C CA . SER A 1 322 ? 38.869 4.998 -63.329 1.00 56.94 322 SER A CA 1
ATOM 2613 C C . SER A 1 322 ? 39.485 5.606 -62.064 1.00 56.94 322 SER A C 1
ATOM 2615 O O . SER A 1 322 ? 40.263 6.552 -62.152 1.00 56.94 322 SER A O 1
ATOM 2617 N N . LYS A 1 323 ? 39.155 5.068 -60.884 1.00 51.50 323 LYS A N 1
ATOM 2618 C CA . LYS A 1 323 ? 39.767 5.468 -59.611 1.00 51.50 323 LYS A CA 1
ATOM 2619 C C . LYS A 1 323 ? 41.167 4.861 -59.455 1.00 51.50 323 LYS A C 1
ATOM 2621 O O . LYS A 1 323 ? 42.053 5.531 -58.944 1.00 51.50 323 LYS A O 1
ATOM 2626 N N . TYR A 1 324 ? 41.385 3.645 -59.960 1.00 52.25 324 TYR A N 1
ATOM 2627 C CA . TYR A 1 324 ? 42.709 3.011 -60.009 1.00 52.25 324 TYR A CA 1
ATOM 2628 C C . TYR A 1 324 ? 43.625 3.574 -61.098 1.00 52.25 324 TYR A C 1
ATOM 2630 O O . TYR A 1 324 ? 44.831 3.442 -60.968 1.00 52.25 324 TYR A O 1
ATOM 2638 N N . LEU A 1 325 ? 43.093 4.227 -62.133 1.00 55.09 325 LEU A N 1
ATOM 2639 C CA . LEU A 1 325 ? 43.882 4.860 -63.200 1.00 55.09 325 LEU A CA 1
ATOM 2640 C C . LEU A 1 325 ? 44.171 6.351 -62.955 1.00 55.09 325 LEU A C 1
ATOM 2642 O O . LEU A 1 325 ? 44.777 7.005 -63.802 1.00 55.09 325 LEU A O 1
ATOM 2646 N N . ASN A 1 326 ? 43.737 6.907 -61.818 1.00 59.31 326 ASN A N 1
ATOM 2647 C CA . ASN A 1 326 ? 44.033 8.285 -61.447 1.00 59.31 326 ASN A CA 1
ATOM 2648 C C . ASN A 1 326 ? 45.319 8.337 -60.593 1.00 59.31 326 ASN A C 1
ATOM 2650 O O . ASN A 1 326 ? 45.296 7.894 -59.439 1.00 59.31 326 ASN A O 1
ATOM 2654 N N . PRO A 1 327 ? 46.427 8.913 -61.102 1.00 57.34 327 PRO A N 1
ATOM 2655 C CA . PRO A 1 327 ? 47.704 8.937 -60.386 1.00 57.34 327 PRO A CA 1
ATOM 2656 C C . PRO A 1 327 ? 47.646 9.740 -59.078 1.00 57.34 327 PRO A C 1
ATOM 2658 O O . PRO A 1 327 ? 48.458 9.524 -58.181 1.00 57.34 327 PRO A O 1
ATOM 2661 N N . MET A 1 328 ? 46.656 10.627 -58.923 1.00 58.22 328 MET A N 1
ATOM 2662 C CA . MET A 1 328 ? 46.493 11.440 -57.716 1.00 58.22 328 MET A CA 1
ATOM 2663 C C . MET A 1 328 ? 45.981 10.636 -56.505 1.00 58.22 328 MET A C 1
ATOM 2665 O O . MET A 1 328 ? 46.163 11.061 -55.367 1.00 58.22 328 MET A O 1
ATOM 2669 N N . SER A 1 329 ? 45.344 9.477 -56.722 1.00 59.69 329 SER A N 1
ATOM 2670 C CA . SER A 1 329 ? 44.834 8.617 -55.640 1.00 59.69 329 SER A CA 1
ATOM 2671 C C . SER A 1 329 ? 45.836 7.590 -55.120 1.00 59.69 329 SER A C 1
ATOM 2673 O O . SER A 1 329 ? 45.621 7.068 -54.031 1.00 59.69 329 SER A O 1
ATOM 2675 N N . TRP A 1 330 ? 46.929 7.321 -55.839 1.00 59.94 330 TRP A N 1
ATOM 2676 C CA . TRP A 1 330 ? 47.968 6.379 -55.395 1.00 59.94 330 TRP A CA 1
ATOM 2677 C C . TRP A 1 330 ? 48.828 6.933 -54.255 1.00 59.94 330 TRP A C 1
ATOM 2679 O O . TRP A 1 330 ? 49.402 6.179 -53.480 1.00 59.94 330 TRP A O 1
ATOM 2689 N N . VAL A 1 331 ? 48.893 8.260 -54.134 1.00 60.00 331 VAL A N 1
ATOM 2690 C CA . VAL A 1 331 ? 49.760 8.957 -53.172 1.00 60.00 331 VAL A CA 1
ATOM 2691 C C . VAL A 1 331 ? 49.080 9.141 -51.806 1.00 60.00 331 VAL A C 1
ATOM 2693 O O . VAL A 1 331 ? 49.748 9.329 -50.790 1.00 60.00 331 VAL A O 1
ATOM 2696 N N . ASN A 1 332 ? 47.750 9.038 -51.741 1.00 52.69 332 ASN A N 1
ATOM 2697 C CA . ASN A 1 332 ? 47.004 9.263 -50.507 1.00 52.69 332 ASN A CA 1
ATOM 2698 C C . ASN A 1 332 ? 46.813 7.951 -49.734 1.00 52.69 332 ASN A C 1
ATOM 2700 O O . ASN A 1 332 ? 45.818 7.260 -49.932 1.00 52.69 332 ASN A O 1
ATOM 2704 N N . GLY A 1 333 ? 47.741 7.645 -48.819 1.00 54.44 333 GLY A N 1
ATOM 2705 C CA . GLY A 1 333 ? 47.525 6.619 -47.787 1.00 54.44 333 GLY A CA 1
ATOM 2706 C C . GLY A 1 333 ? 48.552 5.491 -47.679 1.00 54.44 333 GLY A C 1
ATOM 2707 O O . GLY A 1 333 ? 48.213 4.446 -47.135 1.00 54.44 333 GLY A O 1
ATOM 2708 N N . VAL A 1 334 ? 49.791 5.662 -48.147 1.00 54.81 334 VAL A N 1
ATOM 2709 C CA . VAL A 1 334 ? 50.830 4.627 -47.990 1.00 54.81 334 VAL A CA 1
ATOM 2710 C C . VAL A 1 334 ? 51.383 4.653 -46.563 1.00 54.81 334 VAL A C 1
ATOM 2712 O O . VAL A 1 334 ? 52.059 5.606 -46.180 1.00 54.81 334 VAL A O 1
ATOM 2715 N N . SER A 1 335 ? 51.102 3.616 -45.768 1.00 55.41 335 SER A N 1
ATOM 2716 C CA . SER A 1 335 ? 51.616 3.506 -44.389 1.00 55.41 335 SER A CA 1
ATOM 2717 C C . SER A 1 335 ? 52.350 2.193 -44.090 1.00 55.41 335 SER A C 1
ATOM 2719 O O . SER A 1 335 ? 52.967 2.074 -43.031 1.00 55.41 335 SER A O 1
ATOM 2721 N N . SER A 1 336 ? 52.373 1.237 -45.029 1.00 63.72 336 SER A N 1
ATOM 2722 C CA . SER A 1 336 ? 53.110 -0.026 -44.895 1.00 63.72 336 SER A CA 1
ATOM 2723 C C . SER A 1 336 ? 54.086 -0.297 -46.054 1.00 63.72 336 SER A C 1
ATOM 2725 O O . SER A 1 336 ? 53.886 0.133 -47.191 1.00 63.72 336 SER A O 1
ATOM 2727 N N . LEU A 1 337 ? 55.154 -1.056 -45.769 1.00 57.62 337 LEU A N 1
ATOM 2728 C CA . LEU A 1 337 ? 56.176 -1.453 -46.754 1.00 57.62 337 LEU A CA 1
ATOM 2729 C C . LEU A 1 337 ? 55.606 -2.308 -47.900 1.00 57.62 337 LEU A C 1
ATOM 2731 O O . LEU A 1 337 ? 56.096 -2.220 -49.022 1.00 57.62 337 LEU A O 1
ATOM 2735 N N . GLY A 1 338 ? 54.566 -3.107 -47.640 1.00 65.19 338 GLY A N 1
ATOM 2736 C CA . GLY A 1 338 ? 53.902 -3.918 -48.669 1.00 65.19 338 GLY A CA 1
ATOM 2737 C C . GLY A 1 338 ? 53.092 -3.078 -49.661 1.00 65.19 338 GLY A C 1
ATOM 2738 O O . GLY A 1 338 ? 53.143 -3.319 -50.865 1.00 65.19 338 GLY A O 1
ATOM 2739 N N . GLU A 1 339 ? 52.408 -2.040 -49.175 1.00 61.53 339 GLU A N 1
ATOM 2740 C CA . GLU A 1 339 ? 51.631 -1.112 -50.010 1.00 61.53 339 GLU A CA 1
ATOM 2741 C C . GLU A 1 339 ? 52.530 -0.231 -50.887 1.00 61.53 339 GLU A C 1
ATOM 2743 O O . GLU A 1 339 ? 52.172 0.082 -52.021 1.00 61.53 339 GLU A O 1
ATOM 2748 N N . PHE A 1 340 ? 53.732 0.105 -50.410 1.00 65.88 340 PHE A N 1
ATOM 2749 C CA . PHE A 1 340 ? 54.728 0.825 -51.206 1.00 65.88 340 PHE A CA 1
ATOM 2750 C C . PHE A 1 340 ? 55.212 0.004 -52.411 1.00 65.88 340 PHE A C 1
ATOM 2752 O O . PHE A 1 340 ? 55.322 0.532 -53.517 1.00 65.88 340 PHE A O 1
ATOM 2759 N N . VAL A 1 341 ? 55.457 -1.298 -52.225 1.00 69.06 341 VAL A N 1
ATOM 2760 C CA . VAL A 1 341 ? 55.878 -2.194 -53.317 1.00 69.06 341 VAL A CA 1
ATOM 2761 C C . VAL A 1 341 ? 54.776 -2.324 -54.372 1.00 69.06 341 VAL A C 1
ATOM 2763 O O . VAL A 1 341 ? 55.068 -2.243 -55.563 1.00 69.06 341 VAL A O 1
ATOM 2766 N N . MET A 1 342 ? 53.517 -2.439 -53.940 1.00 64.19 342 MET A N 1
ATOM 2767 C CA . MET A 1 342 ? 52.350 -2.496 -54.831 1.00 64.19 342 MET A CA 1
ATOM 2768 C C . MET A 1 342 ? 52.173 -1.197 -55.642 1.00 64.19 342 MET A C 1
ATOM 2770 O O . MET A 1 342 ? 51.925 -1.242 -56.846 1.00 64.19 342 MET A O 1
ATOM 2774 N N . MET A 1 343 ? 52.395 -0.030 -55.022 1.00 69.12 343 MET A N 1
ATOM 2775 C CA . MET A 1 343 ? 52.364 1.263 -55.721 1.00 69.12 343 MET A CA 1
ATOM 2776 C C . MET A 1 343 ? 53.428 1.343 -56.827 1.00 69.12 343 MET A C 1
ATOM 2778 O O . MET A 1 343 ? 53.156 1.813 -57.932 1.00 69.12 343 MET A O 1
ATOM 2782 N N . VAL A 1 344 ? 54.649 0.875 -56.549 1.00 75.00 344 VAL A N 1
ATOM 2783 C CA . VAL A 1 344 ? 55.751 0.885 -57.525 1.00 75.00 344 VAL A CA 1
ATOM 2784 C C . VAL A 1 344 ? 55.449 -0.038 -58.708 1.00 75.00 344 VAL A C 1
ATOM 2786 O O . VAL A 1 344 ? 55.728 0.331 -59.853 1.00 75.00 344 VAL A O 1
ATOM 2789 N N . THR A 1 345 ? 54.847 -1.207 -58.467 1.00 75.44 345 THR A N 1
ATOM 2790 C CA . THR A 1 345 ? 54.440 -2.111 -59.552 1.00 75.44 345 THR A CA 1
ATOM 2791 C C . THR A 1 345 ? 53.343 -1.512 -60.428 1.00 75.44 345 THR A C 1
ATOM 2793 O O . THR A 1 345 ? 53.432 -1.618 -61.651 1.00 75.44 345 THR A O 1
ATOM 2796 N N . ASP A 1 346 ? 52.373 -0.807 -59.844 1.00 73.56 346 ASP A N 1
ATOM 2797 C CA . ASP A 1 346 ? 51.284 -0.178 -60.599 1.00 73.56 346 ASP A CA 1
ATOM 2798 C C . ASP A 1 346 ? 51.788 0.973 -61.488 1.00 73.56 346 ASP A C 1
ATOM 2800 O O . ASP A 1 346 ? 51.400 1.078 -62.656 1.00 73.56 346 ASP A O 1
ATOM 2804 N N . ILE A 1 347 ? 52.735 1.781 -60.992 1.00 80.12 347 ILE A N 1
ATOM 2805 C CA . ILE A 1 347 ? 53.396 2.832 -61.786 1.00 80.12 347 ILE A CA 1
ATOM 2806 C C . ILE A 1 347 ? 54.175 2.223 -62.962 1.00 80.12 347 ILE A C 1
ATOM 2808 O O . ILE A 1 347 ? 54.099 2.731 -64.083 1.00 80.12 347 ILE A O 1
ATOM 2812 N N . LEU A 1 348 ? 54.899 1.121 -62.738 1.00 82.25 348 LEU A N 1
ATOM 2813 C CA . LEU A 1 348 ? 55.647 0.426 -63.792 1.00 82.25 348 LEU A CA 1
ATOM 2814 C C . LEU A 1 348 ? 54.728 -0.112 -64.894 1.00 82.25 348 LEU A C 1
ATOM 2816 O O . LEU A 1 348 ? 55.008 0.086 -66.078 1.00 82.25 348 LEU A O 1
ATOM 2820 N N . VAL A 1 349 ? 53.614 -0.748 -64.522 1.00 83.50 349 VAL A N 1
ATOM 2821 C CA . VAL A 1 349 ? 52.624 -1.248 -65.488 1.00 83.50 349 VAL A CA 1
ATOM 2822 C C . VAL A 1 349 ? 52.015 -0.092 -66.281 1.00 83.50 349 VAL A C 1
ATOM 2824 O O . VAL A 1 349 ? 51.897 -0.187 -67.503 1.00 83.50 349 VAL A O 1
ATOM 2827 N N . TYR A 1 350 ? 51.698 1.026 -65.626 1.00 81.38 350 TYR A N 1
ATOM 2828 C CA . TYR A 1 350 ? 51.151 2.206 -66.292 1.00 81.38 350 TYR A CA 1
ATOM 2829 C C . TYR A 1 350 ? 52.114 2.796 -67.336 1.00 81.38 350 TYR A C 1
ATOM 2831 O O . TYR A 1 350 ? 51.710 3.088 -68.465 1.00 81.38 350 TYR A O 1
ATOM 2839 N N . VAL A 1 351 ? 53.406 2.905 -67.003 1.00 84.25 351 VAL A N 1
ATOM 2840 C CA . VAL A 1 351 ? 54.440 3.352 -67.951 1.00 84.25 351 VAL A CA 1
ATOM 2841 C C . VAL A 1 351 ? 54.559 2.382 -69.130 1.00 84.25 351 VAL A C 1
ATOM 2843 O O . VAL A 1 351 ? 54.599 2.824 -70.277 1.00 84.25 351 VAL A O 1
ATOM 2846 N N . CYS A 1 352 ? 54.536 1.068 -68.887 1.00 84.75 352 CYS A N 1
ATOM 2847 C CA . CYS A 1 352 ? 54.544 0.067 -69.957 1.00 84.75 352 CYS A CA 1
ATOM 2848 C C . CYS A 1 352 ? 53.333 0.199 -70.893 1.00 84.75 352 CYS A C 1
ATOM 2850 O O . CYS A 1 352 ? 53.497 0.150 -72.112 1.00 84.75 352 CYS A O 1
ATOM 2852 N N . VAL A 1 353 ? 52.130 0.420 -70.355 1.00 85.12 353 VAL A N 1
ATOM 2853 C CA . VAL A 1 353 ? 50.919 0.632 -71.165 1.00 85.12 353 VAL A CA 1
ATOM 2854 C C . VAL A 1 353 ? 51.039 1.900 -72.010 1.00 85.12 353 VAL A C 1
ATOM 2856 O O . VAL A 1 353 ? 50.735 1.858 -73.201 1.00 85.12 353 VAL A O 1
ATOM 2859 N N . LEU A 1 354 ? 51.545 3.005 -71.451 1.00 83.81 354 LEU A N 1
ATOM 2860 C CA . LEU A 1 354 ? 51.791 4.233 -72.216 1.00 83.81 354 LEU A CA 1
ATOM 2861 C C . LEU A 1 354 ? 52.802 4.026 -73.347 1.00 83.81 354 LEU A C 1
ATOM 2863 O O . LEU A 1 354 ? 52.601 4.548 -74.443 1.00 83.81 354 LEU A O 1
ATOM 2867 N N . VAL A 1 355 ? 53.853 3.233 -73.120 1.00 86.19 355 VAL A N 1
ATOM 2868 C CA . VAL A 1 355 ? 54.826 2.882 -74.163 1.00 86.19 355 VAL A CA 1
ATOM 2869 C C . VAL A 1 355 ? 54.170 2.042 -75.260 1.00 86.19 355 VAL A C 1
ATOM 2871 O O . VAL A 1 355 ? 54.365 2.335 -76.438 1.00 86.19 355 VAL A O 1
ATOM 2874 N N . VAL A 1 356 ? 53.347 1.048 -74.912 1.00 85.88 356 VAL A N 1
ATOM 2875 C CA . VAL A 1 356 ? 52.612 0.247 -75.906 1.00 85.88 356 VAL A CA 1
ATOM 2876 C C . VAL A 1 356 ? 51.655 1.128 -76.708 1.00 85.88 356 VAL A C 1
ATOM 2878 O O . VAL A 1 356 ? 51.650 1.053 -77.933 1.00 85.88 356 VAL A O 1
ATOM 2881 N N . VAL A 1 357 ? 50.900 2.014 -76.054 1.00 84.25 357 VAL A N 1
ATOM 2882 C CA . VAL A 1 357 ? 50.006 2.967 -76.730 1.00 84.25 357 VAL A CA 1
ATOM 2883 C C . VAL A 1 357 ? 50.795 3.901 -77.649 1.00 84.25 357 VAL A C 1
ATOM 2885 O O . VAL A 1 357 ? 50.402 4.099 -78.796 1.00 84.25 357 VAL A O 1
ATOM 2888 N N . TYR A 1 358 ? 51.939 4.421 -77.202 1.00 84.31 358 TYR A N 1
ATOM 2889 C CA . TYR A 1 358 ? 52.820 5.248 -78.026 1.00 84.31 358 TYR A CA 1
ATOM 2890 C C . TYR A 1 358 ? 53.332 4.489 -79.256 1.00 84.31 358 TYR A C 1
ATOM 2892 O O . TYR A 1 358 ? 53.310 5.025 -80.365 1.00 84.31 358 TYR A O 1
ATOM 2900 N N . VAL A 1 359 ? 53.743 3.229 -79.096 1.00 83.56 359 VAL A N 1
ATOM 2901 C CA . VAL A 1 359 ? 54.192 2.376 -80.206 1.00 83.56 359 VAL A CA 1
ATOM 2902 C C . VAL A 1 359 ? 53.041 2.073 -81.163 1.00 83.56 359 VAL A C 1
ATOM 2904 O O . VAL A 1 359 ? 53.220 2.199 -82.369 1.00 83.56 359 VAL A O 1
ATOM 2907 N N . VAL A 1 360 ? 51.845 1.748 -80.671 1.00 82.81 360 VAL A N 1
ATOM 2908 C CA . VAL A 1 360 ? 50.663 1.508 -81.516 1.00 82.81 360 VAL A CA 1
ATOM 2909 C C . VAL A 1 360 ? 50.288 2.772 -82.291 1.00 82.81 360 VAL A C 1
ATOM 2911 O O . VAL A 1 360 ? 50.096 2.721 -83.506 1.00 82.81 360 VAL A O 1
ATOM 2914 N N . LEU A 1 361 ? 50.257 3.932 -81.636 1.00 79.12 361 LEU A N 1
ATOM 2915 C CA . LEU A 1 361 ? 49.954 5.196 -82.301 1.00 79.12 361 LEU A CA 1
ATOM 2916 C C . LEU A 1 361 ? 51.013 5.538 -83.358 1.00 79.12 361 LEU A C 1
ATOM 2918 O O . LEU A 1 361 ? 50.667 5.845 -84.496 1.00 79.12 361 LEU A O 1
ATOM 2922 N N . THR A 1 362 ? 52.301 5.423 -83.028 1.00 74.06 362 THR A N 1
ATOM 2923 C CA . THR A 1 362 ? 53.388 5.838 -83.931 1.00 74.06 362 THR A CA 1
ATOM 2924 C C . THR A 1 362 ? 53.715 4.836 -85.036 1.00 74.06 362 THR A C 1
ATOM 2926 O O . THR A 1 362 ? 54.097 5.252 -86.130 1.00 74.06 362 THR A O 1
ATOM 2929 N N . LYS A 1 363 ? 53.571 3.529 -84.788 1.00 74.00 363 LYS A N 1
ATOM 2930 C CA . LYS A 1 363 ? 53.950 2.458 -85.726 1.00 74.00 363 LYS A CA 1
ATOM 2931 C C . LYS A 1 363 ? 52.777 1.828 -86.465 1.00 74.00 363 LYS A C 1
ATOM 2933 O O . LYS A 1 363 ? 53.015 1.233 -87.509 1.00 74.00 363 LYS A O 1
ATOM 2938 N N . ILE A 1 364 ? 51.549 1.956 -85.963 1.00 71.56 364 ILE A N 1
ATOM 2939 C CA . ILE A 1 364 ? 50.360 1.364 -86.592 1.00 71.56 364 ILE A CA 1
ATOM 2940 C C . ILE A 1 364 ? 49.417 2.469 -87.078 1.00 71.56 364 ILE A C 1
ATOM 2942 O O . ILE A 1 364 ? 49.135 2.543 -88.270 1.00 71.56 364 ILE A O 1
ATOM 2946 N N . VAL A 1 365 ? 48.982 3.381 -86.205 1.00 72.81 365 VAL A N 1
ATOM 2947 C CA . VAL A 1 365 ? 47.937 4.363 -86.557 1.00 72.81 365 VAL A CA 1
ATOM 2948 C C . VAL A 1 365 ? 48.445 5.446 -87.519 1.00 72.81 365 VAL A C 1
ATOM 2950 O O . VAL A 1 365 ? 47.830 5.677 -88.559 1.00 72.81 365 VAL A O 1
ATOM 2953 N N . ILE A 1 366 ? 49.592 6.074 -87.237 1.00 70.62 366 ILE A N 1
ATOM 2954 C CA . ILE A 1 366 ? 50.167 7.122 -88.102 1.00 70.62 366 ILE A CA 1
ATOM 2955 C C . ILE A 1 366 ? 50.462 6.636 -89.541 1.00 70.62 366 ILE A C 1
ATOM 2957 O O . ILE A 1 366 ? 50.105 7.357 -90.479 1.00 70.62 366 ILE A O 1
ATOM 2961 N N . PRO A 1 367 ? 51.074 5.457 -89.787 1.00 64.81 367 PRO A N 1
ATOM 2962 C CA . PRO A 1 367 ? 51.287 4.984 -91.156 1.00 64.81 367 PRO A CA 1
ATOM 2963 C C . PRO A 1 367 ? 49.987 4.605 -91.884 1.00 64.81 367 PRO A C 1
ATOM 2965 O O . PRO A 1 367 ? 49.880 4.889 -93.075 1.00 64.81 367 PRO A O 1
ATOM 2968 N N . ILE A 1 368 ? 48.972 4.067 -91.196 1.00 65.06 368 ILE A N 1
ATOM 2969 C CA . ILE A 1 368 ? 47.658 3.781 -91.804 1.00 65.06 368 ILE A CA 1
ATOM 2970 C C . ILE A 1 368 ? 46.954 5.084 -92.222 1.00 65.06 368 ILE A C 1
ATOM 2972 O O . ILE A 1 368 ? 46.434 5.179 -93.335 1.00 65.06 368 ILE A O 1
ATOM 2976 N N . CYS A 1 369 ? 47.014 6.130 -91.393 1.00 59.12 369 CYS A N 1
ATOM 2977 C CA . CYS A 1 369 ? 46.480 7.450 -91.741 1.00 59.12 369 CYS A CA 1
ATOM 2978 C C . CYS A 1 369 ? 47.219 8.112 -92.919 1.00 59.12 369 CYS A C 1
ATOM 2980 O O . CYS A 1 369 ? 46.600 8.842 -93.691 1.00 59.12 369 CYS A O 1
ATOM 2982 N N . LYS A 1 370 ? 48.519 7.840 -93.104 1.00 58.69 370 LYS A N 1
ATOM 2983 C CA . LYS A 1 370 ? 49.294 8.333 -94.259 1.00 58.69 370 LYS A CA 1
ATOM 2984 C C . LYS A 1 370 ? 48.937 7.630 -95.572 1.00 58.69 370 LYS A C 1
ATOM 2986 O O . LYS A 1 370 ? 48.947 8.276 -96.614 1.00 58.69 370 LYS A O 1
ATOM 2991 N N . VAL A 1 371 ? 48.594 6.342 -95.534 1.00 57.12 371 VAL A N 1
ATOM 2992 C CA . VAL A 1 371 ? 48.154 5.589 -96.725 1.00 57.12 371 VAL A CA 1
ATOM 2993 C C . VAL A 1 371 ? 46.705 5.937 -97.101 1.00 57.12 371 VAL A C 1
ATOM 2995 O O . VAL A 1 371 ? 46.378 6.005 -98.283 1.00 57.12 371 VAL A O 1
ATOM 2998 N N . GLY A 1 372 ? 45.855 6.272 -96.124 1.00 51.62 372 GLY A N 1
ATOM 2999 C CA . GLY A 1 372 ? 44.477 6.719 -96.367 1.00 51.62 372 GLY A CA 1
ATOM 3000 C C . GLY A 1 372 ? 44.340 8.070 -97.088 1.00 51.62 372 GLY A C 1
ATOM 3001 O O . GLY A 1 372 ? 43.299 8.326 -97.687 1.00 51.62 372 GLY A O 1
ATOM 3002 N N . SER A 1 373 ? 45.372 8.925 -97.090 1.00 50.09 373 SER A N 1
ATOM 3003 C CA . SER A 1 373 ? 45.302 10.254 -97.724 1.00 50.09 373 SER A CA 1
ATOM 3004 C C . SER A 1 373 ? 45.746 10.294 -99.196 1.00 50.09 373 SER A C 1
ATOM 3006 O O . SER A 1 373 ? 45.645 11.354 -99.811 1.00 50.09 373 SER A O 1
ATOM 3008 N N . GLN A 1 374 ? 46.221 9.186 -99.783 1.00 46.38 374 GLN A N 1
ATOM 3009 C CA . GLN A 1 374 ? 46.569 9.113 -101.217 1.00 46.38 374 GLN A CA 1
ATOM 3010 C C . GLN A 1 374 ? 45.493 8.440 -102.094 1.00 46.38 374 GLN A C 1
ATOM 3012 O O . GLN A 1 374 ? 45.659 8.359 -103.307 1.00 46.38 374 GLN A O 1
ATOM 3017 N N . GLY A 1 375 ? 44.368 8.005 -101.514 1.00 46.66 375 GLY A N 1
ATOM 3018 C CA . GLY A 1 375 ? 43.258 7.364 -102.238 1.00 46.66 375 GLY A CA 1
ATOM 3019 C C . GLY A 1 375 ? 42.101 8.284 -102.657 1.00 46.66 375 GLY A C 1
ATOM 3020 O O . GLY A 1 375 ? 41.095 7.781 -103.141 1.00 46.66 375 GLY A O 1
ATOM 3021 N N . LEU A 1 376 ? 42.200 9.606 -102.462 1.00 45.25 376 LEU A N 1
ATOM 3022 C CA . LEU A 1 376 ? 41.078 10.554 -102.618 1.00 45.25 376 LEU A CA 1
ATOM 3023 C C . LEU A 1 376 ? 41.210 11.546 -103.795 1.00 45.25 376 LEU A C 1
ATOM 3025 O O . LEU A 1 376 ? 40.410 12.471 -103.897 1.00 45.25 376 LEU A O 1
ATOM 3029 N N . THR A 1 377 ? 42.167 11.351 -104.712 1.00 43.41 377 THR A N 1
ATOM 3030 C CA . THR A 1 377 ? 42.411 12.268 -105.854 1.00 43.41 377 THR A CA 1
ATOM 3031 C C . THR A 1 377 ? 41.996 11.740 -107.233 1.00 43.41 377 THR A C 1
ATOM 3033 O O . THR A 1 377 ? 42.302 12.378 -108.236 1.00 43.41 377 THR A O 1
ATOM 3036 N N . TYR A 1 378 ? 41.268 10.623 -107.320 1.00 43.28 378 TYR A N 1
ATOM 3037 C CA . TYR A 1 378 ? 40.667 10.166 -108.580 1.00 43.28 378 TYR A CA 1
ATOM 3038 C C . TYR A 1 378 ? 39.176 9.892 -108.380 1.00 43.28 378 TYR A C 1
ATOM 3040 O O . TYR A 1 378 ? 38.804 8.880 -107.796 1.00 43.28 378 TYR A O 1
ATOM 3048 N N . GLY A 1 379 ? 38.327 10.796 -108.879 1.00 42.59 379 GLY A N 1
ATOM 3049 C CA . GLY A 1 379 ? 36.892 10.541 -109.032 1.00 42.59 379 GLY A CA 1
ATOM 3050 C C . GLY A 1 379 ? 35.972 11.634 -108.498 1.00 42.59 379 GLY A C 1
ATOM 3051 O O . GLY A 1 379 ? 35.235 11.393 -107.551 1.00 42.59 379 GLY A O 1
ATOM 3052 N N . LEU A 1 380 ? 35.963 12.810 -109.134 1.00 35.22 380 LEU A N 1
ATOM 3053 C CA . LEU A 1 380 ? 34.794 13.702 -109.147 1.00 35.22 380 LEU A CA 1
ATOM 3054 C C . LEU A 1 380 ? 34.852 14.599 -110.394 1.00 35.22 380 LEU A C 1
ATOM 3056 O O . LEU A 1 380 ? 35.261 15.755 -110.357 1.00 35.22 380 LEU A O 1
ATOM 3060 N N . THR A 1 381 ? 34.456 14.015 -111.527 1.00 33.81 381 THR A N 1
ATOM 3061 C CA . THR A 1 381 ? 34.100 14.726 -112.760 1.00 33.81 381 THR A CA 1
ATOM 3062 C C . THR A 1 381 ? 32.576 14.775 -112.840 1.00 33.81 381 THR A C 1
ATOM 3064 O O . THR A 1 381 ? 31.960 13.759 -113.141 1.00 33.81 381 THR A O 1
ATOM 3067 N N . ILE A 1 382 ? 31.969 15.934 -112.563 1.00 38.62 382 ILE A N 1
ATOM 3068 C CA . ILE A 1 382 ? 30.606 16.287 -113.003 1.00 38.62 382 ILE A CA 1
ATOM 3069 C C . ILE A 1 382 ? 30.577 17.799 -113.286 1.00 38.62 382 ILE A C 1
ATOM 3071 O O . ILE A 1 382 ? 30.291 18.589 -112.391 1.00 38.62 382 ILE A O 1
ATOM 3075 N N . LYS A 1 383 ? 30.937 18.212 -114.503 1.00 32.47 383 LYS A N 1
ATOM 3076 C CA . LYS A 1 383 ? 30.026 18.695 -115.559 1.00 32.47 383 LYS A CA 1
ATOM 3077 C C . LYS A 1 383 ? 30.837 19.136 -116.771 1.00 32.47 383 LYS A C 1
ATOM 3079 O O . LYS A 1 383 ? 31.822 19.875 -116.565 1.00 32.47 383 LYS A O 1
#

Secondary structure (DSSP, 8-state):
--------STT---------SPPPEEEEEEEEEEEETTEEEEEEEEEEEEE---S----------EEE-TTS-EEETTHHHHHHHHEEEEEEETTTTEEEEEE--SSBTTTB--PPPPHHHH-TTEEEEEE-STT---EEEEESS-PPPP-------SSTT-------PPPB--EEEEEEEE-TT-----GGG-TT-TT-TT-------EEEEEEEEEEBEEEEEEEESSSSTTSPEEEEEEEEE--SS-EEEEEEEEE-TTS-SS-EEEEEEETT--GGG-EEEEE-EEEPPP--------PEEEE---TTTT---HHHHHHHT-GGGSSTT--SHHHHHHHHHHHHHHHHHHHHHHHHIIIIIHHHHHHHTSSSSS-----

InterPro domains:
  IPR029213 Cell-cell fusogen EFF/AFF [PF14884] (58-188)
  IPR029213 Cell-cell fusogen EFF/AFF [PF14884] (210-332)
  IPR029213 Cell-cell fusogen EFF/AFF [PTHR37415] (210-371)
  IPR043076 Cell-cell fusogen EFF/AFF, domain 3 [G3DSA:2.60.40.3980] (208-295)

Sequence (383 aa):
LQKSTFSYFRNQTYTAVKLEQPSTFATFVYTAYDYTNGRWVEKDRSTIRSQLDGGTQDSFDRLGWYRMDDSGRFHVNNGIVKMEEIHKAKVKNCHEQTYRSIIDAKNYMPGNFNLSRPLEMVYPWIQSARIYDGSQRQVIVTHAEGTNLHITLQVNGDNEGHRLVFFHNSSSIADFTGTIIVDSRSNRHDFSKFYLLPILNLFHINLLFRYFNVTVYGASGKINGAVKYSTQRDSDEIFSFTTYVHDLNASNRSMIIPLPAVVESGPRMICMYADEQREEQAVCRIVDYHETPLEIDIEHNTWHEMVGSCPSCNQINLTGLSKYLNPMSWVNGVSSLGEFVMMVTDILVYVCVLVVVYVVLTKIVIPICKVGSQGLTYGLTIK

pLDDT: mean 70.1, std 18.73, range [26.66, 96.69]